Protein 3M21 (pdb70)

Radius of gyration: 19.66 Å; Cα contacts (8 Å, |Δi|>4): 848; chains: 6; bounding box: 50×52×54 Å

Nearest PDB structures (foldseek):
  3m21-assembly1_F  TM=1.005E+00  e=2.463E-12  Helicobacter pylori 26695
  3m21-assembly1_C  TM=1.011E+00  e=1.388E-11  Helicobacter pylori 26695
  8t9o-assembly1_A  TM=9.344E-01  e=1.020E-06  Herbaspirillum
  8t9o-assembly2_J  TM=9.464E-01  e=5.752E-06  Herbaspirillum
  3ry0-assembly1_A  TM=9.318E-01  e=1.072E-05  Streptomyces achromogenes

Organism: Helicobacter pylori (strain ATCC 700392 / 26695) (NCBI:txid85962)

CATH classification: 3.30.429.10

Structure (mmCIF, N/CA/C/O backbone):
data_3M21
#
_entry.id   3M21
#
_cell.length_a   53.040
_cell.length_b   53.040
_cell.length_c   130.877
_cell.angle_alpha   90.000
_cell.angle_beta   90.000
_cell.angle_gamma   90.000
#
_symmetry.space_group_name_H-M   'P 41'
#
loop_
_entity.id
_entity.type
_entity.pdbx_description
1 polymer 'Probable tautomerase HP_0924'
2 water water
#
loop_
_atom_site.group_PDB
_atom_site.id
_atom_site.type_symbol
_atom_site.label_atom_id
_atom_site.label_alt_id
_atom_site.label_comp_id
_atom_site.label_asym_id
_atom_site.label_entity_id
_atom_site.label_seq_id
_atom_site.pdbx_PDB_ins_code
_atom_site.Cartn_x
_atom_site.Cartn_y
_atom_site.Cartn_z
_atom_site.occupancy
_atom_site.B_iso_or_equiv
_atom_site.auth_seq_id
_atom_site.auth_comp_id
_atom_site.auth_asym_id
_atom_site.auth_atom_id
_atom_site.pdbx_PDB_model_num
ATOM 1 N N . PRO A 1 1 ? 35.776 28.099 5.369 1.00 26.26 1 PRO A N 1
ATOM 2 C CA . PRO A 1 1 ? 36.815 28.243 4.317 1.00 26.56 1 PRO A CA 1
ATOM 3 C C . PRO A 1 1 ? 38.037 29.040 4.789 1.00 25.62 1 PRO A C 1
ATOM 4 O O . PRO A 1 1 ? 38.048 29.580 5.895 1.00 26.94 1 PRO A O 1
ATOM 8 N N . PHE A 1 2 ? 39.056 29.104 3.933 1.00 24.50 2 PHE A N 1
ATOM 9 C CA . PHE A 1 2 ? 40.304 29.811 4.227 1.00 23.26 2 PHE A CA 1
ATOM 10 C C . PHE A 1 2 ? 40.581 30.825 3.130 1.00 21.36 2 PHE A C 1
ATOM 11 O O . PHE A 1 2 ? 40.444 30.523 1.939 1.00 19.32 2 PHE A O 1
ATOM 19 N N . ILE A 1 3 ? 40.957 32.033 3.530 1.00 19.34 3 ILE A N 1
ATOM 20 C CA . ILE A 1 3 ? 41.246 33.083 2.567 1.00 20.16 3 ILE A CA 1
ATOM 21 C C . ILE A 1 3 ? 42.566 33.721 2.961 1.00 20.59 3 ILE A C 1
ATOM 22 O O . ILE A 1 3 ? 42.746 34.109 4.113 1.00 21.03 3 ILE A O 1
ATOM 27 N N . ASN A 1 4 ? 43.491 33.789 2.002 1.00 20.18 4 ASN A N 1
ATOM 28 C CA . ASN A 1 4 ? 44.817 34.365 2.227 1.00 18.87 4 ASN A CA 1
ATOM 29 C C . ASN A 1 4 ? 44.920 35.564 1.287 1.00 18.47 4 ASN A C 1
ATOM 30 O O . ASN A 1 4 ? 44.723 35.443 0.084 1.00 19.16 4 ASN A O 1
ATOM 35 N N . ILE A 1 5 ? 45.162 36.735 1.863 1.00 16.33 5 ILE A N 1
ATOM 36 C CA . ILE A 1 5 ? 45.299 37.962 1.094 1.00 17.43 5 ILE A CA 1
ATOM 37 C C . ILE A 1 5 ? 46.746 38.408 1.268 1.00 17.79 5 ILE A C 1
ATOM 38 O O . ILE A 1 5 ? 47.241 38.515 2.394 1.00 17.33 5 ILE A O 1
ATOM 43 N N . LYS A 1 6 ? 47.435 38.629 0.154 1.00 17.06 6 LYS A N 1
ATOM 44 C CA . LYS A 1 6 ? 48.827 39.081 0.205 1.00 19.52 6 LYS A CA 1
ATOM 45 C C . LYS A 1 6 ? 48.856 40.434 -0.490 1.00 18.55 6 LYS A C 1
ATOM 46 O O . LYS A 1 6 ? 48.369 40.559 -1.604 1.00 17.51 6 LYS A O 1
ATOM 52 N N . LEU A 1 7 ? 49.414 41.443 0.168 1.00 19.52 7 LEU A N 1
ATOM 53 C CA . LEU A 1 7 ? 49.461 42.774 -0.418 1.00 20.47 7 LEU A CA 1
ATOM 54 C C . LEU A 1 7 ? 50.703 43.544 0.026 1.00 22.18 7 LEU A C 1
ATOM 55 O O . LEU A 1 7 ? 51.361 43.173 1.004 1.00 21.51 7 LEU A O 1
ATOM 60 N N . VAL A 1 8 ? 51.023 44.605 -0.712 1.00 20.54 8 VAL A N 1
ATOM 61 C CA . VAL A 1 8 ? 52.185 45.444 -0.418 1.00 22.29 8 VAL A CA 1
ATOM 62 C C . VAL A 1 8 ? 51.736 46.709 0.309 1.00 22.37 8 VAL A C 1
ATOM 63 O O . VAL A 1 8 ? 50.918 47.468 -0.210 1.00 20.08 8 VAL A O 1
ATOM 67 N N . PRO A 1 9 ? 52.266 46.949 1.520 1.00 22.36 9 PRO A N 1
ATOM 68 C CA . PRO A 1 9 ? 51.889 48.143 2.289 1.00 26.10 9 PRO A CA 1
ATOM 69 C C . PRO A 1 9 ? 52.185 49.403 1.482 1.00 26.23 9 PRO A C 1
ATOM 70 O O . PRO A 1 9 ? 53.008 49.383 0.567 1.00 25.37 9 PRO A O 1
ATOM 74 N N . GLU A 1 10 ? 51.505 50.491 1.823 1.00 31.34 10 GLU A N 1
ATOM 75 C CA . GLU A 1 10 ? 51.721 51.760 1.150 1.00 34.48 10 GLU A CA 1
ATOM 76 C C . GLU A 1 10 ? 50.919 52.865 1.830 1.00 34.76 10 GLU A C 1
ATOM 77 O O . GLU A 1 10 ? 49.790 52.651 2.284 1.00 32.74 10 GLU A O 1
ATOM 83 N N . ASN A 1 11 ? 51.526 54.045 1.904 1.00 35.57 11 ASN A N 1
ATOM 84 C CA . ASN A 1 11 ? 50.895 55.204 2.517 1.00 35.97 11 ASN A CA 1
ATOM 85 C C . ASN A 1 11 ? 50.519 54.936 3.973 1.00 36.15 11 ASN A C 1
ATOM 86 O O . ASN A 1 11 ? 49.411 55.250 4.416 1.00 36.97 11 ASN A O 1
ATOM 91 N N . GLY A 1 12 ? 51.455 54.346 4.712 1.00 36.65 12 GLY A N 1
ATOM 92 C CA . GLY A 1 12 ? 51.222 54.044 6.112 1.00 36.70 12 GLY A CA 1
ATOM 93 C C . GLY A 1 12 ? 50.181 52.960 6.343 1.00 36.97 12 GLY A C 1
ATOM 94 O O . GLY A 1 12 ? 49.960 52.560 7.484 1.00 38.27 12 GLY A O 1
ATOM 95 N N . GLY A 1 13 ? 49.550 52.479 5.274 1.00 35.19 13 GLY A N 1
ATOM 96 C CA . GLY A 1 13 ? 48.533 51.448 5.416 1.00 33.69 13 GLY A CA 1
ATOM 97 C C . GLY A 1 13 ? 48.937 50.075 4.899 1.00 32.74 13 GLY A C 1
ATOM 98 O O . GLY A 1 13 ? 50.061 49.897 4.429 1.00 31.56 13 GLY A O 1
ATOM 99 N N . PRO A 1 14 ? 48.043 49.073 4.978 1.00 32.33 14 PRO A N 1
ATOM 100 C CA . PRO A 1 14 ? 46.683 49.150 5.525 1.00 31.70 14 PRO A CA 1
ATOM 101 C C . PRO A 1 14 ? 46.680 49.257 7.047 1.00 29.90 14 PRO A C 1
ATOM 102 O O . PRO A 1 14 ? 47.438 48.572 7.729 1.00 27.25 14 PRO A O 1
ATOM 106 N N . THR A 1 15 ? 45.824 50.127 7.568 1.00 31.15 15 THR A N 1
ATOM 107 C CA . THR A 1 15 ? 45.701 50.322 9.007 1.00 29.47 15 THR A CA 1
ATOM 108 C C . THR A 1 15 ? 44.989 49.114 9.579 1.00 30.11 15 THR A C 1
ATOM 109 O O . THR A 1 15 ? 44.441 48.302 8.833 1.00 30.82 15 THR A O 1
ATOM 113 N N . ASN A 1 16 ? 44.987 49.003 10.903 1.00 30.60 16 ASN A N 1
ATOM 114 C CA . ASN A 1 16 ? 44.311 47.888 11.555 1.00 29.89 16 ASN A CA 1
ATOM 115 C C . ASN A 1 16 ? 42.818 47.930 11.271 1.00 31.47 16 ASN A C 1
ATOM 116 O O . ASN A 1 16 ? 42.153 46.891 11.256 1.00 28.70 16 ASN A O 1
ATOM 121 N N . GLU A 1 17 ? 42.286 49.130 11.044 1.00 29.44 17 GLU A N 1
ATOM 122 C CA . GLU A 1 17 ? 40.870 49.250 10.758 1.00 28.60 17 GLU A CA 1
ATOM 123 C C . GLU A 1 17 ? 40.577 48.725 9.359 1.00 28.22 17 GLU A C 1
ATOM 124 O O . GLU A 1 17 ? 39.585 48.025 9.147 1.00 27.98 17 GLU A O 1
ATOM 130 N N . GLN A 1 18 ? 41.440 49.064 8.408 1.00 28.19 18 GLN A N 1
ATOM 131 C CA . GLN A 1 18 ? 41.265 48.607 7.033 1.00 30.29 18 GLN A CA 1
ATOM 132 C C . GLN A 1 18 ? 41.400 47.084 7.009 1.00 30.14 18 GLN A C 1
ATOM 133 O O . GLN A 1 18 ? 40.692 46.403 6.270 1.00 30.00 18 GLN A O 1
ATOM 139 N N . LYS A 1 19 ? 42.312 46.555 7.821 1.00 29.80 19 LYS A N 1
ATOM 140 C CA . LYS A 1 19 ? 42.499 45.115 7.886 1.00 30.33 19 LYS A CA 1
ATOM 141 C C . LYS A 1 19 ? 41.212 44.477 8.405 1.00 30.96 19 LYS A C 1
ATOM 142 O O . LYS A 1 19 ? 40.786 43.430 7.914 1.00 29.80 19 LYS A O 1
ATOM 148 N N . GLN A 1 20 ? 40.588 45.110 9.395 1.00 32.79 20 GLN A N 1
ATOM 149 C CA . GLN A 1 20 ? 39.338 44.586 9.956 1.00 33.55 20 GLN A CA 1
ATOM 150 C C . GLN A 1 20 ? 38.257 44.573 8.880 1.00 32.12 20 GLN A C 1
ATOM 151 O O . GLN A 1 20 ? 37.469 43.626 8.777 1.00 33.49 20 GLN A O 1
ATOM 157 N N . GLN A 1 21 ? 38.227 45.629 8.075 1.00 30.77 21 GLN A N 1
ATOM 158 C CA . GLN A 1 21 ? 37.243 45.735 6.999 1.00 31.25 21 GLN A CA 1
ATOM 159 C C . GLN A 1 21 ? 37.468 44.641 5.948 1.00 30.23 21 GLN A C 1
ATOM 160 O O . GLN A 1 21 ? 36.512 44.130 5.361 1.00 26.62 21 GLN A O 1
ATOM 166 N N . LEU A 1 22 ? 38.726 44.277 5.715 1.00 28.07 22 LEU A N 1
ATOM 167 C CA . LEU A 1 22 ? 39.010 43.222 4.749 1.00 28.08 22 LEU A CA 1
ATOM 168 C C . LEU A 1 22 ? 38.525 41.872 5.266 1.00 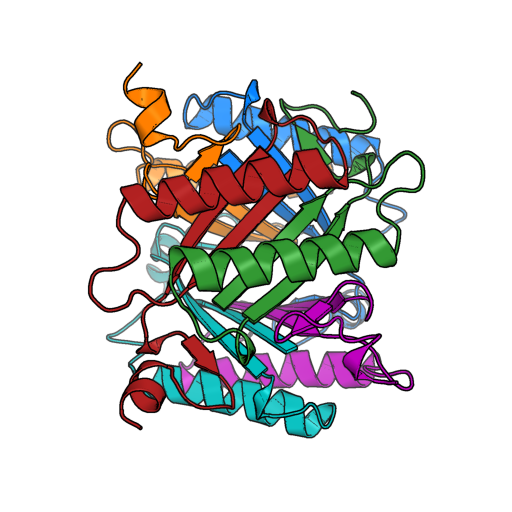26.16 22 LEU A C 1
ATOM 169 O O . LEU A 1 22 ? 37.879 41.117 4.531 1.00 26.74 22 LEU A O 1
ATOM 174 N N . ILE A 1 23 ? 38.830 41.566 6.527 1.00 27.55 23 ILE A N 1
ATOM 175 C CA . ILE A 1 23 ? 38.409 40.301 7.130 1.00 29.61 23 ILE A CA 1
ATOM 176 C C . ILE A 1 23 ? 36.885 40.186 7.106 1.00 30.17 23 ILE A C 1
ATOM 177 O O . ILE A 1 23 ? 36.337 39.146 6.733 1.00 29.16 23 ILE A O 1
ATOM 182 N N . GLU A 1 24 ? 36.207 41.264 7.495 1.00 31.48 24 GLU A N 1
ATOM 183 C CA . GLU A 1 24 ? 34.745 41.297 7.515 1.00 33.36 24 GLU A CA 1
ATOM 184 C C . GLU A 1 24 ? 34.166 41.168 6.115 1.00 32.24 24 GLU A C 1
ATOM 185 O O . GLU A 1 24 ? 33.239 40.392 5.885 1.00 33.41 24 GLU A O 1
ATOM 191 N N . GLY A 1 25 ? 34.715 41.954 5.193 1.00 31.11 25 GLY A N 1
ATOM 192 C CA . GLY A 1 25 ? 34.252 41.942 3.818 1.00 31.05 25 GLY A CA 1
ATOM 193 C C . GLY A 1 25 ? 34.382 40.598 3.123 1.00 31.00 25 GLY A C 1
ATOM 194 O O . GLY A 1 25 ? 33.468 40.176 2.414 1.00 32.32 25 GLY A O 1
ATOM 195 N N . VAL A 1 26 ? 35.517 39.931 3.306 1.00 31.26 26 VAL A N 1
ATOM 196 C CA . VAL A 1 26 ? 35.738 38.624 2.693 1.00 30.18 26 VAL A CA 1
ATOM 197 C C . VAL A 1 26 ? 34.836 37.581 3.339 1.00 31.28 26 VAL A C 1
ATOM 198 O O . VAL A 1 26 ? 34.281 36.721 2.660 1.00 30.57 26 VAL A O 1
ATOM 202 N N . SER A 1 27 ? 34.693 37.668 4.657 1.00 32.00 27 SER A N 1
ATOM 203 C CA . SER A 1 27 ? 33.865 36.720 5.382 1.00 34.76 27 SER A CA 1
ATOM 204 C C . SER A 1 27 ? 32.400 36.881 5.000 1.00 36.68 27 SER A C 1
ATOM 205 O O . SER A 1 27 ? 31.696 35.893 4.776 1.00 36.29 27 SER A O 1
ATOM 208 N N . ASP A 1 28 ? 31.933 38.121 4.916 1.00 38.33 28 ASP A N 1
ATOM 209 C CA . ASP A 1 28 ? 30.542 38.343 4.541 1.00 40.68 28 ASP A CA 1
ATOM 210 C C . ASP A 1 28 ? 30.329 37.904 3.096 1.00 40.03 28 ASP A C 1
ATOM 211 O O . ASP A 1 28 ? 29.287 37.342 2.756 1.00 39.71 28 ASP A O 1
ATOM 216 N N . LEU A 1 29 ? 31.322 38.153 2.249 1.00 38.97 29 LEU A N 1
ATOM 217 C CA . LEU A 1 29 ? 31.228 37.766 0.848 1.00 38.94 29 LEU A CA 1
ATOM 218 C C . LEU A 1 29 ? 31.017 36.257 0.718 1.00 38.49 29 LEU A C 1
ATOM 219 O O . LEU A 1 29 ? 30.189 35.808 -0.074 1.00 39.49 29 LEU A O 1
ATOM 224 N N . MET A 1 30 ? 31.767 35.479 1.495 1.00 37.57 30 MET A N 1
ATOM 225 C CA . MET A 1 30 ? 31.644 34.026 1.460 1.00 37.81 30 MET A CA 1
ATOM 226 C C . MET A 1 30 ? 30.249 33.599 1.918 1.00 39.51 30 MET A C 1
ATOM 227 O O . MET A 1 30 ? 29.622 32.738 1.300 1.00 38.76 30 MET A O 1
ATOM 232 N N . VAL A 1 31 ? 29.774 34.202 3.005 1.00 40.42 31 VAL A N 1
ATOM 233 C CA . VAL A 1 31 ? 28.456 33.893 3.551 1.00 42.62 31 VAL A CA 1
ATOM 234 C C . VAL A 1 31 ? 27.346 34.266 2.570 1.00 42.08 31 VAL A C 1
ATOM 235 O O . VAL A 1 31 ? 26.341 33.569 2.464 1.00 41.94 31 VAL A O 1
ATOM 239 N N . LYS A 1 32 ? 27.550 35.363 1.849 1.00 43.88 32 LYS A N 1
ATOM 240 C CA . LYS A 1 32 ? 26.573 35.868 0.890 1.00 45.68 32 LYS A CA 1
ATOM 241 C C . LYS A 1 32 ? 26.540 35.131 -0.438 1.00 46.33 32 LYS A C 1
ATOM 242 O O . LYS A 1 32 ? 25.471 34.907 -1.006 1.00 45.29 32 LYS A O 1
ATOM 248 N N . VAL A 1 33 ? 27.712 34.763 -0.940 1.00 46.37 33 VAL A N 1
ATOM 249 C CA . VAL A 1 33 ? 27.803 34.078 -2.224 1.00 45.94 33 VAL A CA 1
ATOM 250 C C . VAL A 1 33 ? 27.577 32.570 -2.138 1.00 46.47 33 VAL A C 1
ATOM 251 O O . VAL A 1 33 ? 26.930 31.986 -3.008 1.00 46.07 33 VAL A O 1
ATOM 255 N N . LEU A 1 34 ? 28.093 31.941 -1.088 1.00 47.33 34 LEU A N 1
ATOM 256 C CA . LEU A 1 34 ? 27.951 30.498 -0.941 1.00 48.79 34 LEU A CA 1
ATOM 257 C C . LEU A 1 34 ? 27.291 30.049 0.360 1.00 49.61 34 LEU A C 1
ATOM 258 O O . LEU A 1 34 ? 27.332 28.867 0.701 1.00 49.64 34 LEU A O 1
ATOM 263 N N . ASN A 1 35 ? 26.682 30.985 1.081 1.00 50.96 35 ASN A N 1
ATOM 264 C CA . ASN A 1 35 ? 26.025 30.672 2.346 1.00 52.15 35 ASN A CA 1
ATOM 265 C C . ASN A 1 35 ? 26.965 29.954 3.305 1.00 52.61 35 ASN A C 1
ATOM 266 O O . ASN A 1 35 ? 26.540 29.106 4.090 1.00 52.31 35 ASN A O 1
ATOM 271 N N . LYS A 1 36 ? 28.246 30.303 3.239 1.00 54.36 36 LYS A N 1
ATOM 272 C CA . LYS A 1 36 ? 29.259 29.698 4.099 1.00 54.87 36 LYS A CA 1
ATOM 273 C C . LYS A 1 36 ? 28.960 30.016 5.561 1.00 55.11 36 LYS A C 1
ATOM 274 O O . LYS A 1 36 ? 28.152 30.894 5.862 1.00 55.13 36 LYS A O 1
ATOM 280 N N . ASN A 1 37 ? 29.617 29.297 6.465 1.00 55.74 37 ASN A N 1
ATOM 281 C CA . ASN A 1 37 ? 29.443 29.519 7.896 1.00 55.80 37 ASN A CA 1
ATOM 282 C C . ASN A 1 37 ? 30.541 30.466 8.377 1.00 55.19 37 ASN A C 1
ATOM 283 O O . ASN A 1 37 ? 31.650 30.032 8.690 1.00 55.00 37 ASN A O 1
ATOM 285 N N . LYS A 1 38 ? 30.226 31.756 8.432 1.00 54.55 38 LYS A N 1
ATOM 286 C CA . LYS A 1 38 ? 31.179 32.778 8.859 1.00 53.40 38 LYS A CA 1
ATOM 287 C C . LYS A 1 38 ? 32.030 32.355 10.053 1.00 52.28 38 LYS A C 1
ATOM 288 O O . LYS A 1 38 ? 33.211 32.690 10.130 1.00 52.24 38 LYS A O 1
ATOM 290 N N . ALA A 1 39 ? 31.423 31.620 10.977 1.00 50.57 39 ALA A N 1
ATOM 291 C CA . ALA A 1 39 ? 32.108 31.157 12.177 1.00 48.31 39 ALA A CA 1
ATOM 292 C C . ALA A 1 39 ? 33.382 30.377 11.871 1.00 47.31 39 ALA A C 1
ATOM 293 O O . ALA A 1 39 ? 34.343 30.411 12.645 1.00 45.37 39 ALA A O 1
ATOM 295 N N . SER A 1 40 ? 33.386 29.676 10.741 1.00 44.79 40 SER A N 1
ATOM 296 C CA . SER A 1 40 ? 34.533 28.867 10.340 1.00 43.14 40 SER A CA 1
ATOM 297 C C . SER A 1 40 ? 35.468 29.546 9.341 1.00 41.18 40 SER A C 1
ATOM 298 O O . SER A 1 40 ? 36.533 29.021 9.030 1.00 40.60 40 SER A O 1
ATOM 301 N N . ILE A 1 41 ? 35.072 30.710 8.842 1.00 39.47 41 ILE A N 1
ATOM 302 C CA . ILE A 1 41 ? 35.889 31.431 7.876 1.00 38.45 41 ILE A CA 1
ATOM 303 C C . ILE A 1 41 ? 37.163 32.001 8.505 1.00 36.27 41 ILE A C 1
ATOM 304 O O . ILE A 1 41 ? 37.099 32.820 9.422 1.00 35.64 41 ILE A O 1
ATOM 309 N N . VAL A 1 42 ? 38.316 31.554 8.011 1.00 32.18 42 VAL A N 1
ATOM 310 C CA . VAL A 1 42 ? 39.607 32.031 8.505 1.00 26.74 42 VAL A CA 1
ATOM 311 C C . VAL A 1 42 ? 40.251 32.900 7.439 1.00 24.98 42 VAL A C 1
ATOM 312 O O . VAL A 1 42 ? 40.269 32.545 6.260 1.00 20.74 42 VAL A O 1
ATOM 316 N N . VAL A 1 43 ? 40.780 34.043 7.857 1.00 22.61 43 VAL A N 1
ATOM 317 C CA . VAL A 1 43 ? 41.411 34.948 6.918 1.00 22.27 43 VAL A CA 1
ATOM 318 C C . VAL A 1 43 ? 42.775 35.341 7.453 1.00 21.88 43 VAL A C 1
ATOM 319 O O . VAL A 1 43 ? 42.946 35.548 8.655 1.00 21.88 43 VAL A O 1
ATOM 323 N N . ILE A 1 44 ? 43.754 35.392 6.557 1.00 20.22 44 ILE A N 1
ATOM 324 C CA . ILE A 1 44 ? 45.104 35.796 6.920 1.00 17.82 44 ILE A CA 1
ATOM 325 C C . ILE A 1 44 ? 45.600 36.781 5.876 1.00 18.68 44 ILE A C 1
ATOM 326 O O . ILE A 1 44 ? 45.546 36.526 4.673 1.00 16.81 44 ILE A O 1
ATOM 331 N N . ILE A 1 45 ? 46.067 37.923 6.353 1.00 17.68 45 ILE A N 1
ATOM 332 C CA . ILE A 1 45 ? 46.569 38.969 5.485 1.00 18.11 45 ILE A CA 1
ATOM 333 C C . ILE A 1 45 ? 48.081 39.024 5.663 1.00 18.82 45 ILE A C 1
ATOM 334 O O . ILE A 1 45 ? 48.577 39.191 6.784 1.00 16.62 45 ILE A O 1
ATOM 339 N N . ASP A 1 46 ? 48.798 38.858 4.559 1.00 16.58 46 ASP A N 1
ATOM 340 C CA . ASP A 1 46 ? 50.243 38.914 4.570 1.00 18.35 46 ASP A CA 1
ATOM 341 C C . ASP A 1 46 ? 50.629 40.218 3.910 1.00 18.20 46 ASP A C 1
ATOM 342 O O . ASP A 1 46 ? 50.046 40.601 2.902 1.00 19.66 46 ASP A O 1
ATOM 347 N N . GLU A 1 47 ? 51.574 40.923 4.510 1.00 19.99 47 GLU A N 1
ATOM 348 C CA . GLU A 1 47 ? 52.048 42.179 3.946 1.00 22.90 47 GLU A CA 1
ATOM 349 C C . GLU A 1 47 ? 53.444 41.895 3.392 1.00 22.23 47 GLU A C 1
ATOM 350 O O . GLU A 1 47 ? 54.329 41.446 4.119 1.00 24.09 47 GLU A O 1
ATOM 356 N N . VAL A 1 48 ? 53.615 42.140 2.098 1.00 21.23 48 VAL A N 1
ATOM 357 C CA . VAL A 1 48 ? 54.865 41.877 1.395 1.00 20.20 48 VAL A CA 1
ATOM 358 C C . VAL A 1 48 ? 55.626 43.156 1.068 1.00 20.72 48 VAL A C 1
ATOM 359 O O . VAL A 1 48 ? 55.031 44.124 0.600 1.00 21.00 48 VAL A O 1
ATOM 363 N N . ASP A 1 49 ? 56.934 43.161 1.310 1.00 21.53 49 ASP A N 1
ATOM 364 C CA . ASP A 1 49 ? 57.746 44.341 1.006 1.00 22.87 49 ASP A CA 1
ATOM 365 C C . ASP A 1 49 ? 57.635 44.648 -0.481 1.00 23.10 49 ASP A C 1
ATOM 366 O O . ASP A 1 49 ? 57.536 43.734 -1.312 1.00 22.46 49 ASP A O 1
ATOM 371 N N . SER A 1 50 ? 57.678 45.932 -0.826 1.00 23.04 50 SER A N 1
ATOM 372 C CA . SER A 1 50 ? 57.573 46.333 -2.229 1.00 21.35 50 SER A CA 1
ATOM 373 C C . SER A 1 50 ? 58.710 45.791 -3.093 1.00 21.35 50 SER A C 1
ATOM 374 O O . SER A 1 50 ? 58.574 45.710 -4.313 1.00 23.08 50 SER A O 1
ATOM 377 N N . ASN A 1 51 ? 59.828 45.428 -2.468 1.00 19.97 51 ASN A N 1
ATOM 378 C CA . ASN A 1 51 ? 60.969 44.873 -3.209 1.00 21.98 51 ASN A CA 1
ATOM 379 C C . ASN A 1 51 ? 60.833 43.352 -3.369 1.00 22.77 51 ASN A C 1
ATOM 380 O O . ASN A 1 51 ? 61.615 42.707 -4.084 1.00 21.44 51 ASN A O 1
ATOM 385 N N . ASN A 1 52 ? 59.848 42.784 -2.679 1.00 21.01 52 ASN A N 1
ATOM 386 C CA . ASN A 1 52 ? 59.613 41.338 -2.706 1.00 20.66 52 ASN A CA 1
ATOM 387 C C . ASN A 1 52 ? 58.407 40.924 -3.541 1.00 21.94 52 ASN A C 1
ATOM 388 O O . ASN A 1 52 ? 58.140 39.730 -3.709 1.00 20.43 52 ASN A O 1
ATOM 393 N N . TYR A 1 53 ? 57.675 41.908 -4.048 1.00 23.21 53 TYR A N 1
ATOM 394 C CA . TYR A 1 53 ? 56.488 41.645 -4.853 1.00 21.07 53 TYR A CA 1
ATOM 395 C C . TYR A 1 53 ? 56.760 42.064 -6.284 1.00 23.24 53 TYR A C 1
ATOM 396 O O . TYR A 1 53 ? 57.150 43.207 -6.549 1.00 20.30 53 TYR A O 1
ATOM 405 N N . GLY A 1 54 ? 56.555 41.134 -7.208 1.00 21.45 54 GLY A N 1
ATOM 406 C CA . GLY A 1 54 ? 56.778 41.436 -8.606 1.00 21.59 54 GLY A CA 1
ATOM 407 C C . GLY A 1 54 ? 55.523 41.260 -9.439 1.00 23.71 54 GLY A C 1
ATOM 408 O O . GLY A 1 54 ? 54.697 40.385 -9.170 1.00 21.62 54 GLY A O 1
ATOM 409 N N . LEU A 1 55 ? 55.378 42.108 -10.450 1.00 23.20 55 LEU A N 1
ATOM 410 C CA . LEU A 1 55 ? 54.249 42.041 -11.356 1.00 24.48 55 LEU A CA 1
ATOM 411 C C . LEU A 1 55 ? 54.789 42.351 -12.738 1.00 26.13 55 LEU A C 1
ATOM 412 O O . LEU A 1 55 ? 55.453 43.368 -12.941 1.00 24.69 55 LEU A O 1
ATOM 417 N N . GLY A 1 56 ? 54.524 41.456 -13.681 1.00 28.37 56 GLY A N 1
ATOM 418 C CA . GLY A 1 56 ? 54.991 41.660 -15.036 1.00 30.93 56 GLY A CA 1
ATOM 419 C C . GLY A 1 56 ? 56.499 41.604 -15.162 1.00 32.59 56 GLY A C 1
ATOM 420 O O . GLY A 1 56 ? 57.043 41.945 -16.206 1.00 36.25 56 GLY A O 1
ATOM 421 N N . GLY A 1 57 ? 57.182 41.183 -14.101 1.00 33.04 57 GLY A N 1
ATOM 422 C CA . GLY A 1 57 ? 58.631 41.098 -14.154 1.00 29.96 57 GLY A CA 1
ATOM 423 C C . GLY A 1 57 ? 59.342 42.203 -13.391 1.00 30.04 57 GLY A C 1
ATOM 424 O O . GLY A 1 57 ? 60.549 42.155 -13.206 1.00 30.33 57 GLY A O 1
ATOM 425 N N . GLU A 1 58 ? 58.603 43.207 -12.939 1.00 29.32 58 GLU A N 1
ATOM 426 C CA . GLU A 1 58 ? 59.218 44.295 -12.196 1.00 30.05 58 GLU A CA 1
ATOM 427 C C . GLU A 1 58 ? 58.723 44.314 -10.755 1.00 28.44 58 GLU A C 1
ATOM 428 O O . GLU A 1 58 ? 57.636 43.818 -10.455 1.00 24.81 58 GLU A O 1
ATOM 434 N N . SER A 1 59 ? 59.520 44.886 -9.860 1.00 26.45 59 SER A N 1
ATOM 435 C CA . SER A 1 59 ? 59.126 44.943 -8.462 1.00 25.73 59 SER A CA 1
ATOM 436 C C . SER A 1 59 ? 58.129 46.074 -8.279 1.00 28.11 59 SER A C 1
ATOM 437 O O . SER A 1 59 ? 58.141 47.066 -9.018 1.00 28.72 59 SER A O 1
ATOM 440 N N . VAL A 1 60 ? 57.253 45.918 -7.297 1.00 26.27 60 VAL A N 1
ATOM 441 C CA . VAL A 1 60 ? 56.256 46.938 -7.021 1.00 26.81 60 VAL A CA 1
ATOM 442 C C . VAL A 1 60 ? 56.974 48.234 -6.640 1.00 28.55 60 VAL A C 1
ATOM 443 O O . VAL A 1 60 ? 56.440 49.332 -6.810 1.00 27.54 60 VAL A O 1
ATOM 447 N N . HIS A 1 61 ? 58.197 48.090 -6.141 1.00 31.09 61 HIS A N 1
ATOM 448 C CA . HIS A 1 61 ? 59.005 49.237 -5.743 1.00 34.82 61 HIS A CA 1
ATOM 449 C C . HIS A 1 61 ? 59.328 50.092 -6.970 1.00 35.44 61 HIS A C 1
ATOM 450 O O . HIS A 1 61 ? 59.123 51.302 -6.963 1.00 36.51 61 HIS A O 1
ATOM 457 N N . HIS A 1 62 ? 59.840 49.453 -8.018 1.00 38.04 62 HIS A N 1
ATOM 458 C CA . HIS A 1 62 ? 60.193 50.158 -9.245 1.00 39.94 62 HIS A CA 1
ATOM 459 C C . HIS A 1 62 ? 58.942 50.641 -9.971 1.00 42.26 62 HIS A C 1
ATOM 460 O O . HIS A 1 62 ? 58.969 51.648 -10.678 1.00 42.27 62 HIS A O 1
ATOM 462 N N . LEU A 1 63 ? 57.843 49.916 -9.795 1.00 42.44 63 LEU A N 1
ATOM 463 C CA . LEU A 1 63 ? 56.586 50.274 -10.440 1.00 43.01 63 LEU A CA 1
ATOM 464 C C . LEU A 1 63 ? 55.959 51.531 -9.843 1.00 44.23 63 LEU A C 1
ATOM 465 O O . LEU A 1 63 ? 55.325 52.312 -10.555 1.00 43.10 63 LEU A O 1
ATOM 470 N N . ARG A 1 64 ? 56.136 51.726 -8.540 1.00 46.17 64 ARG A N 1
ATOM 471 C CA . ARG A 1 64 ? 55.575 52.893 -7.863 1.00 48.89 64 ARG A CA 1
ATOM 472 C C . ARG A 1 64 ? 56.464 54.133 -7.947 1.00 50.39 64 ARG A C 1
ATOM 473 O O . ARG A 1 64 ? 56.051 55.222 -7.547 1.00 49.72 64 ARG A O 1
ATOM 481 N N . GLN A 1 65 ? 57.677 53.971 -8.466 1.00 52.24 65 GLN A N 1
ATOM 482 C CA . GLN A 1 65 ? 58.596 55.095 -8.588 1.00 54.97 65 GLN A CA 1
ATOM 483 C C . GLN A 1 65 ? 59.186 55.171 -9.992 1.00 56.06 65 GLN A C 1
ATOM 484 O O . GLN A 1 65 ? 58.813 54.330 -10.837 1.00 56.86 65 GLN A O 1
ATOM 490 N N . PRO B 1 1 ? 47.783 42.813 -5.840 1.00 20.14 1 PRO B N 1
ATOM 491 C CA . PRO B 1 1 ? 47.531 41.933 -4.671 1.00 22.48 1 PRO B CA 1
ATOM 492 C C . PRO B 1 1 ? 47.184 40.520 -5.132 1.00 20.73 1 PRO B C 1
ATOM 493 O O . PRO B 1 1 ? 46.828 40.303 -6.287 1.00 21.13 1 PRO B O 1
ATOM 497 N N . PHE B 1 2 ? 47.301 39.572 -4.211 1.00 22.91 2 PHE B N 1
ATOM 498 C CA . PHE B 1 2 ? 47.009 38.171 -4.482 1.00 19.95 2 PHE B CA 1
ATOM 499 C C . PHE B 1 2 ? 46.053 37.635 -3.411 1.00 20.39 2 PHE B C 1
ATOM 500 O O . PHE B 1 2 ? 46.301 37.802 -2.221 1.00 19.79 2 PHE B O 1
ATOM 508 N N . ILE B 1 3 ? 44.956 37.011 -3.835 1.00 19.36 3 ILE B N 1
ATOM 509 C CA . ILE B 1 3 ? 43.988 36.450 -2.890 1.00 18.64 3 ILE B CA 1
ATOM 510 C C . ILE B 1 3 ? 43.728 34.978 -3.203 1.00 19.01 3 ILE B C 1
ATOM 511 O O . ILE B 1 3 ? 43.347 34.624 -4.320 1.00 18.94 3 ILE B O 1
ATOM 516 N N . ASN B 1 4 ? 43.931 34.132 -2.200 1.00 17.97 4 ASN B N 1
ATOM 517 C CA . ASN B 1 4 ? 43.748 32.697 -2.343 1.00 20.06 4 ASN B CA 1
ATOM 518 C C . ASN B 1 4 ? 42.536 32.279 -1.513 1.00 20.65 4 ASN B C 1
ATOM 519 O O . ASN B 1 4 ? 42.494 32.530 -0.309 1.00 22.39 4 ASN B O 1
ATOM 524 N N . ILE B 1 5 ? 41.539 31.688 -2.162 1.00 17.39 5 ILE B N 1
ATOM 525 C CA . ILE B 1 5 ? 40.343 31.236 -1.458 1.00 17.97 5 ILE B CA 1
ATOM 526 C C . ILE B 1 5 ? 40.284 29.717 -1.549 1.00 18.43 5 ILE B C 1
ATOM 527 O O . ILE B 1 5 ? 40.235 29.166 -2.642 1.00 17.77 5 ILE B O 1
ATOM 532 N N . LYS B 1 6 ? 40.299 29.048 -0.406 1.00 18.15 6 LYS B N 1
ATOM 533 C CA . LYS B 1 6 ? 40.220 27.598 -0.387 1.00 21.14 6 LYS B CA 1
ATOM 534 C C . LYS B 1 6 ? 38.918 27.212 0.296 1.00 21.99 6 LYS B C 1
ATOM 535 O O . LYS B 1 6 ? 38.660 27.634 1.423 1.00 21.99 6 LYS B O 1
ATOM 541 N N . LEU B 1 7 ? 38.103 26.418 -0.391 1.00 23.99 7 LEU B N 1
ATOM 542 C CA . LEU B 1 7 ? 36.817 25.988 0.152 1.00 25.94 7 LEU B CA 1
ATOM 543 C C . LEU B 1 7 ? 36.484 24.559 -0.259 1.00 28.57 7 LEU B C 1
ATOM 544 O O . LEU B 1 7 ? 37.171 23.966 -1.091 1.00 29.24 7 LEU B O 1
ATOM 549 N N . VAL B 1 8 ? 35.436 24.001 0.341 1.00 29.10 8 VAL B N 1
ATOM 550 C CA . VAL B 1 8 ? 35.010 22.642 0.025 1.00 29.98 8 VAL B CA 1
ATOM 551 C C . VAL B 1 8 ? 33.719 22.670 -0.791 1.00 30.98 8 VAL B C 1
ATOM 552 O O . VAL B 1 8 ? 32.748 23.323 -0.406 1.00 31.73 8 VAL B O 1
ATOM 556 N N . PRO B 1 9 ? 33.698 21.964 -1.934 1.00 32.86 9 PRO B N 1
ATOM 557 C CA . PRO B 1 9 ? 32.514 21.909 -2.802 1.00 36.14 9 PRO B CA 1
ATOM 558 C C . PRO B 1 9 ? 31.288 21.528 -1.976 1.00 38.66 9 PRO B C 1
ATOM 559 O O . PRO B 1 9 ? 31.366 20.650 -1.124 1.00 38.86 9 PRO B O 1
ATOM 563 N N . GLU B 1 10 ? 30.163 22.187 -2.228 1.00 43.14 10 GLU B N 1
ATOM 564 C CA . GLU B 1 10 ? 28.949 21.910 -1.472 1.00 47.08 10 GLU B CA 1
ATOM 565 C C . GLU B 1 10 ? 27.703 22.058 -2.340 1.00 47.92 10 GLU B C 1
ATOM 566 O O . GLU B 1 10 ? 27.487 23.099 -2.967 1.00 48.94 10 GLU B O 1
ATOM 572 N N . ASN B 1 11 ? 26.891 21.006 -2.376 1.00 49.04 11 ASN B N 1
ATOM 573 C CA . ASN B 1 11 ? 25.659 20.997 -3.166 1.00 49.02 11 ASN B CA 1
ATOM 574 C C . ASN B 1 11 ? 25.905 21.443 -4.605 1.00 48.41 11 ASN B C 1
ATOM 575 O O . ASN B 1 11 ? 25.288 22.396 -5.084 1.00 47.83 11 ASN B O 1
ATOM 577 N N . GLY B 1 12 ? 26.810 20.746 -5.287 1.00 48.38 12 GLY B N 1
ATOM 578 C CA . GLY B 1 12 ? 27.118 21.082 -6.666 1.00 46.86 12 GLY B CA 1
ATOM 579 C C . GLY B 1 12 ? 27.707 22.472 -6.824 1.00 46.67 12 GLY B C 1
ATOM 580 O O . GLY B 1 12 ? 27.864 22.964 -7.943 1.00 46.98 12 GLY B O 1
ATOM 581 N N . GLY B 1 13 ? 28.025 23.109 -5.702 1.00 44.47 13 GLY B N 1
ATOM 582 C CA . GLY B 1 13 ? 28.601 24.440 -5.740 1.00 42.04 13 GLY B CA 1
ATOM 583 C C . GLY B 1 13 ? 30.050 24.420 -5.293 1.00 40.49 13 GLY B C 1
ATOM 584 O O . GLY B 1 13 ? 30.486 23.459 -4.652 1.00 39.77 13 GLY B O 1
ATOM 585 N N . PRO B 1 14 ? 30.826 25.472 -5.606 1.00 37.73 14 PRO B N 1
ATOM 586 C CA . PRO B 1 14 ? 30.396 26.660 -6.350 1.00 35.40 14 PRO B CA 1
ATOM 587 C C . PRO B 1 14 ? 30.405 26.447 -7.861 1.00 33.44 14 PRO B C 1
ATOM 588 O O . PRO B 1 14 ? 31.230 25.697 -8.387 1.00 31.70 14 PRO B O 1
ATOM 592 N N . THR B 1 15 ? 29.482 27.104 -8.556 1.00 32.45 15 THR B N 1
ATOM 593 C CA . THR B 1 15 ? 29.409 26.989 -10.004 1.00 31.88 15 THR B CA 1
ATOM 594 C C . THR B 1 15 ? 30.397 27.983 -10.594 1.00 31.88 15 THR B C 1
ATOM 595 O O . THR B 1 15 ? 30.963 28.803 -9.869 1.00 31.82 15 THR B O 1
ATOM 599 N N . ASN B 1 16 ? 30.612 27.914 -11.903 1.00 31.56 16 ASN B N 1
ATOM 600 C CA . ASN B 1 16 ? 31.539 28.839 -12.543 1.00 31.63 16 ASN B CA 1
ATOM 601 C C . ASN B 1 16 ? 31.079 30.275 -12.326 1.00 31.36 16 ASN B C 1
ATOM 602 O O . ASN B 1 16 ? 31.891 31.178 -12.145 1.00 29.04 16 ASN B O 1
ATOM 607 N N . GLU B 1 17 ? 29.766 30.480 -12.327 1.00 31.67 17 GLU B N 1
ATOM 608 C CA . GLU B 1 17 ? 29.218 31.810 -12.125 1.00 31.65 17 GLU B CA 1
ATOM 609 C C . GLU B 1 17 ? 29.520 32.271 -10.701 1.00 30.60 17 GLU B C 1
ATOM 610 O O . GLU B 1 17 ? 29.862 33.431 -10.473 1.00 29.46 17 GLU B O 1
ATOM 616 N N . GLN B 1 18 ? 29.411 31.361 -9.739 1.00 30.49 18 GLN B N 1
ATOM 617 C CA . GLN B 1 18 ? 29.686 31.726 -8.355 1.00 30.86 18 GLN B CA 1
ATOM 618 C C . GLN B 1 18 ? 31.165 32.052 -8.159 1.00 30.26 18 GLN B C 1
ATOM 619 O O . GLN B 1 18 ? 31.507 32.968 -7.411 1.00 31.67 18 GLN B O 1
ATOM 625 N N . LYS B 1 19 ? 32.044 31.306 -8.820 1.00 29.11 19 LYS B N 1
ATOM 626 C CA . LYS B 1 19 ? 33.474 31.571 -8.700 1.00 28.60 19 LYS B CA 1
ATOM 627 C C . LYS B 1 19 ? 33.744 32.978 -9.238 1.00 27.96 19 LYS B C 1
ATOM 628 O O . LYS B 1 19 ? 34.561 33.718 -8.685 1.00 27.04 19 LYS B O 1
ATOM 634 N N . GLN B 1 20 ? 33.040 33.345 -10.309 1.00 27.31 20 GLN B N 1
ATOM 635 C CA . GLN B 1 20 ? 33.182 34.668 -10.920 1.00 27.20 20 GLN B CA 1
ATOM 636 C C . GLN B 1 20 ? 32.712 35.737 -9.939 1.00 27.16 20 GLN B C 1
ATOM 637 O O . GLN B 1 20 ? 33.297 36.816 -9.860 1.00 27.96 20 GLN B O 1
ATOM 643 N N . GLN B 1 21 ? 31.647 35.433 -9.199 1.00 27.07 21 GLN B N 1
ATOM 644 C CA . GLN B 1 21 ? 31.111 36.361 -8.211 1.00 27.24 21 GLN B CA 1
ATOM 645 C C . GLN B 1 21 ? 32.141 36.597 -7.114 1.00 26.39 21 GLN B C 1
ATOM 646 O O . GLN B 1 21 ? 32.247 37.699 -6.571 1.00 26.15 21 GLN B O 1
ATOM 652 N N . LEU B 1 22 ? 32.889 35.547 -6.787 1.00 27.72 22 LEU B N 1
ATOM 653 C CA . LEU B 1 22 ? 33.926 35.621 -5.764 1.00 26.67 22 LEU B CA 1
ATOM 654 C C . LEU B 1 22 ? 35.121 36.401 -6.278 1.00 26.84 22 LEU B C 1
ATOM 655 O O . LEU B 1 22 ? 35.700 37.214 -5.560 1.00 27.17 22 LEU B O 1
ATOM 660 N N . ILE B 1 23 ? 35.495 36.127 -7.524 1.00 26.16 23 ILE B N 1
ATOM 661 C CA . ILE B 1 23 ? 36.618 36.791 -8.158 1.00 27.17 23 ILE B CA 1
ATOM 662 C C . ILE B 1 23 ? 36.353 38.291 -8.241 1.00 27.95 23 ILE B C 1
ATOM 663 O O . ILE B 1 23 ? 37.180 39.094 -7.803 1.00 26.42 23 ILE B O 1
ATOM 668 N N . GLU B 1 24 ? 35.204 38.671 -8.801 1.00 28.29 24 GLU B N 1
ATOM 669 C CA . GLU B 1 24 ? 34.854 40.085 -8.922 1.00 30.48 24 GLU B CA 1
ATOM 670 C C . GLU B 1 24 ? 34.620 40.701 -7.546 1.00 31.13 24 GLU B C 1
ATOM 671 O O . GLU B 1 24 ? 35.048 41.823 -7.276 1.00 32.27 24 GLU B O 1
ATOM 677 N N . GLY B 1 25 ? 33.943 39.955 -6.680 1.00 29.76 25 GLY B N 1
ATOM 678 C CA . GLY B 1 25 ? 33.656 40.443 -5.346 1.00 29.93 25 GLY B CA 1
ATOM 679 C C . GLY B 1 25 ? 34.902 40.754 -4.542 1.00 30.73 25 GLY B C 1
ATOM 680 O O . GLY B 1 25 ? 35.043 41.854 -4.004 1.00 31.07 25 GLY B O 1
ATOM 681 N N . VAL B 1 26 ? 35.813 39.789 -4.453 1.00 29.83 26 VAL B N 1
ATOM 682 C CA . VAL B 1 26 ? 37.048 39.991 -3.697 1.00 29.83 26 VAL B CA 1
ATOM 683 C C . VAL B 1 26 ? 37.866 41.136 -4.272 1.00 29.97 26 VAL B C 1
ATOM 684 O O . VAL B 1 26 ? 38.468 41.925 -3.533 1.00 30.92 26 VAL B O 1
ATOM 688 N N . SER B 1 27 ? 37.886 41.224 -5.596 1.00 28.04 27 SER B N 1
ATOM 689 C CA . SER B 1 27 ? 38.644 42.264 -6.270 1.00 31.49 27 SER B CA 1
ATOM 690 C C . SER B 1 27 ? 38.072 43.647 -5.970 1.00 32.25 27 SER B C 1
ATOM 691 O O . SER B 1 27 ? 38.822 44.601 -5.750 1.00 33.61 27 SER B O 1
ATOM 694 N N . ASP B 1 28 ? 36.747 43.750 -5.945 1.00 35.76 28 ASP B N 1
ATOM 695 C CA . ASP B 1 28 ? 36.101 45.028 -5.654 1.00 37.25 28 ASP B CA 1
ATOM 696 C C . ASP B 1 28 ? 36.328 45.443 -4.201 1.00 37.78 28 ASP B C 1
ATOM 697 O O . ASP B 1 28 ? 36.367 46.636 -3.888 1.00 39.89 28 ASP B O 1
ATOM 702 N N . LEU B 1 29 ? 36.470 44.463 -3.312 1.00 36.75 29 LEU B N 1
ATOM 703 C CA . LEU B 1 29 ? 36.697 44.761 -1.899 1.00 36.28 29 LEU B CA 1
ATOM 704 C C . LEU B 1 29 ? 38.032 45.476 -1.733 1.00 35.94 29 LEU B C 1
ATOM 705 O O . LEU B 1 29 ? 38.123 46.490 -1.034 1.00 35.95 29 LEU B O 1
ATOM 710 N N . MET B 1 30 ? 39.061 44.940 -2.384 1.00 34.34 30 MET B N 1
ATOM 711 C CA . MET B 1 30 ? 40.403 45.511 -2.333 1.00 34.07 30 MET B CA 1
ATOM 712 C C . MET B 1 30 ? 40.387 46.957 -2.818 1.00 35.92 30 MET B C 1
ATOM 713 O O . MET B 1 30 ? 41.044 47.824 -2.239 1.00 37.20 30 MET B O 1
ATOM 718 N N . VAL B 1 31 ? 39.643 47.212 -3.892 1.00 36.73 31 VAL B N 1
ATOM 719 C CA . VAL B 1 31 ? 39.549 48.558 -4.439 1.00 37.29 31 VAL B CA 1
ATOM 720 C C . VAL B 1 31 ? 38.809 49.496 -3.485 1.00 37.99 31 VAL B C 1
ATOM 721 O O . VAL B 1 31 ? 39.224 50.637 -3.282 1.00 39.26 31 VAL B O 1
ATOM 723 N N . LYS B 1 32 ? 37.723 49.011 -2.893 1.00 39.12 32 LYS B N 1
ATOM 724 C CA . LYS B 1 32 ? 36.926 49.819 -1.972 1.00 40.25 32 LYS B CA 1
ATOM 725 C C . LYS B 1 32 ? 37.600 50.105 -0.638 1.00 40.37 32 LYS B C 1
ATOM 726 O O . LYS B 1 32 ? 37.530 51.223 -0.132 1.00 37.36 32 LYS B O 1
ATOM 732 N N . VAL B 1 33 ? 38.249 49.097 -0.068 1.00 39.44 33 VAL B N 1
ATOM 733 C CA . VAL B 1 33 ? 38.899 49.267 1.219 1.00 40.76 33 VAL B CA 1
ATOM 734 C C . VAL B 1 33 ? 40.293 49.879 1.145 1.00 42.00 33 VAL B C 1
ATOM 735 O O . VAL B 1 33 ? 40.647 50.719 1.972 1.00 42.10 33 VAL B O 1
ATOM 739 N N . LEU B 1 34 ? 41.082 49.468 0.157 1.00 42.23 34 LEU B N 1
ATOM 740 C CA . LEU B 1 34 ? 42.445 49.972 0.025 1.00 43.84 34 LEU B CA 1
ATOM 741 C C . LEU B 1 34 ? 42.707 50.764 -1.245 1.00 45.29 34 LEU B C 1
ATOM 742 O O . LEU B 1 34 ? 43.825 51.226 -1.472 1.00 45.00 34 LEU B O 1
ATOM 747 N N . ASN B 1 35 ? 41.683 50.925 -2.074 1.00 47.73 35 ASN B N 1
ATOM 748 C CA . ASN B 1 35 ? 41.840 51.663 -3.320 1.00 49.50 35 ASN B CA 1
ATOM 749 C C . ASN B 1 35 ? 42.959 51.037 -4.151 1.00 50.12 35 ASN B C 1
ATOM 750 O O . ASN B 1 35 ? 43.706 51.736 -4.838 1.00 48.78 35 ASN B O 1
ATOM 755 N N . LYS B 1 36 ? 43.072 49.712 -4.072 1.00 50.90 36 LYS B N 1
ATOM 756 C CA . LYS B 1 36 ? 44.090 48.974 -4.812 1.00 51.96 36 LYS B CA 1
ATOM 757 C C . LYS B 1 36 ? 43.763 49.047 -6.299 1.00 51.86 36 LYS B C 1
ATOM 758 O O . LYS B 1 36 ? 42.692 49.514 -6.689 1.00 51.22 36 LYS B O 1
ATOM 764 N N . ASN B 1 37 ? 44.688 48.578 -7.127 1.00 51.72 37 ASN B N 1
ATOM 765 C CA . ASN B 1 37 ? 44.485 48.581 -8.568 1.00 51.35 37 ASN B CA 1
ATOM 766 C C . ASN B 1 37 ? 43.908 47.236 -9.001 1.00 50.00 37 ASN B C 1
ATOM 767 O O . ASN B 1 37 ? 44.637 46.254 -9.150 1.00 50.77 37 ASN B O 1
ATOM 772 N N . LYS B 1 38 ? 42.593 47.205 -9.194 1.00 48.52 38 LYS B N 1
ATOM 773 C CA . LYS B 1 38 ? 41.890 45.992 -9.597 1.00 47.25 38 LYS B CA 1
ATOM 774 C C . LYS B 1 38 ? 42.540 45.255 -10.759 1.00 44.40 38 LYS B C 1
ATOM 775 O O . LYS B 1 38 ? 42.548 44.023 -10.794 1.00 43.54 38 LYS B O 1
ATOM 781 N N . ALA B 1 39 ? 43.092 46.008 -11.702 1.00 40.84 39 ALA B N 1
ATOM 782 C CA . ALA B 1 39 ? 43.738 45.416 -12.868 1.00 37.86 39 ALA B CA 1
ATOM 783 C C . ALA B 1 39 ? 44.824 44.413 -12.486 1.00 35.45 39 ALA B C 1
ATOM 784 O O . ALA B 1 39 ? 45.032 43.417 -13.180 1.00 32.75 39 ALA B O 1
ATOM 786 N N . SER B 1 40 ? 45.517 44.668 -11.379 1.00 33.98 40 SER B N 1
ATOM 787 C CA . SER B 1 40 ? 46.587 43.766 -10.950 1.00 32.15 40 SER B CA 1
ATOM 788 C C . SER B 1 40 ? 46.169 42.761 -9.880 1.00 29.59 40 SER B C 1
ATOM 789 O O . SER B 1 40 ? 47.013 42.054 -9.337 1.00 28.47 40 SER B O 1
ATOM 792 N N . ILE B 1 41 ? 44.879 42.688 -9.572 1.00 26.10 41 ILE B N 1
ATOM 793 C CA . ILE B 1 41 ? 44.418 41.759 -8.544 1.00 23.76 41 ILE B CA 1
ATOM 794 C C . ILE B 1 41 ? 44.325 40.318 -9.064 1.00 21.80 41 ILE B C 1
ATOM 795 O O . ILE B 1 41 ? 43.607 40.052 -10.021 1.00 22.14 41 ILE B O 1
ATOM 800 N N . VAL B 1 42 ? 45.075 39.399 -8.456 1.00 20.05 42 VAL B N 1
ATOM 801 C CA . VAL B 1 42 ? 45.013 37.989 -8.850 1.00 19.46 42 VAL B CA 1
ATOM 802 C C . VAL B 1 42 ? 44.228 37.214 -7.798 1.00 19.33 42 VAL B C 1
ATOM 803 O O . VAL B 1 42 ? 44.408 37.408 -6.593 1.00 18.27 42 VAL B O 1
ATOM 807 N N . VAL B 1 43 ? 43.352 36.332 -8.263 1.00 19.26 43 VAL B N 1
ATOM 808 C CA . VAL B 1 43 ? 42.551 35.521 -7.362 1.00 17.78 43 VAL B CA 1
ATOM 809 C C . VAL B 1 43 ? 42.616 34.058 -7.787 1.00 18.56 43 VAL B C 1
ATOM 810 O O . VAL B 1 43 ? 42.543 33.743 -8.969 1.00 19.23 43 VAL B O 1
ATOM 814 N N . ILE B 1 44 ? 42.769 33.167 -6.815 1.00 19.18 44 ILE B N 1
ATOM 815 C CA . ILE B 1 44 ? 42.810 31.738 -7.086 1.00 18.26 44 ILE B CA 1
ATOM 816 C C . ILE B 1 44 ? 41.913 31.016 -6.084 1.00 19.23 44 ILE B C 1
ATOM 817 O O . ILE B 1 44 ? 42.095 31.131 -4.868 1.00 16.66 44 ILE B O 1
ATOM 822 N N . ILE B 1 45 ? 40.935 30.288 -6.609 1.00 18.79 45 ILE B N 1
ATOM 823 C CA . ILE B 1 45 ? 40.010 29.540 -5.778 1.00 19.60 45 ILE B CA 1
ATOM 824 C C . ILE B 1 45 ? 40.416 28.069 -5.845 1.00 20.46 45 ILE B C 1
ATOM 825 O O . ILE B 1 45 ? 40.501 27.491 -6.929 1.00 18.99 45 ILE B O 1
ATOM 830 N N . ASP B 1 46 ? 40.733 27.489 -4.695 1.00 20.07 46 ASP B N 1
ATOM 831 C CA . ASP B 1 46 ? 41.100 26.078 -4.643 1.00 21.42 46 ASP B CA 1
ATOM 832 C C . ASP B 1 46 ? 39.925 25.331 -4.043 1.00 22.02 46 ASP B C 1
ATOM 833 O O . ASP B 1 46 ? 39.423 25.707 -2.985 1.00 23.52 46 ASP B O 1
ATOM 838 N N . GLU B 1 47 ? 39.476 24.289 -4.725 1.00 23.97 47 GLU B N 1
ATOM 839 C CA . GLU B 1 47 ? 38.371 23.492 -4.216 1.00 26.03 47 GLU B CA 1
ATOM 840 C C . GLU B 1 47 ? 38.970 22.257 -3.551 1.00 25.75 47 GLU B C 1
ATOM 841 O O . GLU B 1 47 ? 39.612 21.438 -4.200 1.00 25.79 47 GLU B O 1
ATOM 847 N N . VAL B 1 48 ? 38.765 22.145 -2.243 1.00 25.23 48 VAL B N 1
ATOM 848 C CA . VAL B 1 48 ? 39.302 21.037 -1.461 1.00 24.03 48 VAL B CA 1
ATOM 849 C C . VAL B 1 48 ? 38.265 19.941 -1.184 1.00 24.47 48 VAL B C 1
ATOM 850 O O . VAL B 1 48 ? 37.161 20.220 -0.717 1.00 23.98 48 VAL B O 1
ATOM 854 N N . ASP B 1 49 ? 38.637 18.695 -1.447 1.00 25.93 49 ASP B N 1
ATOM 855 C CA . ASP B 1 49 ? 37.730 17.577 -1.204 1.00 27.45 49 ASP B CA 1
ATOM 856 C C . ASP B 1 49 ? 37.363 17.564 0.283 1.00 27.51 49 ASP B C 1
ATOM 857 O O . ASP B 1 49 ? 38.209 17.820 1.138 1.00 26.55 49 ASP B O 1
ATOM 862 N N . SER B 1 50 ? 36.100 17.269 0.589 1.00 28.17 50 SER B N 1
ATOM 863 C CA . SER B 1 50 ? 35.624 17.246 1.971 1.00 26.80 50 SER B CA 1
ATOM 864 C C . SER B 1 50 ? 36.497 16.419 2.910 1.00 26.15 50 SER B C 1
ATOM 865 O O . SER B 1 50 ? 36.471 16.614 4.127 1.00 26.20 50 SER B O 1
ATOM 868 N N . ASN B 1 51 ? 37.267 15.501 2.333 1.00 26.74 51 ASN B N 1
ATOM 869 C CA . ASN B 1 51 ? 38.152 14.608 3.076 1.00 26.24 51 ASN B CA 1
ATOM 870 C C . ASN B 1 51 ? 39.543 15.182 3.287 1.00 27.34 51 ASN B C 1
ATOM 871 O O . ASN B 1 51 ? 40.341 14.610 4.024 1.00 27.50 51 ASN B O 1
ATOM 876 N N . ASN B 1 52 ? 39.826 16.304 2.632 1.00 27.67 52 ASN B N 1
ATOM 877 C CA . ASN B 1 52 ? 41.137 16.942 2.711 1.00 27.01 52 ASN B CA 1
ATOM 878 C C . ASN B 1 52 ? 41.094 18.264 3.459 1.00 26.60 52 ASN B C 1
ATOM 879 O O . ASN B 1 52 ? 42.072 19.013 3.466 1.00 27.05 52 ASN B O 1
ATOM 884 N N . TYR B 1 53 ? 39.961 18.549 4.086 1.00 25.02 53 TYR B N 1
ATOM 885 C CA . TYR B 1 53 ? 39.789 19.791 4.829 1.00 26.20 53 TYR B CA 1
ATOM 886 C C . TYR B 1 53 ? 39.453 19.456 6.285 1.00 28.71 53 TYR B C 1
ATOM 887 O O . TYR B 1 53 ? 38.495 18.727 6.565 1.00 28.67 53 TYR B O 1
ATOM 896 N N . GLY B 1 54 ? 40.251 19.985 7.204 1.00 28.48 54 GLY B N 1
ATOM 897 C CA . GLY B 1 54 ? 40.028 19.723 8.611 1.00 29.21 54 GLY B CA 1
ATOM 898 C C . GLY B 1 54 ? 39.765 20.981 9.410 1.00 30.30 54 GLY B C 1
ATOM 899 O O . GLY B 1 54 ? 40.360 22.030 9.156 1.00 25.35 54 GLY B O 1
ATOM 900 N N . LEU B 1 55 ? 38.847 20.872 10.364 1.00 30.73 55 LEU B N 1
ATOM 901 C CA . LEU B 1 55 ? 38.495 21.978 11.239 1.00 32.44 55 LEU B CA 1
ATOM 902 C C . LEU B 1 55 ? 38.235 21.404 12.623 1.00 35.21 55 LEU B C 1
ATOM 903 O O . LEU B 1 55 ? 37.376 20.534 12.785 1.00 35.19 55 LEU B O 1
ATOM 908 N N . GLY B 1 56 ? 38.987 21.875 13.612 1.00 35.94 56 GLY B N 1
ATOM 909 C CA . GLY B 1 56 ? 38.810 21.384 14.966 1.00 35.80 56 GLY B CA 1
ATOM 910 C C . GLY B 1 56 ? 39.373 19.993 15.185 1.00 35.51 56 GLY B C 1
ATOM 911 O O . GLY B 1 56 ? 39.102 19.370 16.211 1.00 37.41 56 GLY B O 1
ATOM 912 N N . GLY B 1 57 ? 40.151 19.499 14.226 1.00 33.54 57 GLY B N 1
ATOM 913 C CA . GLY B 1 57 ? 40.745 18.180 14.358 1.00 32.01 57 GLY B CA 1
ATOM 914 C C . GLY B 1 57 ? 39.964 17.085 13.657 1.00 33.46 57 GLY B C 1
ATOM 915 O O . GLY B 1 57 ? 40.288 15.906 13.785 1.00 32.93 57 GLY B O 1
ATOM 916 N N . GLU B 1 58 ? 38.935 17.480 12.913 1.00 34.00 58 GLU B N 1
ATOM 917 C CA . GLU B 1 58 ? 38.098 16.539 12.174 1.00 35.62 58 GLU B CA 1
ATOM 918 C C . GLU B 1 58 ? 37.896 17.010 10.732 1.00 35.14 58 GLU B C 1
ATOM 919 O O . GLU B 1 58 ? 37.935 18.204 10.454 1.00 35.31 58 GLU B O 1
ATOM 921 N N . SER B 1 59 ? 37.663 16.066 9.824 1.00 34.84 59 SER B N 1
ATOM 922 C CA . SER B 1 59 ? 37.4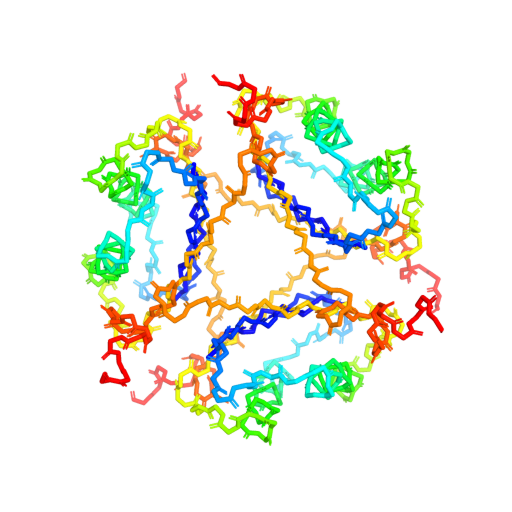49 16.395 8.424 1.00 34.94 59 SER B CA 1
ATOM 923 C C . SER B 1 59 ? 36.057 16.975 8.214 1.00 36.15 59 SER B C 1
ATOM 924 O O . SER B 1 59 ? 35.143 16.749 9.016 1.00 33.99 59 SER B O 1
ATOM 927 N N . VAL B 1 60 ? 35.908 17.731 7.130 1.00 35.55 60 VAL B N 1
ATOM 928 C CA . VAL B 1 60 ? 34.634 18.345 6.780 1.00 35.89 60 VAL B CA 1
ATOM 929 C C . VAL B 1 60 ? 33.644 17.246 6.402 1.00 37.01 60 VAL B C 1
ATOM 930 O O . VAL B 1 60 ? 32.430 17.399 6.565 1.00 36.40 60 VAL B O 1
ATOM 934 N N . HIS B 1 61 ? 34.170 16.140 5.888 1.00 36.70 61 HIS B N 1
ATOM 935 C CA . HIS B 1 61 ? 33.329 15.018 5.502 1.00 39.34 61 HIS B CA 1
ATOM 936 C C . HIS B 1 61 ? 32.741 14.406 6.769 1.00 39.84 61 HIS B C 1
ATOM 937 O O . HIS B 1 61 ? 31.530 14.224 6.880 1.00 37.71 61 HIS B O 1
ATOM 944 N N . HIS B 1 62 ? 33.617 14.101 7.721 1.00 40.64 62 HIS B N 1
ATOM 945 C CA . HIS B 1 62 ? 33.219 13.520 8.994 1.00 43.50 62 HIS B CA 1
ATOM 946 C C . HIS B 1 62 ? 32.260 14.459 9.730 1.00 44.98 62 HIS B C 1
ATOM 947 O O . HIS B 1 62 ? 31.356 14.008 10.428 1.00 45.69 62 HIS B O 1
ATOM 954 N N . LEU B 1 63 ? 32.454 15.765 9.564 1.00 46.18 63 LEU B N 1
ATOM 955 C CA . LEU B 1 63 ? 31.599 16.751 10.217 1.00 48.20 63 LEU B CA 1
ATOM 956 C C . LEU B 1 63 ? 30.217 16.826 9.573 1.00 50.17 63 LEU B C 1
ATOM 957 O O . LEU B 1 63 ? 29.207 16.950 10.269 1.00 50.21 63 LEU B O 1
ATOM 959 N N . ARG B 1 64 ? 30.169 16.758 8.246 1.00 51.65 64 ARG B N 1
ATOM 960 C CA . ARG B 1 64 ? 28.897 16.822 7.532 1.00 53.93 64 ARG B CA 1
ATOM 961 C C . ARG B 1 64 ? 28.051 15.565 7.727 1.00 55.54 64 ARG B C 1
ATOM 962 O O . ARG B 1 64 ? 26.849 15.571 7.456 1.00 55.12 64 ARG B O 1
ATOM 970 N N . GLN B 1 65 ? 28.678 14.490 8.198 1.00 57.74 65 GLN B N 1
ATOM 971 C CA . GLN B 1 65 ? 27.962 13.240 8.435 1.00 60.99 65 GLN B CA 1
ATOM 972 C C . GLN B 1 65 ? 27.011 13.380 9.617 1.00 62.32 65 GLN B C 1
ATOM 973 O O . GLN B 1 65 ? 26.152 12.528 9.842 1.00 62.46 65 GLN B O 1
ATOM 979 N N . LYS B 1 66 ? 27.177 14.463 10.367 1.00 63.92 66 LYS B N 1
ATOM 980 C CA . LYS B 1 66 ? 26.344 14.736 11.530 1.00 65.37 66 LYS B CA 1
ATOM 981 C C . LYS B 1 66 ? 25.067 15.460 11.116 1.00 66.30 66 LYS B C 1
ATOM 982 O O . LYS B 1 66 ? 23.974 14.996 11.504 1.00 66.85 66 LYS B O 1
ATOM 988 N N . PRO C 1 1 ? 57.667 16.049 1.234 1.00 22.75 1 PRO C N 1
ATOM 989 C CA . PRO C 1 1 ? 56.368 16.692 1.531 1.00 21.85 1 PRO C CA 1
ATOM 990 C C . PRO C 1 1 ? 56.618 18.128 2.002 1.00 22.98 1 PRO C C 1
ATOM 991 O O . PRO C 1 1 ? 57.736 18.478 2.384 1.00 22.42 1 PRO C O 1
ATOM 995 N N . PHE C 1 2 ? 55.570 18.945 1.984 1.00 20.92 2 PHE C N 1
ATOM 996 C CA . PHE C 1 2 ? 55.670 20.335 2.418 1.00 21.12 2 PHE C CA 1
ATOM 997 C C . PHE C 1 2 ? 54.562 20.673 3.412 1.00 20.73 2 PHE C C 1
ATOM 998 O O . PHE C 1 2 ? 53.382 20.439 3.139 1.00 19.80 2 PHE C O 1
ATOM 1006 N N . ILE C 1 3 ? 54.940 21.233 4.558 1.00 18.73 3 ILE C N 1
ATOM 1007 C CA . ILE C 1 3 ? 53.965 21.615 5.579 1.00 19.13 3 ILE C CA 1
ATOM 1008 C C . ILE C 1 3 ? 54.107 23.104 5.934 1.00 20.46 3 ILE C C 1
ATOM 1009 O O . ILE C 1 3 ? 55.198 23.560 6.270 1.00 20.48 3 ILE C O 1
ATOM 1014 N N . ASN C 1 4 ? 53.004 23.848 5.847 1.00 20.03 4 ASN C N 1
ATOM 1015 C CA . ASN C 1 4 ? 52.987 25.285 6.151 1.00 19.99 4 ASN C CA 1
ATOM 1016 C C . ASN C 1 4 ? 52.114 25.488 7.393 1.00 20.62 4 ASN C C 1
ATOM 1017 O O . ASN C 1 4 ? 50.950 25.094 7.413 1.00 21.99 4 ASN C O 1
ATOM 1022 N N . ILE C 1 5 ? 52.689 26.074 8.432 1.00 19.16 5 ILE C N 1
ATOM 1023 C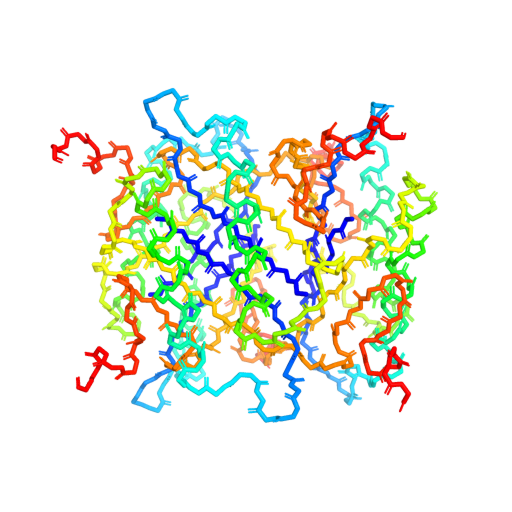 CA . ILE C 1 5 ? 51.944 26.333 9.650 1.00 19.53 5 ILE C CA 1
ATOM 1024 C C . ILE C 1 5 ? 51.879 27.836 9.875 1.00 19.12 5 ILE C C 1
ATOM 1025 O O . ILE C 1 5 ? 52.914 28.499 9.990 1.00 18.91 5 ILE C O 1
ATOM 1030 N N . LYS C 1 6 ? 50.663 28.373 9.900 1.00 19.12 6 LYS C N 1
ATOM 1031 C CA . LYS C 1 6 ? 50.461 29.802 10.137 1.00 19.32 6 LYS C CA 1
ATOM 1032 C C . LYS C 1 6 ? 49.733 29.956 11.473 1.00 20.67 6 LYS C C 1
ATOM 1033 O O . LYS C 1 6 ? 48.696 29.324 11.696 1.00 17.52 6 LYS C O 1
ATOM 1039 N N . LEU C 1 7 ? 50.281 30.793 12.352 1.00 19.94 7 LEU C N 1
ATOM 1040 C CA . LEU C 1 7 ? 49.707 31.022 13.678 1.00 21.93 7 LEU C CA 1
ATOM 1041 C C . LEU C 1 7 ? 49.956 32.452 14.134 1.00 23.08 7 LEU C C 1
ATOM 1042 O O . LEU C 1 7 ? 50.761 33.161 13.538 1.00 21.51 7 LEU C O 1
ATOM 1047 N N . VAL C 1 8 ? 49.226 32.883 15.160 1.00 22.64 8 VAL C N 1
ATOM 1048 C CA . VAL C 1 8 ? 49.396 34.224 15.717 1.00 25.40 8 VAL C CA 1
ATOM 1049 C C . VAL C 1 8 ? 50.160 34.082 17.037 1.00 27.58 8 VAL C C 1
ATOM 1050 O O . VAL C 1 8 ? 49.749 33.317 17.915 1.00 27.62 8 VAL C O 1
ATOM 1054 N N . PRO C 1 9 ? 51.283 34.803 17.191 1.00 29.32 9 PRO C N 1
ATOM 1055 C CA . PRO C 1 9 ? 52.081 34.739 18.423 1.00 32.43 9 PRO C CA 1
ATOM 1056 C C . PRO C 1 9 ? 51.264 35.207 19.622 1.00 33.33 9 PRO C C 1
ATOM 1057 O O . PRO C 1 9 ? 50.321 35.979 19.465 1.00 33.84 9 PRO C O 1
ATOM 1061 N N . GLU C 1 10 ? 51.630 34.740 20.812 1.00 36.67 10 GLU C N 1
ATOM 1062 C CA . GLU C 1 10 ? 50.938 35.129 22.037 1.00 39.70 10 GLU C CA 1
ATOM 1063 C C . GLU C 1 10 ? 51.671 34.629 23.281 1.00 40.59 10 GLU C C 1
ATOM 1064 O O . GLU C 1 10 ? 52.220 33.525 23.291 1.00 38.87 10 GLU C O 1
ATOM 1070 N N . ASN C 1 11 ? 51.671 35.447 24.330 1.00 41.77 11 ASN C N 1
ATOM 1071 C CA . ASN C 1 11 ? 52.331 35.093 25.585 1.00 41.36 11 ASN C CA 1
ATOM 1072 C C . ASN C 1 11 ? 53.807 34.769 25.370 1.00 41.57 11 ASN C C 1
ATOM 1073 O O . ASN C 1 11 ? 54.374 33.925 26.066 1.00 41.95 11 ASN C O 1
ATOM 1075 N N . GLY C 1 12 ? 54.425 35.440 24.406 1.00 39.96 12 GLY C N 1
ATOM 1076 C CA . GLY C 1 12 ? 55.826 35.189 24.128 1.00 38.64 12 GLY C CA 1
ATOM 1077 C C . GLY C 1 12 ? 56.033 33.896 23.361 1.00 37.56 12 GLY C C 1
ATOM 1078 O O . GLY C 1 12 ? 57.165 33.459 23.157 1.00 37.75 12 GLY C O 1
ATOM 1079 N N . GLY C 1 13 ? 54.934 33.282 22.934 1.00 35.18 13 GLY C N 1
ATOM 1080 C CA . GLY C 1 13 ? 55.021 32.042 22.185 1.00 33.98 13 GLY C CA 1
ATOM 1081 C C . GLY C 1 13 ? 54.714 32.247 20.710 1.00 32.84 13 GLY C C 1
ATOM 1082 O O . GLY C 1 13 ? 53.921 33.125 20.361 1.00 33.23 13 GLY C O 1
ATOM 1083 N N . PRO C 1 14 ? 55.307 31.435 19.817 1.00 31.55 14 PRO C N 1
ATOM 1084 C CA . PRO C 1 14 ? 56.228 30.345 20.139 1.00 30.38 14 PRO C CA 1
ATOM 1085 C C . PRO C 1 14 ? 57.692 30.772 20.161 1.00 30.77 14 PRO C C 1
ATOM 1086 O O . PRO C 1 14 ? 58.127 31.572 19.327 1.00 30.01 14 PRO C O 1
ATOM 1090 N N . THR C 1 15 ? 58.450 30.223 21.106 1.00 29.06 15 THR C N 1
ATOM 1091 C CA . THR C 1 15 ? 59.875 30.515 21.197 1.00 28.33 15 THR C CA 1
ATOM 1092 C C . THR C 1 15 ? 60.544 29.720 20.087 1.00 27.56 15 THR C C 1
ATOM 1093 O O . THR C 1 15 ? 59.889 28.945 19.392 1.00 26.38 15 THR C O 1
ATOM 1097 N N . ASN C 1 16 ? 61.848 29.907 19.925 1.00 28.88 16 ASN C N 1
ATOM 1098 C CA . ASN C 1 16 ? 62.590 29.181 18.899 1.00 27.86 16 ASN C CA 1
ATOM 1099 C C . ASN C 1 16 ? 62.643 27.687 19.196 1.00 28.96 16 ASN C C 1
ATOM 1100 O O . ASN C 1 16 ? 62.813 26.876 18.286 1.00 29.55 16 ASN C O 1
ATOM 1105 N N . GLU C 1 17 ? 62.502 27.328 20.467 1.00 27.43 17 GLU C N 1
ATOM 1106 C CA . GLU C 1 17 ? 62.522 25.929 20.864 1.00 29.90 17 GLU C CA 1
ATOM 1107 C C . GLU C 1 17 ? 61.186 25.286 20.498 1.00 30.03 17 GLU C C 1
ATOM 1108 O O . GLU C 1 17 ? 61.147 24.137 20.077 1.00 30.57 17 GLU C O 1
ATOM 1110 N N . GLN C 1 18 ? 60.096 26.031 20.666 1.00 29.93 18 GLN C N 1
ATOM 1111 C CA . GLN C 1 18 ? 58.767 25.520 20.350 1.00 29.28 18 GLN C CA 1
ATOM 1112 C C . GLN C 1 18 ? 58.587 25.403 18.838 1.00 28.61 18 GLN C C 1
ATOM 1113 O O . GLN C 1 18 ? 57.871 24.523 18.361 1.00 28.37 18 GLN C O 1
ATOM 1119 N N . LYS C 1 19 ? 59.235 26.289 18.087 1.00 28.33 19 LYS C N 1
ATOM 1120 C CA . LYS C 1 19 ? 59.155 26.229 16.631 1.00 28.20 19 LYS C CA 1
ATOM 1121 C C . LYS C 1 19 ? 59.836 24.931 16.218 1.00 29.01 19 LYS C C 1
ATOM 1122 O O . LYS C 1 19 ? 59.379 24.230 15.312 1.00 28.42 19 LYS C O 1
ATOM 1128 N N . GLN C 1 20 ? 60.932 24.603 16.893 1.00 30.09 20 GLN C N 1
ATOM 1129 C CA . GLN C 1 20 ? 61.646 23.374 16.582 1.00 32.08 20 GLN C CA 1
ATOM 1130 C C . GLN C 1 20 ? 60.753 22.178 16.923 1.00 31.52 20 GLN C C 1
ATOM 1131 O O . GLN C 1 20 ? 60.739 21.182 16.201 1.00 30.31 20 GLN C O 1
ATOM 1137 N N . GLN C 1 21 ? 60.005 22.281 18.018 1.00 32.05 21 GLN C N 1
ATOM 1138 C CA . GLN C 1 21 ? 59.106 21.196 18.419 1.00 34.26 21 GLN C CA 1
ATOM 1139 C C . GLN C 1 21 ? 58.061 20.943 17.337 1.00 34.64 21 GLN C C 1
ATOM 1140 O O . GLN C 1 21 ? 57.725 19.795 17.042 1.00 34.03 21 GLN C O 1
ATOM 1146 N N . LEU C 1 22 ? 57.541 22.024 16.758 1.00 32.19 22 LEU C N 1
ATOM 1147 C CA . LEU C 1 22 ? 56.545 21.908 15.705 1.00 32.78 22 LEU C CA 1
ATOM 1148 C C . LEU C 1 22 ? 57.159 21.227 14.485 1.00 31.40 22 LEU C C 1
ATOM 1149 O O . LEU C 1 22 ? 56.557 20.329 13.893 1.00 33.79 22 LEU C O 1
ATOM 1154 N N . ILE C 1 23 ? 58.369 21.646 14.131 1.00 30.07 23 ILE C N 1
ATOM 1155 C CA . ILE C 1 23 ? 59.080 21.087 12.991 1.00 30.61 23 ILE C CA 1
ATOM 1156 C C . ILE C 1 23 ? 59.309 19.584 13.180 1.00 33.37 23 ILE C C 1
ATOM 1157 O O . ILE C 1 23 ? 59.132 18.795 12.246 1.00 32.54 23 ILE C O 1
ATOM 1162 N N . GLU C 1 24 ? 59.683 19.194 14.396 1.00 33.95 24 GLU C N 1
ATOM 1163 C CA . GLU C 1 24 ? 59.915 17.788 14.711 1.00 37.56 24 GLU C CA 1
ATOM 1164 C C . GLU C 1 24 ? 58.586 17.043 14.805 1.00 37.96 24 GLU C C 1
ATOM 1165 O O . GLU C 1 24 ? 58.452 15.929 14.300 1.00 39.01 24 GLU C O 1
ATOM 1171 N N . GLY C 1 25 ? 57.604 17.669 15.446 1.00 37.52 25 GLY C N 1
ATOM 1172 C CA . GLY C 1 25 ? 56.303 17.044 15.598 1.00 37.87 25 GLY C CA 1
ATOM 1173 C C . GLY C 1 25 ? 55.643 16.728 14.270 1.00 38.59 25 GLY C C 1
ATOM 1174 O O . GLY C 1 25 ? 55.163 15.614 14.052 1.00 36.95 25 GLY C O 1
ATOM 1175 N N . VAL C 1 26 ? 55.622 17.713 13.379 1.00 37.74 26 VAL C N 1
ATOM 1176 C CA . VAL C 1 26 ? 55.013 17.543 12.066 1.00 38.90 26 VAL C CA 1
ATOM 1177 C C . VAL C 1 26 ? 55.801 16.550 11.213 1.00 38.73 26 VAL C C 1
ATOM 1178 O O . VAL C 1 26 ? 55.220 15.680 10.566 1.00 37.07 26 VAL C O 1
ATOM 1182 N N . SER C 1 27 ? 57.124 16.683 11.233 1.00 39.52 27 SER C N 1
ATOM 1183 C CA . SER C 1 27 ? 58.000 15.812 10.466 1.00 41.55 27 SER C CA 1
ATOM 1184 C C . SER C 1 27 ? 57.867 14.353 10.897 1.00 43.46 27 SER C C 1
ATOM 1185 O O . SER C 1 27 ? 57.887 13.453 10.061 1.00 42.26 27 SER C O 1
ATOM 1188 N N . ASP C 1 28 ? 57.731 14.120 12.200 1.00 44.73 28 ASP C N 1
ATOM 1189 C CA . ASP C 1 28 ? 57.586 12.760 12.705 1.00 46.00 28 ASP C CA 1
ATOM 1190 C C . ASP C 1 28 ? 56.186 12.221 12.439 1.00 46.00 28 ASP C C 1
ATOM 1191 O O . ASP C 1 28 ? 55.968 11.008 12.432 1.00 46.47 28 ASP C O 1
ATOM 1196 N N . LEU C 1 29 ? 55.235 13.123 12.223 1.00 44.97 29 LEU C N 1
ATOM 1197 C CA . LEU C 1 29 ? 53.860 12.720 11.952 1.00 43.95 29 LEU C CA 1
ATOM 1198 C C . LEU C 1 29 ? 53.746 12.140 10.546 1.00 43.34 29 LEU C C 1
ATOM 1199 O O . LEU C 1 29 ? 53.079 11.126 10.336 1.00 43.83 29 LEU C O 1
ATOM 1204 N N . MET C 1 30 ? 54.402 12.787 9.589 1.00 43.44 30 MET C N 1
ATOM 1205 C CA . MET C 1 30 ? 54.369 12.334 8.201 1.00 43.78 30 MET C CA 1
ATOM 1206 C C . MET C 1 30 ? 55.035 10.967 8.059 1.00 45.34 30 MET C C 1
ATOM 1207 O O . MET C 1 30 ? 54.551 10.103 7.330 1.00 44.12 30 MET C O 1
ATOM 1212 N N . VAL C 1 31 ? 56.147 10.777 8.757 1.00 46.40 31 VAL C N 1
ATOM 1213 C CA . VAL C 1 31 ? 56.873 9.517 8.695 1.00 49.05 31 VAL C CA 1
ATOM 1214 C C . VAL C 1 31 ? 56.114 8.386 9.389 1.00 49.35 31 VAL C C 1
ATOM 1215 O O . VAL C 1 31 ? 56.297 7.214 9.060 1.00 49.15 31 VAL C O 1
ATOM 1219 N N . LYS C 1 32 ? 55.257 8.748 10.339 1.00 50.57 32 LYS C N 1
ATOM 1220 C CA . LYS C 1 32 ? 54.482 7.775 11.098 1.00 51.42 32 LYS C CA 1
ATOM 1221 C C . LYS C 1 32 ? 53.139 7.438 10.463 1.00 52.97 32 LYS C C 1
ATOM 1222 O O . LYS C 1 32 ? 52.618 6.334 10.642 1.00 54.10 32 LYS C O 1
ATOM 1228 N N . VAL C 1 33 ? 52.573 8.384 9.725 1.00 52.67 33 VAL C N 1
ATOM 1229 C CA . VAL C 1 33 ? 51.285 8.157 9.089 1.00 52.87 33 VAL C CA 1
ATOM 1230 C C . VAL C 1 33 ? 51.417 7.786 7.614 1.00 52.92 33 VAL C C 1
ATOM 1231 O O . VAL C 1 33 ? 50.550 7.106 7.066 1.00 53.06 33 VAL C O 1
ATOM 1235 N N . LEU C 1 34 ? 52.503 8.222 6.981 1.00 53.34 34 LEU C N 1
ATOM 1236 C CA . LEU C 1 34 ? 52.719 7.941 5.565 1.00 54.43 34 LEU C CA 1
ATOM 1237 C C . LEU C 1 34 ? 54.096 7.365 5.252 1.00 55.52 34 LEU C C 1
ATOM 1238 O O . LEU C 1 34 ? 54.375 7.000 4.109 1.00 56.30 34 LEU C O 1
ATOM 1240 N N . ASN C 1 35 ? 54.956 7.282 6.262 1.00 56.23 35 ASN C N 1
ATOM 1241 C CA . ASN C 1 35 ? 56.302 6.752 6.071 1.00 56.59 35 ASN C CA 1
ATOM 1242 C C . ASN C 1 35 ? 57.047 7.491 4.967 1.00 57.15 35 ASN C C 1
ATOM 1243 O O . ASN C 1 35 ? 57.866 6.905 4.258 1.00 56.93 35 ASN C O 1
ATOM 1248 N N . LYS C 1 36 ? 56.760 8.781 4.827 1.00 57.34 36 LYS C N 1
ATOM 1249 C CA . LYS C 1 36 ? 57.408 9.600 3.812 1.00 57.69 36 LYS C CA 1
ATOM 1250 C C . LYS C 1 36 ? 58.881 9.789 4.163 1.00 57.72 36 LYS C C 1
ATOM 1251 O O . LYS C 1 36 ? 59.296 9.529 5.293 1.00 57.72 36 LYS C O 1
ATOM 1253 N N . ASN C 1 37 ? 59.668 10.236 3.190 1.00 58.18 37 ASN C N 1
ATOM 1254 C CA . ASN C 1 37 ? 61.092 10.460 3.407 1.00 58.58 37 ASN C CA 1
ATOM 1255 C C . ASN C 1 37 ? 61.293 11.637 4.358 1.00 57.68 37 ASN C C 1
ATOM 1256 O O . ASN C 1 37 ? 61.089 12.796 3.987 1.00 57.86 37 ASN C O 1
ATOM 1261 N N . LYS C 1 38 ? 61.691 11.324 5.588 1.00 55.48 38 LYS C N 1
ATOM 1262 C CA . LYS C 1 38 ? 61.918 12.330 6.619 1.00 53.20 38 LYS C CA 1
ATOM 1263 C C . LYS C 1 38 ? 62.836 13.450 6.145 1.00 51.22 38 LYS C C 1
ATOM 1264 O O . LYS C 1 38 ? 62.610 14.622 6.449 1.00 51.50 38 LYS C O 1
ATOM 1266 N N . ALA C 1 39 ? 63.868 13.085 5.394 1.00 48.16 39 ALA C N 1
ATOM 1267 C CA . ALA C 1 39 ? 64.834 14.052 4.891 1.00 45.81 39 ALA C CA 1
ATOM 1268 C C . ALA C 1 39 ? 64.280 14.992 3.817 1.00 44.34 39 ALA C C 1
ATOM 1269 O O . ALA C 1 39 ? 64.898 16.011 3.508 1.00 43.53 39 ALA C O 1
ATOM 1271 N N . SER C 1 40 ? 63.125 14.660 3.250 1.00 41.14 40 SER C N 1
ATOM 1272 C CA . SER C 1 40 ? 62.539 15.495 2.203 1.00 38.83 40 SER C CA 1
ATOM 1273 C C . SER C 1 40 ? 61.394 16.352 2.719 1.00 36.50 40 SER C C 1
ATOM 1274 O O . SER C 1 40 ? 60.715 17.033 1.945 1.00 36.96 40 SER C O 1
ATOM 1277 N N . ILE C 1 41 ? 61.180 16.318 4.027 1.00 34.00 41 ILE C N 1
ATOM 1278 C CA . ILE C 1 41 ? 60.107 17.089 4.635 1.00 32.38 41 ILE C CA 1
ATOM 1279 C C . ILE C 1 41 ? 60.521 18.538 4.841 1.00 30.62 41 ILE C C 1
ATOM 1280 O O . ILE C 1 41 ? 61.533 18.822 5.475 1.00 30.31 41 ILE C O 1
ATOM 1285 N N . VAL C 1 42 ? 59.739 19.449 4.276 1.00 27.71 42 VAL C N 1
ATOM 1286 C CA . VAL C 1 42 ? 59.994 20.875 4.419 1.00 24.28 42 VAL C CA 1
ATOM 1287 C C . VAL C 1 42 ? 58.842 21.452 5.240 1.00 22.85 42 VAL C C 1
ATOM 1288 O O . VAL C 1 42 ? 57.671 21.176 4.969 1.00 19.94 42 VAL C O 1
ATOM 1292 N N . VAL C 1 43 ? 59.186 22.227 6.262 1.00 20.16 43 VAL C N 1
ATOM 1293 C CA . VAL C 1 43 ? 58.193 22.844 7.135 1.00 19.66 43 VAL C CA 1
ATOM 1294 C C . VAL C 1 43 ? 58.484 24.339 7.212 1.00 20.47 43 VAL C C 1
ATOM 1295 O O . VAL C 1 43 ? 59.633 24.747 7.382 1.00 18.39 43 VAL C O 1
ATOM 1299 N N . ILE C 1 44 ? 57.444 25.150 7.080 1.00 20.14 44 ILE C N 1
ATOM 1300 C CA . ILE C 1 44 ? 57.606 26.600 7.176 1.00 20.36 44 ILE C CA 1
ATOM 1301 C C . ILE C 1 44 ? 56.551 27.135 8.136 1.00 18.30 44 ILE C C 1
ATOM 1302 O O . ILE C 1 44 ? 55.357 26.928 7.937 1.00 15.62 44 ILE C O 1
ATOM 1307 N N . ILE C 1 45 ? 57.003 27.811 9.186 1.00 20.00 45 ILE C N 1
ATOM 1308 C CA . ILE C 1 45 ? 56.094 28.372 10.181 1.00 21.13 45 ILE C CA 1
ATOM 1309 C C . ILE C 1 45 ? 56.003 29.872 9.972 1.00 20.60 45 ILE C C 1
ATOM 1310 O O . ILE C 1 45 ? 57.027 30.556 9.930 1.00 20.17 45 ILE C O 1
ATOM 1315 N N . ASP C 1 46 ? 54.785 30.382 9.827 1.00 20.65 46 ASP C N 1
ATOM 1316 C CA . ASP C 1 46 ? 54.591 31.814 9.640 1.00 20.56 46 ASP C CA 1
ATOM 1317 C C . ASP C 1 46 ? 53.878 32.402 10.854 1.00 20.51 46 ASP C C 1
ATOM 1318 O O . ASP C 1 46 ? 52.865 31.880 11.302 1.00 21.57 46 ASP C O 1
ATOM 1323 N N . GLU C 1 47 ? 54.417 33.487 11.383 1.00 20.74 47 GLU C N 1
ATOM 1324 C CA . GLU C 1 47 ? 53.805 34.137 12.529 1.00 22.49 47 GLU C CA 1
ATOM 1325 C C . GLU C 1 47 ? 53.026 35.337 12.003 1.00 21.54 47 GLU C C 1
ATOM 1326 O O . GLU C 1 47 ? 53.589 36.230 11.361 1.00 22.20 47 GLU C O 1
ATOM 1332 N N . VAL C 1 48 ? 51.724 35.329 12.262 1.00 18.58 48 VAL C N 1
ATOM 1333 C CA . VAL C 1 48 ? 50.815 36.372 11.802 1.00 20.65 48 VAL C CA 1
ATOM 1334 C C . VAL C 1 48 ? 50.436 37.343 12.913 1.00 22.02 48 VAL C C 1
ATOM 1335 O O . VAL C 1 48 ? 50.091 36.928 14.022 1.00 23.30 48 VAL C O 1
ATOM 1339 N N . ASP C 1 49 ? 50.492 38.634 12.606 1.00 24.47 49 ASP C N 1
ATOM 1340 C CA . ASP C 1 49 ? 50.135 39.665 13.574 1.00 25.00 49 ASP C CA 1
ATOM 1341 C C . ASP C 1 49 ? 48.660 39.481 13.940 1.00 24.07 49 ASP C C 1
ATOM 1342 O O . ASP C 1 49 ? 47.837 39.147 13.086 1.00 22.73 49 ASP C O 1
ATOM 1347 N N . SER C 1 50 ? 48.332 39.700 15.210 1.00 25.45 50 SER C N 1
ATOM 1348 C CA . SER C 1 50 ? 46.964 39.536 15.691 1.00 23.93 50 SER C CA 1
ATOM 1349 C C . SER C 1 50 ? 45.944 40.341 14.887 1.00 24.25 50 SER C C 1
ATOM 1350 O O . SER C 1 50 ? 44.783 39.945 14.773 1.00 23.85 50 SER C O 1
ATOM 1353 N N . ASN C 1 51 ? 46.376 41.462 14.318 1.00 24.11 51 ASN C N 1
ATOM 1354 C CA . ASN C 1 51 ? 45.475 42.312 13.537 1.00 24.75 51 ASN C CA 1
ATOM 1355 C C . ASN C 1 51 ? 45.298 41.829 12.104 1.00 24.21 51 ASN C C 1
ATOM 1356 O O . ASN C 1 51 ? 44.422 42.304 11.380 1.00 24.58 51 ASN C O 1
ATOM 1361 N N . ASN C 1 52 ? 46.126 40.867 11.716 1.00 23.52 52 ASN C N 1
ATOM 1362 C CA . ASN C 1 52 ? 46.127 40.329 10.363 1.00 23.19 52 ASN C CA 1
ATOM 1363 C C . ASN C 1 52 ? 45.494 38.952 10.225 1.00 22.70 52 ASN C C 1
ATOM 1364 O O . ASN C 1 52 ? 45.400 38.413 9.124 1.00 20.83 52 ASN C O 1
ATOM 1369 N N . TYR C 1 53 ? 45.063 38.390 11.345 1.00 22.38 53 TYR C N 1
ATOM 1370 C CA . TYR C 1 53 ? 44.446 37.069 11.357 1.00 22.51 53 TYR C CA 1
ATOM 1371 C C . TYR C 1 53 ? 42.976 37.225 11.725 1.00 24.68 53 TYR C C 1
ATOM 1372 O O . TYR C 1 53 ? 42.648 37.868 12.722 1.00 26.61 53 TYR C O 1
ATOM 1381 N N . GLY C 1 54 ? 42.094 36.646 10.921 1.00 24.62 54 GLY C N 1
ATOM 1382 C CA . GLY C 1 54 ? 40.678 36.754 11.204 1.00 26.11 54 GLY C CA 1
ATOM 1383 C C . GLY C 1 54 ? 40.016 35.407 11.398 1.00 28.56 54 GLY C C 1
ATOM 1384 O O . GLY C 1 54 ? 40.411 34.404 10.795 1.00 25.53 54 GLY C O 1
ATOM 1385 N N . LEU C 1 55 ? 39.004 35.386 12.255 1.00 28.75 55 LEU C N 1
ATOM 1386 C CA . LEU C 1 55 ? 38.256 34.168 12.537 1.00 33.40 55 LEU C CA 1
ATOM 1387 C C . LEU C 1 55 ? 36.823 34.581 12.849 1.00 34.75 55 LEU C C 1
ATOM 1388 O O . LEU C 1 55 ? 36.584 35.357 13.770 1.00 36.58 55 LEU C O 1
ATOM 1393 N N . GLY C 1 56 ? 35.876 34.080 12.064 1.00 37.08 56 GLY C N 1
ATOM 1394 C CA . GLY C 1 56 ? 34.483 34.421 12.285 1.00 37.66 56 GLY C CA 1
ATOM 1395 C C . GLY C 1 56 ? 34.157 35.857 11.914 1.00 38.95 56 GLY C C 1
ATOM 1396 O O . GLY C 1 56 ? 33.143 36.398 12.354 1.00 39.21 56 GLY C O 1
ATOM 1397 N N . GLY C 1 57 ? 35.018 36.480 11.113 1.00 38.01 57 GLY C N 1
ATOM 1398 C CA . GLY C 1 57 ? 34.785 37.851 10.694 1.00 37.34 57 GLY C CA 1
ATOM 1399 C C . GLY C 1 57 ? 35.452 38.891 11.574 1.00 36.27 57 GLY C C 1
ATOM 1400 O O . GLY C 1 57 ? 35.361 40.093 11.310 1.00 36.08 57 GLY C O 1
ATOM 1401 N N . GLU C 1 58 ? 36.132 38.433 12.619 1.00 35.44 58 GLU C N 1
ATOM 1402 C CA . GLU C 1 58 ? 36.818 39.333 13.547 1.00 34.61 58 GLU C CA 1
ATOM 1403 C C . GLU C 1 58 ? 38.314 39.014 13.641 1.00 33.80 58 GLU C C 1
ATOM 1404 O O . GLU C 1 58 ? 38.716 37.859 13.531 1.00 31.20 58 GLU C O 1
ATOM 1406 N N . SER C 1 59 ? 39.134 40.038 13.856 1.00 33.83 59 SER C N 1
ATOM 1407 C CA . SER C 1 59 ? 40.572 39.836 13.964 1.00 35.39 59 SER C CA 1
ATOM 1408 C C . SER C 1 59 ? 40.902 39.203 15.308 1.00 36.01 59 SER C C 1
ATOM 1409 O O . SER C 1 59 ? 40.178 39.385 16.289 1.00 38.30 59 SER C O 1
ATOM 1412 N N . VAL C 1 60 ? 41.990 38.446 15.351 1.00 35.87 60 VAL C N 1
ATOM 1413 C CA . VAL C 1 60 ? 42.394 37.800 16.586 1.00 35.93 60 VAL C CA 1
ATOM 1414 C C . VAL C 1 60 ? 42.641 38.863 17.651 1.00 37.31 60 VAL C C 1
ATOM 1415 O O . VAL C 1 60 ? 42.429 38.623 18.840 1.00 36.11 60 VAL C O 1
ATOM 1419 N N . HIS C 1 61 ? 43.088 40.039 17.216 1.00 38.13 61 HIS C N 1
ATOM 1420 C CA . HIS C 1 61 ? 43.349 41.140 18.132 1.00 40.39 61 HIS C CA 1
ATOM 1421 C C . HIS C 1 61 ? 42.053 41.510 18.846 1.00 41.85 61 HIS C C 1
ATOM 1422 O O . HIS C 1 61 ? 42.036 41.703 20.063 1.00 41.18 61 HIS C O 1
ATOM 1429 N N . HIS C 1 62 ? 40.969 41.605 18.081 1.00 41.51 62 HIS C N 1
ATOM 1430 C CA . HIS C 1 62 ? 39.669 41.941 18.645 1.00 44.05 62 HIS C CA 1
ATOM 1431 C C . HIS C 1 62 ? 39.225 40.865 19.630 1.00 44.69 62 HIS C C 1
ATOM 1432 O O . HIS C 1 62 ? 38.784 41.171 20.737 1.00 45.42 62 HIS C O 1
ATOM 1434 N N . LEU C 1 63 ? 39.353 39.604 19.225 1.00 44.96 63 LEU C N 1
ATOM 1435 C CA . LEU C 1 63 ? 38.959 38.477 20.066 1.00 44.95 63 LEU C CA 1
ATOM 1436 C C . LEU C 1 63 ? 39.760 38.402 21.366 1.00 45.48 63 LEU C C 1
ATOM 1437 O O . LEU C 1 63 ? 39.183 37.950 22.382 1.00 44.89 63 LEU C O 1
ATOM 1442 N N . PRO D 1 1 ? 44.865 28.779 14.115 1.00 25.01 1 PRO D N 1
ATOM 1443 C CA . PRO D 1 1 ? 46.025 28.303 13.330 1.00 24.63 1 PRO D CA 1
ATOM 1444 C C . PRO D 1 1 ? 45.569 27.653 12.025 1.00 23.92 1 PRO D C 1
ATOM 1445 O O . PRO D 1 1 ? 44.459 27.121 11.938 1.00 23.00 1 PRO D O 1
ATOM 1449 N N . PHE D 1 2 ? 46.435 27.706 11.018 1.00 22.40 2 PHE D N 1
ATOM 1450 C CA . PHE D 1 2 ? 46.167 27.118 9.711 1.00 20.50 2 PHE D CA 1
ATOM 1451 C C . PHE D 1 2 ? 47.362 26.245 9.329 1.00 21.39 2 PHE D C 1
ATOM 1452 O O . PHE D 1 2 ? 48.508 26.666 9.469 1.00 21.76 2 PHE D O 1
ATOM 1460 N N . ILE D 1 3 ? 47.095 25.028 8.869 1.00 19.91 3 ILE D N 1
ATOM 1461 C CA . ILE D 1 3 ? 48.162 24.128 8.448 1.00 20.31 3 ILE D CA 1
ATOM 1462 C C . ILE D 1 3 ? 47.813 23.570 7.073 1.00 21.09 3 ILE D C 1
ATOM 1463 O O . ILE D 1 3 ? 46.718 23.035 6.865 1.00 19.06 3 ILE D O 1
ATOM 1468 N N . ASN D 1 4 ? 48.748 23.725 6.139 1.00 19.30 4 ASN D N 1
ATOM 1469 C CA . ASN D 1 4 ? 48.586 23.255 4.761 1.00 19.45 4 ASN D CA 1
ATOM 1470 C C . ASN D 1 4 ? 49.608 22.139 4.584 1.00 17.83 4 ASN D C 1
ATOM 1471 O O . ASN D 1 4 ? 50.782 22.318 4.892 1.00 18.47 4 ASN D O 1
ATOM 1476 N N . ILE D 1 5 ? 49.167 20.973 4.130 1.00 18.94 5 ILE D N 1
ATOM 1477 C CA . ILE D 1 5 ? 50.101 19.868 3.916 1.00 16.27 5 ILE D CA 1
ATOM 1478 C C . ILE D 1 5 ? 50.043 19.459 2.455 1.00 17.77 5 ILE D C 1
ATOM 1479 O O . ILE D 1 5 ? 48.981 19.109 1.950 1.00 20.30 5 ILE D O 1
ATOM 1484 N N . LYS D 1 6 ? 51.184 19.506 1.779 1.00 19.16 6 LYS D N 1
ATOM 1485 C CA . LYS D 1 6 ? 51.244 19.132 0.375 1.00 20.40 6 LYS D CA 1
ATOM 1486 C C . LYS D 1 6 ? 52.147 17.920 0.222 1.00 22.72 6 LYS D C 1
ATOM 1487 O O . LYS D 1 6 ? 53.317 17.951 0.617 1.00 21.99 6 LYS D O 1
ATOM 1493 N N . LEU D 1 7 ? 51.594 16.855 -0.358 1.00 22.89 7 LEU D N 1
ATOM 1494 C CA . LEU D 1 7 ? 52.323 15.599 -0.546 1.00 22.33 7 LEU D CA 1
ATOM 1495 C C . LEU D 1 7 ? 52.000 14.964 -1.896 1.00 24.21 7 LEU D C 1
ATOM 1496 O O . LEU D 1 7 ? 51.086 15.397 -2.598 1.00 23.79 7 LEU D O 1
ATOM 1501 N N . VAL D 1 8 ? 52.772 13.946 -2.256 1.00 22.76 8 VAL D N 1
ATOM 1502 C CA . VAL D 1 8 ? 52.569 13.230 -3.512 1.00 24.10 8 VAL D CA 1
ATOM 1503 C C . VAL D 1 8 ? 51.971 11.867 -3.167 1.00 24.85 8 VAL D C 1
ATOM 1504 O O . VAL D 1 8 ? 52.580 11.096 -2.432 1.00 24.46 8 VAL D O 1
ATOM 1508 N N . PRO D 1 9 ? 50.765 11.564 -3.676 1.00 27.71 9 PRO D N 1
ATOM 1509 C CA . PRO D 1 9 ? 50.136 10.269 -3.381 1.00 29.38 9 PRO D CA 1
ATOM 1510 C C . PRO D 1 9 ? 51.092 9.120 -3.671 1.00 31.33 9 PRO D C 1
ATOM 1511 O O . PRO D 1 9 ? 51.930 9.219 -4.562 1.00 28.37 9 PRO D O 1
ATOM 1515 N N . GLU D 1 10 ? 50.967 8.030 -2.919 1.00 34.49 10 GLU D N 1
ATOM 1516 C CA . GLU D 1 10 ? 51.840 6.881 -3.127 1.00 37.08 10 GLU D CA 1
ATOM 1517 C C . GLU D 1 10 ? 51.248 5.586 -2.582 1.00 38.69 10 GLU D C 1
ATOM 1518 O O . GLU D 1 10 ? 50.707 5.549 -1.474 1.00 36.87 10 GLU D O 1
ATOM 1520 N N . ASN D 1 11 ? 51.359 4.525 -3.376 1.00 41.68 11 ASN D N 1
ATOM 1521 C CA . ASN D 1 11 ? 50.861 3.203 -2.999 1.00 44.30 11 ASN D CA 1
ATOM 1522 C C . ASN D 1 11 ? 49.435 3.227 -2.455 1.00 44.11 11 ASN D C 1
ATOM 1523 O O . ASN D 1 11 ? 49.109 2.515 -1.503 1.00 44.98 11 ASN D O 1
ATOM 1528 N N . GLY D 1 12 ? 48.590 4.046 -3.072 1.00 43.11 12 GLY D N 1
ATOM 1529 C CA . GLY D 1 12 ? 47.207 4.145 -2.648 1.00 42.51 12 GLY D CA 1
ATOM 1530 C C . GLY D 1 12 ? 46.988 5.065 -1.462 1.00 40.99 12 GLY D C 1
ATOM 1531 O O . GLY D 1 12 ? 45.856 5.249 -1.015 1.00 41.82 12 GLY D O 1
ATOM 1532 N N . GLY D 1 13 ? 48.066 5.651 -0.953 1.00 40.66 13 GLY D N 1
ATOM 1533 C CA . GLY D 1 13 ? 47.951 6.544 0.190 1.00 39.78 13 GLY D CA 1
ATOM 1534 C C . GLY D 1 13 ? 48.195 7.998 -0.174 1.00 38.32 13 GLY D C 1
ATOM 1535 O O . GLY D 1 13 ? 48.842 8.282 -1.184 1.00 37.20 13 GLY D O 1
ATOM 1536 N N . PRO D 1 14 ? 47.700 8.947 0.635 1.00 37.08 14 PRO D N 1
ATOM 1537 C CA . PRO D 1 14 ? 46.938 8.718 1.866 1.00 36.17 14 PRO D CA 1
ATOM 1538 C C . PRO D 1 14 ? 45.463 8.402 1.634 1.00 35.48 14 PRO D C 1
ATOM 1539 O O . PRO D 1 14 ? 44.827 8.976 0.751 1.00 34.04 14 PRO D O 1
ATOM 1543 N N . THR D 1 15 ? 44.922 7.489 2.436 1.00 35.33 15 THR D N 1
ATOM 1544 C CA . THR D 1 15 ? 43.514 7.116 2.330 1.00 35.89 15 THR D CA 1
ATOM 1545 C C . THR D 1 15 ? 42.720 8.117 3.150 1.00 36.61 15 THR D C 1
ATOM 1546 O O . THR D 1 15 ? 43.294 8.858 3.939 1.00 35.86 15 THR D O 1
ATOM 1550 N N . ASN D 1 16 ? 41.404 8.140 2.973 1.00 36.77 16 ASN D N 1
ATOM 1551 C CA . ASN D 1 16 ? 40.589 9.068 3.737 1.00 38.24 16 ASN D CA 1
ATOM 1552 C C . ASN D 1 16 ? 40.825 8.904 5.235 1.00 39.38 16 ASN D C 1
ATOM 1553 O O . ASN D 1 16 ? 40.683 9.860 5.998 1.00 38.94 16 ASN D O 1
ATOM 1558 N N . GLU D 1 17 ? 41.209 7.700 5.653 1.00 38.63 17 GLU D N 1
ATOM 1559 C CA . GLU D 1 17 ? 41.477 7.428 7.065 1.00 38.07 17 GLU D CA 1
ATOM 1560 C C . GLU D 1 17 ? 42.809 8.041 7.492 1.00 37.18 17 GLU D C 1
ATOM 1561 O O . GLU D 1 17 ? 42.934 8.585 8.592 1.00 35.52 17 GLU D O 1
ATOM 1563 N N . GLN D 1 18 ? 43.807 7.940 6.619 1.00 35.46 18 GLN D N 1
ATOM 1564 C CA . GLN D 1 18 ? 45.125 8.490 6.909 1.00 34.79 18 GLN D CA 1
ATOM 1565 C C . GLN D 1 18 ? 45.071 10.015 6.914 1.00 34.26 18 GLN D C 1
ATOM 1566 O O . GLN D 1 18 ? 45.816 10.666 7.645 1.00 32.52 18 GLN D O 1
ATOM 1572 N N . LYS D 1 19 ? 44.190 10.580 6.091 1.00 33.37 19 LYS D N 1
ATOM 1573 C CA . LYS D 1 19 ? 44.041 12.028 6.034 1.00 34.47 19 LYS D CA 1
ATOM 1574 C C . LYS D 1 19 ? 43.470 12.489 7.373 1.00 35.48 19 LYS D C 1
ATOM 1575 O O . LYS D 1 19 ? 43.835 13.550 7.881 1.00 33.97 19 LYS D O 1
ATOM 1581 N N . GLN D 1 20 ? 42.571 11.686 7.937 1.00 33.39 20 GLN D N 1
ATOM 1582 C CA . GLN D 1 20 ? 41.965 12.017 9.221 1.00 35.36 20 GLN D CA 1
ATOM 1583 C C . GLN D 1 20 ? 43.023 11.978 10.313 1.00 34.21 20 GLN D C 1
ATOM 1584 O O . GLN D 1 20 ? 42.994 12.782 11.246 1.00 33.22 20 GLN D O 1
ATOM 1590 N N . GLN D 1 21 ? 43.963 11.047 10.186 1.00 33.52 21 GLN D N 1
ATOM 1591 C CA . GLN D 1 21 ? 45.043 10.918 11.154 1.00 34.41 21 GLN D CA 1
ATOM 1592 C C . GLN D 1 21 ? 45.980 12.117 11.060 1.00 33.97 21 GLN D C 1
ATOM 1593 O O . GLN D 1 21 ? 46.595 12.512 12.050 1.00 32.60 21 GLN D O 1
ATOM 1599 N N . LEU D 1 22 ? 46.105 12.680 9.862 1.00 33.30 22 LEU D N 1
ATOM 1600 C CA . LEU D 1 22 ? 46.967 13.840 9.681 1.00 33.02 22 LEU D CA 1
ATOM 1601 C C . LEU D 1 22 ? 46.279 15.045 10.297 1.00 32.01 22 LEU D C 1
ATOM 1602 O O . LEU D 1 22 ? 46.900 15.827 11.014 1.00 33.53 22 LEU D O 1
ATOM 1607 N N . ILE D 1 23 ? 44.988 15.182 10.019 1.00 31.16 23 ILE D N 1
ATOM 1608 C CA . ILE D 1 23 ? 44.204 16.283 10.554 1.00 31.78 23 ILE D CA 1
ATOM 1609 C C . ILE D 1 23 ? 44.141 16.202 12.079 1.00 33.07 23 ILE D C 1
ATOM 1610 O O . ILE D 1 23 ? 44.201 17.222 12.768 1.00 34.45 23 ILE D O 1
ATOM 1615 N N . GLU D 1 24 ? 44.021 14.988 12.605 1.00 33.48 24 GLU D N 1
ATOM 1616 C CA . GLU D 1 24 ? 43.963 14.802 14.051 1.00 33.05 24 GLU D CA 1
ATOM 1617 C C . GLU D 1 24 ? 45.333 15.074 14.663 1.00 33.10 24 GLU D C 1
ATOM 1618 O O . GLU D 1 24 ? 45.455 15.832 15.625 1.00 33.48 24 GLU D O 1
ATOM 1620 N N . GLY D 1 25 ? 46.361 14.455 14.093 1.00 32.24 25 GLY D N 1
ATOM 1621 C CA . GLY D 1 25 ? 47.709 14.629 14.598 1.00 33.55 25 GLY D CA 1
ATOM 1622 C C . GLY D 1 25 ? 48.166 16.074 14.576 1.00 34.47 25 GLY D C 1
ATOM 1623 O O . GLY D 1 25 ? 48.735 16.565 15.549 1.00 32.79 25 GLY D O 1
ATOM 1624 N N . VAL D 1 26 ? 47.924 16.753 13.460 1.00 34.30 26 VAL D N 1
ATOM 1625 C CA . VAL D 1 26 ? 48.308 18.150 13.317 1.00 35.03 26 VAL D CA 1
ATOM 1626 C C . VAL D 1 26 ? 47.628 19.003 14.374 1.00 33.62 26 VAL D C 1
ATOM 1627 O O . VAL D 1 26 ? 48.274 19.794 15.057 1.00 35.39 26 VAL D O 1
ATOM 1631 N N . SER D 1 27 ? 46.319 18.834 14.505 1.00 35.77 27 SER D N 1
ATOM 1632 C CA . SER D 1 27 ? 45.539 19.591 15.474 1.00 36.22 27 SER D CA 1
ATOM 1633 C C . SER D 1 27 ? 45.965 19.304 16.914 1.00 36.94 27 SER D C 1
ATOM 1634 O O . SER D 1 27 ? 45.927 20.199 17.758 1.00 38.34 27 SER D O 1
ATOM 1637 N N . ASP D 1 28 ? 46.367 18.068 17.199 1.00 36.47 28 ASP D N 1
ATOM 1638 C CA . ASP D 1 28 ? 46.803 17.722 18.548 1.00 36.39 28 ASP D CA 1
ATOM 1639 C C . ASP D 1 28 ? 48.176 18.314 18.850 1.00 36.40 28 ASP D C 1
ATOM 1640 O O . ASP D 1 28 ? 48.482 18.636 19.998 1.00 33.89 28 ASP D O 1
ATOM 1645 N N . LEU D 1 29 ? 49.006 18.452 17.821 1.00 35.45 29 LEU D N 1
ATOM 1646 C CA . LEU D 1 29 ? 50.341 19.012 18.000 1.00 36.64 29 LEU D CA 1
ATOM 1647 C C . LEU D 1 29 ? 50.261 20.496 18.362 1.00 36.12 29 LEU D C 1
ATOM 1648 O O . LEU D 1 29 ? 51.009 20.973 19.215 1.00 36.20 29 LEU D O 1
ATOM 1653 N N . MET D 1 30 ? 49.347 21.217 17.715 1.00 35.71 30 MET D N 1
ATOM 1654 C CA . MET D 1 30 ? 49.168 22.643 17.984 1.00 37.28 30 MET D CA 1
ATOM 1655 C C . MET D 1 30 ? 48.689 22.887 19.417 1.00 37.91 30 MET D C 1
ATOM 1656 O O . MET D 1 30 ? 49.037 23.895 20.032 1.00 37.58 30 MET D O 1
ATOM 1661 N N . VAL D 1 31 ? 47.879 21.971 19.940 1.00 37.91 31 VAL D N 1
ATOM 1662 C CA . VAL D 1 31 ? 47.363 22.099 21.298 1.00 38.80 31 VAL D CA 1
ATOM 1663 C C . VAL D 1 31 ? 48.432 21.721 22.324 1.00 38.02 31 VAL D C 1
ATOM 1664 O O . VAL D 1 31 ? 48.551 22.356 23.369 1.00 38.24 31 VAL D O 1
ATOM 1668 N N . LYS D 1 32 ? 49.217 20.697 22.009 1.00 37.61 32 LYS D N 1
ATOM 1669 C CA . LYS D 1 32 ? 50.265 20.219 22.902 1.00 39.43 32 LYS D CA 1
ATOM 1670 C C . LYS D 1 32 ? 51.478 21.141 22.995 1.00 39.98 32 LYS D C 1
ATOM 1671 O O . LYS D 1 32 ? 52.191 21.133 23.998 1.00 39.46 32 LYS D O 1
ATOM 1677 N N . VAL D 1 33 ? 51.713 21.936 21.957 1.00 39.11 33 VAL D N 1
ATOM 1678 C CA . VAL D 1 33 ? 52.860 22.837 21.951 1.00 39.38 33 VAL D CA 1
ATOM 1679 C C . VAL D 1 33 ? 52.537 24.257 22.396 1.00 39.28 33 VAL D C 1
ATOM 1680 O O . VAL D 1 33 ? 53.269 24.843 23.195 1.00 39.99 33 VAL D O 1
ATOM 1682 N N . LEU D 1 34 ? 51.436 24.802 21.894 1.00 39.88 34 LEU D N 1
ATOM 1683 C CA . LEU D 1 34 ? 51.056 26.172 22.216 1.00 41.78 34 LEU D CA 1
ATOM 1684 C C . LEU D 1 34 ? 49.665 26.339 22.821 1.00 42.66 34 LEU D C 1
ATOM 1685 O O . LEU D 1 34 ? 49.224 27.466 23.052 1.00 42.86 34 LEU D O 1
ATOM 1687 N N . ASN D 1 35 ? 48.983 25.229 23.084 1.00 44.86 35 ASN D N 1
ATOM 1688 C CA . ASN D 1 35 ? 47.631 25.266 23.636 1.00 46.60 35 ASN D CA 1
ATOM 1689 C C . ASN D 1 35 ? 46.731 26.228 22.867 1.00 47.92 35 ASN D C 1
ATOM 1690 O O . ASN D 1 35 ? 46.084 27.094 23.457 1.00 46.79 35 ASN D O 1
ATOM 1695 N N . LYS D 1 36 ? 46.699 26.074 21.545 1.00 48.73 36 LYS D N 1
ATOM 1696 C CA . LYS D 1 36 ? 45.867 26.924 20.697 1.00 50.40 36 LYS D CA 1
ATOM 1697 C C . LYS D 1 36 ? 44.432 26.403 20.750 1.00 50.48 36 LYS D C 1
ATOM 1698 O O . LYS D 1 36 ? 44.194 25.278 21.189 1.00 50.51 36 LYS D O 1
ATOM 1704 N N . ASN D 1 37 ? 43.478 27.225 20.319 1.00 51.35 37 ASN D N 1
ATOM 1705 C CA . ASN D 1 37 ? 42.075 26.818 20.309 1.00 51.79 37 ASN D CA 1
ATOM 1706 C C . ASN D 1 37 ? 41.928 25.720 19.257 1.00 51.14 37 ASN D C 1
ATOM 1707 O O . ASN D 1 37 ? 41.977 25.988 18.057 1.00 50.93 37 ASN D O 1
ATOM 1712 N N . LYS D 1 38 ? 41.758 24.484 19.718 1.00 50.97 38 LYS D N 1
ATOM 1713 C CA . LYS D 1 38 ? 41.629 23.331 18.832 1.00 50.21 38 LYS D CA 1
ATOM 1714 C C . LYS D 1 38 ? 40.500 23.475 17.816 1.00 48.45 38 LYS D C 1
ATOM 1715 O O . LYS D 1 38 ? 40.640 23.071 16.663 1.00 49.03 38 LYS D O 1
ATOM 1721 N N . ALA D 1 39 ? 39.385 24.054 18.245 1.00 46.08 39 ALA D N 1
ATOM 1722 C CA . ALA D 1 39 ? 38.234 24.231 17.369 1.00 43.94 39 ALA D CA 1
ATOM 1723 C C . ALA D 1 39 ? 38.500 25.187 16.207 1.00 41.74 39 ALA D C 1
ATOM 1724 O O . ALA D 1 39 ? 37.836 25.114 15.175 1.00 43.14 39 ALA D O 1
ATOM 1726 N N . SER D 1 40 ? 39.467 26.083 16.376 1.00 40.14 40 SER D N 1
ATOM 1727 C CA . SER D 1 40 ? 39.796 27.050 15.333 1.00 37.53 40 SER D CA 1
ATOM 1728 C C . SER D 1 40 ? 40.880 26.544 14.386 1.00 36.38 40 SER D C 1
ATOM 1729 O O . SER D 1 40 ? 41.309 27.268 13.488 1.00 36.94 40 SER D O 1
ATOM 1732 N N . ILE D 1 41 ? 41.320 25.308 14.579 1.00 33.44 41 ILE D N 1
ATOM 1733 C CA . ILE D 1 41 ? 42.376 24.759 13.743 1.00 31.35 41 ILE D CA 1
ATOM 1734 C C . ILE D 1 41 ? 41.900 24.329 12.364 1.00 30.31 41 ILE D C 1
ATOM 1735 O O . ILE D 1 41 ? 41.027 23.470 12.236 1.00 27.12 41 ILE D O 1
ATOM 1740 N N . VAL D 1 42 ? 42.464 24.947 11.331 1.00 27.30 42 VAL D N 1
ATOM 1741 C CA . VAL D 1 42 ? 42.106 24.602 9.960 1.00 25.71 42 VAL D CA 1
ATOM 1742 C C . VAL D 1 42 ? 43.259 23.838 9.328 1.00 26.17 42 VAL D C 1
ATOM 1743 O O . VAL D 1 42 ? 44.417 24.249 9.423 1.00 22.81 42 VAL D O 1
ATOM 1747 N N . VAL D 1 43 ? 42.935 22.719 8.688 1.00 23.57 43 VAL D N 1
ATOM 1748 C CA . VAL D 1 43 ? 43.943 21.896 8.041 1.00 24.54 43 VAL D CA 1
ATOM 1749 C C . VAL D 1 43 ? 43.520 21.562 6.612 1.00 24.95 43 VAL D C 1
ATOM 1750 O O . VAL D 1 43 ? 42.389 21.141 6.373 1.00 25.69 43 VAL D O 1
ATOM 1754 N N . ILE D 1 44 ? 44.430 21.759 5.666 1.00 23.51 44 ILE D N 1
ATOM 1755 C CA . ILE D 1 44 ? 44.142 21.452 4.276 1.00 21.75 44 ILE D CA 1
ATOM 1756 C C . ILE D 1 44 ? 45.235 20.565 3.703 1.00 22.41 44 ILE D C 1
ATOM 1757 O O . ILE D 1 44 ? 46.415 20.885 3.793 1.00 20.38 44 ILE D O 1
ATOM 1762 N N . ILE D 1 45 ? 44.831 19.434 3.130 1.00 19.98 45 ILE D N 1
ATOM 1763 C CA . ILE D 1 45 ? 45.779 18.493 2.548 1.00 21.38 45 ILE D CA 1
ATOM 1764 C C . ILE D 1 45 ? 45.682 18.529 1.029 1.00 22.25 45 ILE D C 1
ATOM 1765 O O . ILE D 1 45 ? 44.624 18.229 0.456 1.00 21.75 45 ILE D O 1
ATOM 1770 N N . ASP D 1 46 ? 46.785 18.892 0.379 1.00 21.93 46 ASP D N 1
ATOM 1771 C CA . ASP D 1 46 ? 46.821 18.953 -1.081 1.00 22.27 46 ASP D CA 1
ATOM 1772 C C . ASP D 1 46 ? 47.656 17.814 -1.636 1.00 24.06 46 ASP D C 1
ATOM 1773 O O . ASP D 1 46 ? 48.802 17.637 -1.242 1.00 23.75 46 ASP D O 1
ATOM 1778 N N . GLU D 1 47 ? 47.083 17.052 -2.560 1.00 23.89 47 GLU D N 1
ATOM 1779 C CA . GLU D 1 47 ? 47.797 15.937 -3.175 1.00 24.71 47 GLU D CA 1
ATOM 1780 C C . GLU D 1 47 ? 48.315 16.438 -4.515 1.00 24.65 47 GLU D C 1
ATOM 1781 O O . GLU D 1 47 ? 47.545 16.904 -5.365 1.00 26.73 47 GLU D O 1
ATOM 1787 N N . VAL D 1 48 ? 49.628 16.361 -4.679 1.00 23.64 48 VAL D N 1
ATOM 1788 C CA . VAL D 1 48 ? 50.300 16.827 -5.882 1.00 23.54 48 VAL D CA 1
ATOM 1789 C C . VAL D 1 48 ? 50.731 15.663 -6.767 1.00 23.79 48 VAL D C 1
ATOM 1790 O O . VAL D 1 48 ? 51.287 14.683 -6.278 1.00 24.21 48 VAL D O 1
ATOM 1794 N N . ASP D 1 49 ? 50.454 15.777 -8.065 1.00 24.71 49 ASP D N 1
ATOM 1795 C CA . ASP D 1 49 ? 50.826 14.755 -9.037 1.00 23.20 49 ASP D CA 1
ATOM 1796 C C . ASP D 1 49 ? 52.350 14.600 -8.961 1.00 23.57 49 ASP D C 1
ATOM 1797 O O . ASP D 1 49 ? 53.067 15.582 -8.765 1.00 24.03 49 ASP D O 1
ATOM 1802 N N . SER D 1 50 ? 52.847 13.374 -9.097 1.00 23.42 50 SER D N 1
ATOM 1803 C CA . SER D 1 50 ? 54.285 13.140 -9.020 1.00 20.70 50 SER D CA 1
ATOM 1804 C C . SER D 1 50 ? 55.044 13.887 -10.111 1.00 18.36 50 SER D C 1
ATOM 1805 O O . SER D 1 50 ? 56.242 14.123 -9.979 1.00 22.68 50 SER D O 1
ATOM 1808 N N . ASN D 1 51 ? 54.363 14.251 -11.199 1.00 22.04 51 ASN D N 1
ATOM 1809 C CA . ASN D 1 51 ? 55.016 14.998 -12.287 1.00 23.40 51 ASN D CA 1
ATOM 1810 C C . ASN D 1 51 ? 55.002 16.511 -12.021 1.00 24.86 51 ASN D C 1
ATOM 1811 O O . ASN D 1 51 ? 55.592 17.287 -12.780 1.00 24.66 51 ASN D O 1
ATOM 1816 N N . ASN D 1 52 ? 54.316 16.925 -10.958 1.00 23.71 52 ASN D N 1
ATOM 1817 C CA . ASN D 1 52 ? 54.190 18.351 -10.608 1.00 21.62 52 ASN D CA 1
ATOM 1818 C C . ASN D 1 52 ? 54.967 18.764 -9.360 1.00 23.26 52 ASN D C 1
ATOM 1819 O O . ASN D 1 52 ? 54.877 19.913 -8.922 1.00 23.51 52 ASN D O 1
ATOM 1824 N N . TYR D 1 53 ? 55.739 17.840 -8.804 1.00 21.90 53 TYR D N 1
ATOM 1825 C CA . TYR D 1 53 ? 56.498 18.100 -7.590 1.00 20.26 53 TYR D CA 1
ATOM 1826 C C . TYR D 1 53 ? 57.972 17.833 -7.864 1.00 20.73 53 TYR D C 1
ATOM 1827 O O . TYR D 1 53 ? 58.342 16.750 -8.322 1.00 20.31 53 TYR D O 1
ATOM 1836 N N . GLY D 1 54 ? 58.807 18.835 -7.617 1.00 18.10 54 GLY D N 1
ATOM 1837 C CA . GLY D 1 54 ? 60.227 18.675 -7.842 1.00 22.50 54 GLY D CA 1
ATOM 1838 C C . GLY D 1 54 ? 61.027 18.730 -6.559 1.00 23.53 54 GLY D C 1
ATOM 1839 O O . GLY D 1 54 ? 60.634 19.381 -5.590 1.00 25.21 54 GLY D O 1
ATOM 1840 N N . LEU D 1 55 ? 62.152 18.032 -6.555 1.00 25.81 55 LEU D N 1
ATOM 1841 C CA . LEU D 1 55 ? 63.050 18.005 -5.408 1.00 26.93 55 LEU D CA 1
ATOM 1842 C C . LEU D 1 55 ? 64.458 17.787 -5.946 1.00 29.88 55 LEU D C 1
ATOM 1843 O O . LEU D 1 55 ? 64.741 16.763 -6.568 1.00 29.53 55 LEU D O 1
ATOM 1848 N N . GLY D 1 56 ? 65.333 18.755 -5.710 1.00 29.77 56 GLY D N 1
ATOM 1849 C CA . GLY D 1 56 ? 66.692 18.637 -6.191 1.00 30.55 56 GLY D CA 1
ATOM 1850 C C . GLY D 1 56 ? 66.791 18.871 -7.687 1.00 31.54 56 GLY D C 1
ATOM 1851 O O . GLY D 1 56 ? 67.801 18.533 -8.302 1.00 31.88 56 GLY D O 1
ATOM 1852 N N . GLY D 1 57 ? 65.744 19.446 -8.273 1.00 31.07 57 GLY D N 1
ATOM 1853 C CA . GLY D 1 57 ? 65.748 19.720 -9.700 1.00 30.52 57 GLY D CA 1
ATOM 1854 C C . GLY D 1 57 ? 65.128 18.625 -10.547 1.00 30.76 57 GLY D C 1
ATOM 1855 O O . GLY D 1 57 ? 65.059 18.750 -11.765 1.00 31.36 57 GLY D O 1
ATOM 1856 N N . GLU D 1 58 ? 64.678 17.553 -9.908 1.00 30.86 58 GLU D N 1
ATOM 1857 C CA . GLU D 1 58 ? 64.063 16.440 -10.621 1.00 31.23 58 GLU D CA 1
ATOM 1858 C C . GLU D 1 58 ? 62.651 16.197 -10.087 1.00 29.40 58 GLU D C 1
ATOM 1859 O O . GLU D 1 58 ? 62.364 16.483 -8.919 1.00 29.96 58 GLU D O 1
ATOM 1861 N N . SER D 1 59 ? 61.772 15.669 -10.934 1.00 27.82 59 SER D N 1
ATOM 1862 C CA . SER D 1 59 ? 60.401 15.395 -10.509 1.00 27.14 59 SER D CA 1
ATOM 1863 C C . SER D 1 59 ? 60.351 14.155 -9.634 1.00 28.74 59 SER D C 1
ATOM 1864 O O . SER D 1 59 ? 61.236 13.294 -9.695 1.00 29.79 59 SER D O 1
ATOM 1867 N N . VAL D 1 60 ? 59.315 14.069 -8.810 1.00 26.92 60 VAL D N 1
ATOM 1868 C CA . VAL D 1 60 ? 59.154 12.927 -7.923 1.00 28.04 60 VAL D CA 1
ATOM 1869 C C . VAL D 1 60 ? 58.847 11.664 -8.729 1.00 29.17 60 VAL D C 1
ATOM 1870 O O . VAL D 1 60 ? 59.199 10.555 -8.320 1.00 29.10 60 VAL D O 1
ATOM 1874 N N . HIS D 1 61 ? 58.202 11.838 -9.878 1.00 29.56 61 HIS D N 1
ATOM 1875 C CA . HIS D 1 61 ? 57.860 10.701 -10.729 1.00 32.23 61 HIS D CA 1
ATOM 1876 C C . HIS D 1 61 ? 59.111 9.940 -11.154 1.00 33.81 61 HIS D C 1
ATOM 1877 O O . HIS D 1 61 ? 59.075 8.721 -11.329 1.00 34.42 61 HIS D O 1
ATOM 1884 N N . HIS D 1 62 ? 60.213 10.667 -11.313 1.00 34.86 62 HIS D N 1
ATOM 1885 C CA . HIS D 1 62 ? 61.476 10.070 -11.710 1.00 36.77 62 HIS D CA 1
ATOM 1886 C C . HIS D 1 62 ? 62.251 9.507 -10.529 1.00 37.77 62 HIS D C 1
ATOM 1887 O O . HIS D 1 62 ? 62.741 8.372 -10.575 1.00 37.18 62 HIS D O 1
ATOM 1894 N N . LEU D 1 63 ? 62.356 10.304 -9.471 1.00 37.33 63 LEU D N 1
ATOM 1895 C CA . LEU D 1 63 ? 63.079 9.900 -8.276 1.00 39.36 63 LEU D CA 1
ATOM 1896 C C . LEU D 1 63 ? 62.586 8.569 -7.719 1.00 41.53 63 LEU D C 1
ATOM 1897 O O . LEU D 1 63 ? 63.366 7.795 -7.161 1.00 42.37 63 LEU D O 1
ATOM 1902 N N . ARG D 1 64 ? 61.292 8.305 -7.869 1.00 44.08 64 ARG D N 1
AT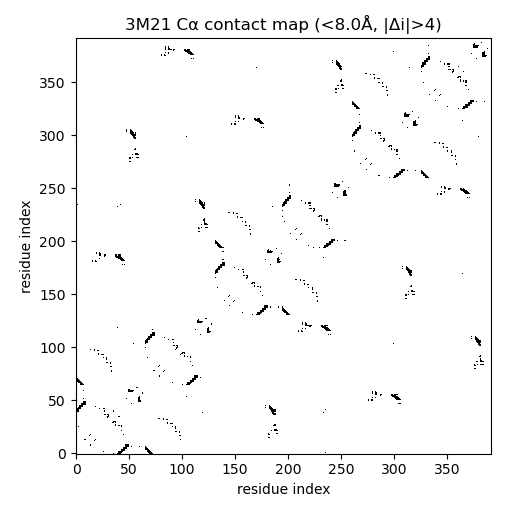OM 1903 C CA . ARG D 1 64 ? 60.710 7.063 -7.371 1.00 47.82 64 ARG D CA 1
ATOM 1904 C C . ARG D 1 64 ? 61.137 5.855 -8.200 1.00 50.76 64 ARG D C 1
ATOM 1905 O O . ARG D 1 64 ? 60.869 4.709 -7.831 1.00 50.82 64 ARG D O 1
ATOM 1913 N N . GLN D 1 65 ? 61.807 6.116 -9.317 1.00 53.72 65 GLN D N 1
ATOM 1914 C CA . GLN D 1 65 ? 62.274 5.046 -10.186 1.00 56.68 65 GLN D CA 1
ATOM 1915 C C . GLN D 1 65 ? 63.664 4.578 -9.765 1.00 58.82 65 GLN D C 1
ATOM 1916 O O . GLN D 1 65 ? 64.110 3.494 -10.152 1.00 59.95 65 GLN D O 1
ATOM 1922 N N . LYS D 1 66 ? 64.345 5.395 -8.966 1.00 60.87 66 LYS D N 1
ATOM 1923 C CA . LYS D 1 66 ? 65.689 5.064 -8.495 1.00 61.81 66 LYS D CA 1
ATOM 1924 C C . LYS D 1 66 ? 65.649 4.067 -7.342 1.00 62.60 66 LYS D C 1
ATOM 1925 O O . LYS D 1 66 ? 64.536 3.653 -6.960 1.00 63.08 66 LYS D O 1
ATOM 1927 N N . PRO E 1 1 ? 49.940 33.876 -14.357 1.00 19.24 1 PRO E N 1
ATOM 1928 C CA . PRO E 1 1 ? 50.527 32.879 -13.438 1.00 19.64 1 PRO E CA 1
ATOM 1929 C C . PRO E 1 1 ? 50.999 33.532 -12.130 1.00 19.46 1 PRO E C 1
ATOM 1930 O O . PRO E 1 1 ? 51.244 34.749 -12.078 1.00 18.60 1 PRO E O 1
ATOM 1934 N N . PHE E 1 2 ? 51.127 32.721 -11.083 1.00 17.87 2 PHE E N 1
ATOM 1935 C CA . PHE E 1 2 ? 51.567 33.197 -9.769 1.00 17.04 2 PHE E CA 1
ATOM 1936 C C . PHE E 1 2 ? 52.716 32.332 -9.289 1.00 18.30 2 PHE E C 1
ATOM 1937 O O . PHE E 1 2 ? 52.610 31.106 -9.298 1.00 19.96 2 PHE E O 1
ATOM 1945 N N . ILE E 1 3 ? 53.813 32.959 -8.876 1.00 15.62 3 ILE E N 1
ATOM 1946 C CA . ILE E 1 3 ? 54.955 32.208 -8.373 1.00 18.15 3 ILE E CA 1
ATOM 1947 C C . ILE E 1 3 ? 55.319 32.722 -6.991 1.00 16.34 3 ILE E C 1
ATOM 1948 O O . ILE E 1 3 ? 55.498 33.924 -6.804 1.00 18.04 3 ILE E O 1
ATOM 1953 N N . ASN E 1 4 ? 55.410 31.802 -6.033 1.00 17.87 4 ASN E N 1
ATOM 1954 C CA . ASN E 1 4 ? 55.737 32.124 -4.642 1.00 15.73 4 ASN E CA 1
ATOM 1955 C C . ASN E 1 4 ? 57.075 31.484 -4.324 1.00 16.33 4 ASN E C 1
ATOM 1956 O O . ASN E 1 4 ? 57.238 30.281 -4.496 1.00 16.60 4 ASN E O 1
ATOM 1961 N N . ILE E 1 5 ? 58.038 32.292 -3.897 1.00 15.93 5 ILE E N 1
ATOM 1962 C CA . ILE E 1 5 ? 59.352 31.777 -3.550 1.00 16.63 5 ILE E CA 1
ATOM 1963 C C . ILE E 1 5 ? 59.578 32.000 -2.067 1.00 16.51 5 ILE E C 1
ATOM 1964 O O . ILE E 1 5 ? 59.527 33.135 -1.588 1.00 18.04 5 ILE E O 1
ATOM 1969 N N . LYS E 1 6 ? 59.817 30.918 -1.334 1.00 15.77 6 LYS E N 1
ATOM 1970 C CA . LYS E 1 6 ? 60.058 31.038 0.102 1.00 17.64 6 LYS E CA 1
ATOM 1971 C C . LYS E 1 6 ? 61.486 30.592 0.369 1.00 19.81 6 LYS E C 1
ATOM 1972 O O . LYS E 1 6 ? 61.876 29.493 -0.012 1.00 20.68 6 LYS E O 1
ATOM 1978 N N . LEU E 1 7 ? 62.269 31.458 1.003 1.00 20.99 7 LEU E N 1
ATOM 1979 C CA . LEU E 1 7 ? 63.657 31.137 1.301 1.00 23.46 7 LEU E CA 1
ATOM 1980 C C . LEU E 1 7 ? 64.094 31.726 2.632 1.00 24.12 7 LEU E C 1
ATOM 1981 O O . LEU E 1 7 ? 63.363 32.500 3.246 1.00 22.86 7 LEU E O 1
ATOM 1986 N N . VAL E 1 8 ? 65.281 31.327 3.078 1.00 22.43 8 VAL E N 1
ATOM 1987 C CA . VAL E 1 8 ? 65.847 31.808 4.330 1.00 23.19 8 VAL E CA 1
ATOM 1988 C C . VAL E 1 8 ? 66.998 32.770 4.027 1.00 23.95 8 VAL E C 1
ATOM 1989 O O . VAL E 1 8 ? 67.932 32.424 3.308 1.00 23.12 8 VAL E O 1
ATOM 1993 N N . PRO E 1 9 ? 66.939 33.993 4.567 1.00 25.44 9 PRO E N 1
ATOM 1994 C CA . PRO E 1 9 ? 68.009 34.968 4.326 1.00 26.74 9 PRO E CA 1
ATOM 1995 C C . PRO E 1 9 ? 69.333 34.448 4.874 1.00 26.45 9 PRO E C 1
ATOM 1996 O O . PRO E 1 9 ? 69.351 33.615 5.782 1.00 25.07 9 PRO E O 1
ATOM 2000 N N . GLU E 1 10 ? 70.437 34.934 4.312 1.00 29.07 10 GLU E N 1
ATOM 2001 C CA . GLU E 1 10 ? 71.761 34.548 4.788 1.00 31.59 10 GLU E CA 1
ATOM 2002 C C . GLU E 1 10 ? 72.872 35.414 4.209 1.00 29.40 10 GLU E C 1
ATOM 2003 O O . GLU E 1 10 ? 72.904 35.685 3.013 1.00 29.42 10 GLU E O 1
ATOM 2009 N N . ASN E 1 11 ? 73.771 35.852 5.084 1.00 30.16 11 ASN E N 1
ATOM 2010 C CA . ASN E 1 11 ? 74.895 36.695 4.701 1.00 31.81 11 ASN E CA 1
ATOM 2011 C C . ASN E 1 11 ? 74.423 37.984 4.031 1.00 32.52 11 ASN E C 1
ATOM 2012 O O . ASN E 1 11 ? 75.096 38.518 3.153 1.00 31.86 11 ASN E O 1
ATOM 2017 N N . GLY E 1 12 ? 73.263 38.483 4.456 1.00 33.07 12 GLY E N 1
ATOM 2018 C CA . GLY E 1 12 ? 72.730 39.712 3.890 1.00 34.57 12 GLY E CA 1
ATOM 2019 C C . GLY E 1 12 ? 71.938 39.530 2.608 1.00 34.88 12 GLY E C 1
ATOM 2020 O O . GLY E 1 12 ? 71.409 40.498 2.054 1.00 38.38 12 GLY E O 1
ATOM 2021 N N . GLY E 1 13 ? 71.856 38.294 2.126 1.00 34.45 13 GLY E N 1
ATOM 2022 C CA . GLY E 1 13 ? 71.111 38.030 0.905 1.00 32.95 13 GLY E CA 1
ATOM 2023 C C . GLY E 1 13 ? 69.767 37.373 1.181 1.00 31.57 13 GLY E C 1
ATOM 2024 O O . GLY E 1 13 ? 69.605 36.722 2.210 1.00 31.56 13 GLY E O 1
ATOM 2025 N N . PRO E 1 14 ? 68.789 37.510 0.268 1.00 32.50 14 PRO E N 1
ATOM 2026 C CA . PRO E 1 14 ? 68.918 38.243 -0.997 1.00 30.17 14 PRO E CA 1
ATOM 2027 C C . PRO E 1 14 ? 68.747 39.753 -0.877 1.00 31.50 14 PRO E C 1
ATOM 2028 O O . PRO E 1 14 ? 67.944 40.242 -0.082 1.00 31.32 14 PRO E O 1
ATOM 2032 N N . THR E 1 15 ? 69.503 40.488 -1.686 1.00 30.95 15 THR E N 1
ATOM 2033 C CA . THR E 1 15 ? 69.437 41.943 -1.696 1.00 30.92 15 THR E CA 1
ATOM 2034 C C . THR E 1 15 ? 68.280 42.339 -2.595 1.00 31.32 15 THR E C 1
ATOM 2035 O O . THR E 1 15 ? 67.749 41.502 -3.327 1.00 32.55 15 THR E O 1
ATOM 2039 N N . ASN E 1 16 ? 67.895 43.608 -2.552 1.00 29.11 16 ASN E N 1
ATOM 2040 C CA . ASN E 1 16 ? 66.808 44.072 -3.399 1.00 31.12 16 ASN E CA 1
ATOM 2041 C C . ASN E 1 16 ? 67.129 43.779 -4.859 1.00 31.85 16 ASN E C 1
ATOM 2042 O O . ASN E 1 16 ? 66.228 43.508 -5.661 1.00 31.21 16 ASN E O 1
ATOM 2047 N N . GLU E 1 17 ? 68.415 43.816 -5.205 1.00 31.56 17 GLU E N 1
ATOM 2048 C CA . GLU E 1 17 ? 68.816 43.549 -6.583 1.00 31.09 17 GLU E CA 1
ATOM 2049 C C . GLU E 1 17 ? 68.681 42.063 -6.912 1.00 31.22 17 GLU E C 1
ATOM 2050 O O . GLU E 1 17 ? 68.319 41.697 -8.034 1.00 30.60 17 GLU E O 1
ATOM 2052 N N . GLN E 1 18 ? 68.976 41.212 -5.936 1.00 29.76 18 GLN E N 1
ATOM 2053 C CA . GLN E 1 18 ? 68.869 39.770 -6.132 1.00 31.79 18 GLN E CA 1
ATOM 2054 C C . GLN E 1 18 ? 67.403 39.347 -6.172 1.00 30.46 18 GLN E C 1
ATOM 2055 O O . GLN E 1 18 ? 67.047 38.340 -6.792 1.00 30.93 18 GLN E O 1
ATOM 2061 N N . LYS E 1 19 ? 66.559 40.118 -5.498 1.00 30.97 19 LYS E N 1
ATOM 2062 C CA . LYS E 1 19 ? 65.134 39.842 -5.485 1.00 29.60 19 LYS E CA 1
ATOM 2063 C C . LYS E 1 19 ? 64.630 40.159 -6.889 1.00 31.36 19 LYS E C 1
ATOM 2064 O O . LYS E 1 19 ? 63.847 39.403 -7.468 1.00 27.72 19 LYS E O 1
ATOM 2070 N N . GLN E 1 20 ? 65.096 41.279 -7.433 1.00 29.68 20 GLN E N 1
ATOM 2071 C CA . GLN E 1 20 ? 64.721 41.697 -8.783 1.00 34.10 20 GLN E CA 1
ATOM 2072 C C . GLN E 1 20 ? 65.120 40.606 -9.774 1.00 32.69 20 GLN E C 1
ATOM 2073 O O . GLN E 1 20 ? 64.376 40.281 -10.703 1.00 33.97 20 GLN E O 1
ATOM 2079 N N . GLN E 1 21 ? 66.306 40.045 -9.566 1.00 32.90 21 GLN E N 1
ATOM 2080 C CA . GLN E 1 21 ? 66.815 38.988 -10.434 1.00 31.88 21 GLN E CA 1
ATOM 2081 C C . GLN E 1 21 ? 65.912 37.760 -10.386 1.00 31.11 21 GLN E C 1
ATOM 2082 O O . GLN E 1 21 ? 65.694 37.093 -11.403 1.00 28.45 21 GLN E O 1
ATOM 2088 N N . LEU E 1 22 ? 65.395 37.448 -9.200 1.00 28.96 22 LEU E N 1
ATOM 2089 C CA . LEU E 1 22 ? 64.504 36.301 -9.071 1.00 27.25 22 LEU E CA 1
ATOM 2090 C C . LEU E 1 22 ? 63.196 36.607 -9.796 1.00 25.16 22 LEU E C 1
ATOM 2091 O O . LEU E 1 22 ? 62.666 35.764 -10.521 1.00 27.88 22 LEU E O 1
ATOM 2096 N N . ILE E 1 23 ? 62.690 37.822 -9.622 1.00 23.10 23 ILE E N 1
ATOM 2097 C CA . ILE E 1 23 ? 61.443 38.214 -10.275 1.00 24.72 23 ILE E CA 1
ATOM 2098 C C . ILE E 1 23 ? 61.571 38.126 -11.796 1.00 25.76 23 ILE E C 1
ATOM 2099 O O . ILE E 1 23 ? 60.724 37.530 -12.456 1.00 24.88 23 ILE E O 1
ATOM 2104 N N . GLU E 1 24 ? 62.634 38.707 -12.352 1.00 26.12 24 GLU E N 1
ATOM 2105 C CA . GLU E 1 24 ? 62.834 38.664 -13.798 1.00 25.29 24 GLU E CA 1
ATOM 2106 C C . GLU E 1 24 ? 63.139 37.241 -14.256 1.00 26.91 24 GLU E C 1
ATOM 2107 O O . GLU E 1 24 ? 62.693 36.813 -15.324 1.00 28.80 24 GLU E O 1
ATOM 2109 N N . GLY E 1 25 ? 63.906 36.515 -13.451 1.00 24.14 25 GLY E N 1
ATOM 2110 C CA . GLY E 1 25 ? 64.259 35.149 -13.795 1.00 27.20 25 GLY E CA 1
ATOM 2111 C C . GLY E 1 25 ? 63.040 34.254 -13.928 1.00 29.56 25 GLY E C 1
ATOM 2112 O O . GLY E 1 25 ? 62.806 33.644 -14.972 1.00 27.67 25 GLY E O 1
ATOM 2113 N N . VAL E 1 26 ? 62.252 34.173 -12.861 1.00 29.49 26 VAL E N 1
ATOM 2114 C CA . VAL E 1 26 ? 61.054 33.353 -12.872 1.00 30.05 26 VAL E CA 1
ATOM 2115 C C . VAL E 1 26 ? 60.086 33.807 -13.956 1.00 29.28 26 VAL E C 1
ATOM 2116 O O . VAL E 1 26 ? 59.484 32.985 -14.647 1.00 29.23 26 VAL E O 1
ATOM 2120 N N . SER E 1 27 ? 59.933 35.117 -14.099 1.00 29.71 27 SER E N 1
ATOM 2121 C CA . SER E 1 27 ? 59.024 35.651 -15.100 1.00 31.96 27 SER E CA 1
ATOM 2122 C C . SER E 1 27 ? 59.456 35.251 -16.516 1.00 33.07 27 SER E C 1
ATOM 2123 O O . SER E 1 27 ? 58.637 34.767 -17.298 1.00 32.28 27 SER E O 1
ATOM 2126 N N . ASP E 1 28 ? 60.735 35.440 -16.844 1.00 33.27 28 ASP E N 1
ATOM 2127 C CA . ASP E 1 28 ? 61.236 35.062 -18.169 1.00 32.22 28 ASP E CA 1
ATOM 2128 C C . ASP E 1 28 ? 61.079 33.556 -18.397 1.00 31.53 28 ASP E C 1
ATOM 2129 O O . ASP E 1 28 ? 60.776 33.115 -19.513 1.00 29.17 28 ASP E O 1
ATOM 2134 N N . LEU E 1 29 ? 61.280 32.769 -17.342 1.00 30.01 29 LEU E N 1
ATOM 2135 C CA . LEU E 1 29 ? 61.151 31.314 -17.447 1.00 30.14 29 LEU E CA 1
ATOM 2136 C C . LEU E 1 29 ? 59.750 30.923 -17.927 1.00 29.68 29 LEU E C 1
ATOM 2137 O O . LEU E 1 29 ? 59.600 30.033 -18.770 1.00 29.69 29 LEU E O 1
ATOM 2142 N N . MET E 1 30 ? 58.729 31.588 -17.389 1.00 28.87 30 MET E N 1
ATOM 2143 C CA . MET E 1 30 ? 57.346 31.305 -17.772 1.00 28.39 30 MET E CA 1
ATOM 2144 C C . MET E 1 30 ? 57.097 31.614 -19.248 1.00 29.44 30 MET E C 1
ATOM 2145 O O . MET E 1 30 ? 56.379 30.881 -19.935 1.00 28.35 30 MET E O 1
ATOM 2150 N N . VAL E 1 31 ? 57.673 32.712 -19.724 1.00 29.39 31 VAL E N 1
ATOM 2151 C CA . VAL E 1 31 ? 57.510 33.121 -21.115 1.00 32.47 31 VAL E CA 1
ATOM 2152 C C . VAL E 1 31 ? 58.194 32.135 -22.050 1.00 34.01 31 VAL E C 1
ATOM 2153 O O . VAL E 1 31 ? 57.635 31.743 -23.076 1.00 34.70 31 VAL E O 1
ATOM 2157 N N . LYS E 1 32 ? 59.405 31.726 -21.688 1.00 35.03 32 LYS E N 1
ATOM 2158 C CA . LYS E 1 32 ? 60.166 30.800 -22.516 1.00 37.78 32 LYS E CA 1
ATOM 2159 C C . LYS E 1 32 ? 59.578 29.396 -22.587 1.00 37.79 32 LYS E C 1
ATOM 2160 O O . LYS E 1 32 ? 59.601 28.762 -23.639 1.00 37.11 32 LYS E O 1
ATOM 2166 N N . VAL E 1 33 ? 59.051 28.908 -21.470 1.00 36.73 33 VAL E N 1
ATOM 2167 C CA . VAL E 1 33 ? 58.494 27.562 -21.440 1.00 37.77 33 VAL E CA 1
ATOM 2168 C C . VAL E 1 33 ? 57.060 27.439 -21.955 1.00 38.70 33 VAL E C 1
ATOM 2169 O O . VAL E 1 33 ? 56.773 26.586 -22.792 1.00 40.39 33 VAL E O 1
ATOM 2173 N N . LEU E 1 34 ? 56.162 28.286 -21.469 1.00 39.99 34 LEU E N 1
ATOM 2174 C CA . LEU E 1 34 ? 54.767 28.204 -21.888 1.00 41.11 34 LEU E CA 1
ATOM 2175 C C . LEU E 1 34 ? 54.272 29.433 -22.641 1.00 41.76 34 LEU E C 1
ATOM 2176 O O . LEU E 1 34 ? 53.073 29.577 -22.877 1.00 39.96 34 LEU E O 1
ATOM 2181 N N . ASN E 1 35 ? 55.194 30.314 -23.017 1.00 43.64 35 ASN E N 1
ATOM 2182 C CA . ASN E 1 35 ? 54.847 31.537 -23.739 1.00 46.08 35 ASN E CA 1
ATOM 2183 C C . ASN E 1 35 ? 53.721 32.294 -23.027 1.00 46.40 35 ASN E C 1
ATOM 2184 O O . ASN E 1 35 ? 52.855 32.886 -23.671 1.00 44.85 35 ASN E O 1
ATOM 2189 N N . LYS E 1 36 ? 53.739 32.266 -21.697 1.00 47.22 36 LYS E N 1
ATOM 2190 C CA . LYS E 1 36 ? 52.724 32.949 -20.900 1.00 48.72 36 LYS E CA 1
ATOM 2191 C C . LYS E 1 36 ? 52.862 34.464 -21.031 1.00 50.80 36 LYS E C 1
ATOM 2192 O O . LYS E 1 36 ? 53.908 34.968 -21.444 1.00 51.41 36 LYS E O 1
ATOM 2194 N N . ASN E 1 37 ? 51.804 35.189 -20.681 1.00 51.27 37 ASN E N 1
ATOM 2195 C CA . ASN E 1 37 ? 51.827 36.646 -20.764 1.00 51.96 37 ASN E CA 1
ATOM 2196 C C . ASN E 1 37 ? 52.612 37.227 -19.585 1.00 50.78 37 ASN E C 1
ATOM 2197 O O . ASN E 1 37 ? 52.224 37.069 -18.430 1.00 50.49 37 ASN E O 1
ATOM 2202 N N . LYS E 1 38 ? 53.715 37.903 -19.893 1.00 49.18 38 LYS E N 1
ATOM 2203 C CA . LYS E 1 38 ? 54.583 38.504 -18.884 1.00 46.47 38 LYS E CA 1
ATOM 2204 C C . LYS E 1 38 ? 53.841 39.424 -17.925 1.00 44.05 38 LYS E C 1
ATOM 2205 O O . LYS E 1 38 ? 53.953 39.298 -16.705 1.00 44.17 38 LYS E O 1
ATOM 2207 N N . ALA E 1 39 ? 53.089 40.357 -18.492 1.00 40.03 39 ALA E N 1
ATOM 2208 C CA . ALA E 1 39 ? 52.334 41.327 -17.711 1.00 37.00 39 ALA E CA 1
ATOM 2209 C C . ALA E 1 39 ? 51.443 40.714 -16.633 1.00 34.78 39 ALA E C 1
ATOM 2210 O O . ALA E 1 39 ? 51.146 41.363 -15.631 1.00 30.83 39 ALA E O 1
ATOM 2212 N N . SER E 1 40 ? 51.014 39.470 -16.829 1.00 32.26 40 SER E N 1
ATOM 2213 C CA . SER E 1 40 ? 50.148 38.833 -15.842 1.00 32.49 40 SER E CA 1
ATOM 2214 C C . SER E 1 40 ? 50.915 38.013 -14.812 1.00 30.30 40 SER E C 1
ATOM 2215 O O . SER E 1 40 ? 50.314 37.420 -13.918 1.00 29.70 40 SER E O 1
ATOM 2218 N N . ILE E 1 41 ? 52.238 37.976 -14.928 1.00 27.23 41 ILE E N 1
ATOM 2219 C CA . ILE E 1 41 ? 53.028 37.197 -13.982 1.00 25.19 41 ILE E CA 1
ATOM 2220 C C . ILE E 1 41 ? 53.235 37.901 -12.641 1.00 24.94 41 ILE E C 1
ATOM 2221 O O . ILE E 1 41 ? 53.800 38.992 -12.573 1.00 24.79 41 ILE E O 1
ATOM 2226 N N . VAL E 1 42 ? 52.757 37.269 -11.573 1.00 23.55 42 VAL E N 1
ATOM 2227 C CA . VAL E 1 42 ? 52.902 37.809 -10.226 1.00 22.48 42 VAL E CA 1
ATOM 2228 C C . VAL E 1 42 ? 53.928 36.963 -9.486 1.00 21.57 42 VAL E C 1
ATOM 2229 O O . VAL E 1 42 ? 53.885 35.733 -9.541 1.00 20.19 42 VAL E O 1
ATOM 2233 N N . VAL E 1 43 ? 54.867 37.621 -8.813 1.00 19.88 43 VAL E N 1
ATOM 2234 C CA . VAL E 1 43 ? 55.893 36.906 -8.059 1.00 19.03 43 VAL E CA 1
ATOM 2235 C C . VAL E 1 43 ? 55.983 37.442 -6.634 1.00 18.45 43 VAL E C 1
ATOM 2236 O O . VAL E 1 43 ? 56.074 38.652 -6.416 1.00 20.81 43 VAL E O 1
ATOM 2240 N N . ILE E 1 44 ? 55.937 36.544 -5.658 1.00 18.38 44 ILE E N 1
ATOM 2241 C CA . ILE E 1 44 ? 56.064 36.961 -4.266 1.00 17.17 44 ILE E CA 1
ATOM 2242 C C . ILE E 1 44 ? 57.189 36.194 -3.599 1.00 18.26 44 ILE E C 1
ATOM 2243 O O . ILE E 1 44 ? 57.227 34.959 -3.615 1.00 16.46 44 ILE E O 1
ATOM 2248 N N . ILE E 1 45 ? 58.121 36.943 -3.025 1.00 14.85 45 ILE E N 1
ATOM 2249 C CA . ILE E 1 45 ? 59.246 36.349 -2.340 1.00 17.13 45 ILE E CA 1
ATOM 2250 C C . ILE E 1 45 ? 59.056 36.483 -0.835 1.00 15.72 45 ILE E C 1
ATOM 2251 O O . ILE E 1 45 ? 58.952 37.596 -0.317 1.00 17.58 45 ILE E O 1
ATOM 2256 N N . ASP E 1 46 ? 58.977 35.355 -0.143 1.00 15.42 46 ASP E N 1
ATOM 2257 C CA . ASP E 1 46 ? 58.849 35.370 1.307 1.00 16.86 46 ASP E CA 1
ATOM 2258 C C . ASP E 1 46 ? 60.194 35.037 1.911 1.00 21.06 46 ASP E C 1
ATOM 2259 O O . ASP E 1 46 ? 60.864 34.101 1.468 1.00 22.36 46 ASP E O 1
ATOM 2264 N N . GLU E 1 47 ? 60.594 35.813 2.909 1.00 21.86 47 GLU E N 1
ATOM 2265 C CA . GLU E 1 47 ? 61.854 35.581 3.592 1.00 23.37 47 GLU E CA 1
ATOM 2266 C C . GLU E 1 47 ? 61.509 34.973 4.940 1.00 23.66 47 GLU E C 1
ATOM 2267 O O . GLU E 1 47 ? 60.926 35.628 5.802 1.00 25.18 47 GLU E O 1
ATOM 2273 N N . VAL E 1 48 ? 61.863 33.703 5.095 1.00 21.52 48 VAL E N 1
ATOM 2274 C CA . VAL E 1 48 ? 61.576 32.940 6.298 1.00 21.86 48 VAL E CA 1
ATOM 2275 C C . VAL E 1 48 ? 62.725 32.864 7.290 1.00 20.77 48 VAL E C 1
ATOM 2276 O O . VAL E 1 48 ? 63.838 32.488 6.925 1.00 22.48 48 VAL E O 1
ATOM 2280 N N . ASP E 1 49 ? 62.449 33.204 8.547 1.00 21.57 49 ASP E N 1
ATOM 2281 C CA . ASP E 1 49 ? 63.478 33.146 9.584 1.00 20.40 49 ASP E CA 1
ATOM 2282 C C . ASP E 1 49 ? 64.047 31.729 9.678 1.00 20.18 49 ASP E C 1
ATOM 2283 O O . ASP E 1 49 ? 63.313 30.743 9.596 1.00 18.57 49 ASP E O 1
ATOM 2288 N N . SER E 1 50 ? 65.364 31.635 9.845 1.00 22.74 50 SER E N 1
ATOM 2289 C CA . SER E 1 50 ? 66.040 30.336 9.934 1.00 22.45 50 SER E CA 1
ATOM 2290 C C . SER E 1 50 ? 65.485 29.424 11.036 1.00 23.36 50 SER E C 1
ATOM 2291 O O . SER E 1 50 ? 65.639 28.202 10.967 1.00 25.54 50 SER E O 1
ATOM 2294 N N . ASN E 1 51 ? 64.850 30.015 12.049 1.00 23.41 51 ASN E N 1
ATOM 2295 C CA . ASN E 1 51 ? 64.248 29.259 13.152 1.00 22.46 51 ASN E CA 1
ATOM 2296 C C . ASN E 1 51 ? 62.839 28.818 12.776 1.00 21.88 51 ASN E C 1
ATOM 2297 O O . ASN E 1 51 ? 62.202 28.041 13.494 1.00 22.46 51 ASN E O 1
ATOM 2302 N N . ASN E 1 52 ? 62.356 29.338 11.653 1.00 20.60 52 ASN E N 1
ATOM 2303 C CA . ASN E 1 52 ? 61.003 29.042 11.190 1.00 19.52 52 ASN E CA 1
ATOM 2304 C C . ASN E 1 52 ? 60.942 28.130 9.972 1.00 20.45 52 ASN E C 1
ATOM 2305 O O . ASN E 1 52 ? 59.848 27.772 9.511 1.00 18.68 52 ASN E O 1
ATOM 2310 N N . TYR E 1 53 ? 62.108 27.736 9.473 1.00 17.02 53 TYR E N 1
ATOM 2311 C CA . TYR E 1 53 ? 62.185 26.880 8.296 1.00 19.23 53 TYR E CA 1
ATOM 2312 C C . TYR E 1 53 ? 62.799 25.544 8.719 1.00 21.62 53 TYR E C 1
ATOM 2313 O O . TYR E 1 53 ? 63.823 25.510 9.406 1.00 22.07 53 TYR E O 1
ATOM 2322 N N . GLY E 1 54 ? 62.149 24.451 8.334 1.00 20.93 54 GLY E N 1
ATOM 2323 C CA . GLY E 1 54 ? 62.638 23.134 8.693 1.00 22.39 54 GLY E CA 1
ATOM 2324 C C . GLY E 1 54 ? 62.821 22.212 7.507 1.00 26.58 54 GLY E C 1
ATOM 2325 O O . GLY E 1 54 ? 62.011 22.210 6.578 1.00 24.49 54 GLY E O 1
ATOM 2326 N N . LEU E 1 55 ? 63.910 21.447 7.525 1.00 26.52 55 LEU E N 1
ATOM 2327 C CA . LEU E 1 55 ? 64.197 20.487 6.464 1.00 28.74 55 LEU E CA 1
ATOM 2328 C C . LEU E 1 55 ? 64.707 19.205 7.119 1.00 30.29 55 LEU E C 1
ATOM 2329 O O . LEU E 1 55 ? 65.677 19.231 7.876 1.00 28.79 55 LEU E O 1
ATOM 2334 N N . GLY E 1 56 ? 64.036 18.094 6.839 1.00 31.34 56 GLY E N 1
ATOM 2335 C CA . GLY E 1 56 ? 64.433 16.826 7.419 1.00 31.72 56 GLY E CA 1
ATOM 2336 C C . GLY E 1 56 ? 64.193 16.768 8.917 1.00 31.81 56 GLY E C 1
ATOM 2337 O O . GLY E 1 56 ? 64.773 15.931 9.611 1.00 31.61 56 GLY E O 1
ATOM 2338 N N . GLY E 1 57 ? 63.340 17.657 9.420 1.00 31.21 57 GLY E N 1
ATOM 2339 C CA . GLY E 1 57 ? 63.044 17.675 10.843 1.00 30.19 57 GLY E CA 1
ATOM 2340 C C . GLY E 1 57 ? 64.008 18.507 11.668 1.00 31.75 57 GLY E C 1
ATOM 2341 O O . GLY E 1 57 ? 63.987 18.455 12.898 1.00 31.97 57 GLY E O 1
ATOM 2342 N N . GLU E 1 58 ? 64.855 19.277 10.994 1.00 30.75 58 GLU E N 1
ATOM 2343 C CA . GLU E 1 58 ? 65.829 20.131 11.664 1.00 31.19 58 GLU E CA 1
ATOM 2344 C C . GLU E 1 58 ? 65.672 21.569 11.168 1.00 30.41 58 GLU E C 1
ATOM 2345 O O . GLU E 1 58 ? 65.579 21.805 9.963 1.00 30.03 58 GLU E O 1
ATOM 2347 N N . SER E 1 59 ? 65.638 22.527 12.092 1.00 30.47 59 SER E N 1
ATOM 2348 C CA . SER E 1 59 ? 65.497 23.932 11.711 1.00 31.54 59 SER E CA 1
ATOM 2349 C C . SER E 1 59 ? 66.731 24.373 10.929 1.00 32.89 59 SER E C 1
ATOM 2350 O O . SER E 1 59 ? 67.834 23.873 11.157 1.00 35.33 59 SER E O 1
ATOM 2353 N N . VAL E 1 60 ? 66.550 25.305 10.002 1.00 33.57 60 VAL E N 1
ATOM 2354 C CA . VAL E 1 60 ? 67.665 25.786 9.202 1.00 34.47 60 VAL E CA 1
ATOM 2355 C C . VAL E 1 60 ? 68.727 26.421 10.104 1.00 37.59 60 VAL E C 1
ATOM 2356 O O . VAL E 1 60 ? 69.919 26.378 9.794 1.00 35.74 60 VAL E O 1
ATOM 2360 N N . HIS E 1 61 ? 68.290 26.996 11.223 1.00 40.41 61 HIS E N 1
ATOM 2361 C CA . HIS E 1 61 ? 69.208 27.626 12.171 1.00 44.27 61 HIS E CA 1
ATOM 2362 C C . HIS E 1 61 ? 70.110 26.596 12.848 1.00 47.12 61 HIS E C 1
ATOM 2363 O O . HIS E 1 61 ? 71.289 26.862 13.093 1.00 47.42 61 HIS E O 1
ATOM 2370 N N . HIS E 1 62 ? 69.557 25.427 13.155 1.00 49.77 62 HIS E N 1
ATOM 2371 C CA . HIS E 1 62 ? 70.337 24.372 13.791 1.00 54.05 62 HIS E CA 1
ATOM 2372 C C . HIS E 1 62 ? 71.132 23.601 12.746 1.00 56.73 62 HIS E C 1
ATOM 2373 O O . HIS E 1 62 ? 72.193 23.055 13.044 1.00 57.37 62 HIS E O 1
ATOM 2380 N N . LEU E 1 63 ? 70.622 23.566 11.519 1.00 58.60 63 LEU E N 1
ATOM 2381 C CA . LEU E 1 63 ? 71.303 22.859 10.443 1.00 61.11 63 LEU E CA 1
ATOM 2382 C C . LEU E 1 63 ? 72.459 23.689 9.891 1.00 62.97 63 LEU E C 1
ATOM 2383 O O . LEU E 1 63 ? 72.997 23.384 8.829 1.00 63.73 63 LEU E O 1
ATOM 2385 N N . ARG E 1 64 ? 72.843 24.734 10.619 1.00 65.02 64 ARG E N 1
ATOM 2386 C CA . ARG E 1 64 ? 73.937 25.598 10.191 1.00 66.66 64 ARG E CA 1
ATOM 2387 C C . ARG E 1 64 ? 74.871 25.928 11.352 1.00 67.52 64 ARG E C 1
ATOM 2388 O O . ARG E 1 64 ? 75.485 26.993 11.380 1.00 67.65 64 ARG E O 1
ATOM 2390 N N . GLN E 1 65 ? 74.978 25.003 12.301 1.00 69.06 65 GLN E N 1
ATOM 2391 C CA . GLN E 1 65 ? 75.832 25.189 13.468 1.00 70.64 65 GLN E CA 1
ATOM 2392 C C . GLN E 1 65 ? 75.404 26.412 14.269 1.00 71.29 65 GLN E C 1
ATOM 2393 O O . GLN E 1 65 ? 76.169 27.400 14.277 1.00 72.59 65 GLN E O 1
ATOM 2399 N N . PRO F 1 1 ? 65.096 26.020 -0.315 1.00 23.77 1 PRO F N 1
ATOM 2400 C CA . PRO F 1 1 ? 63.910 26.871 -0.565 1.00 22.54 1 PRO F CA 1
ATOM 2401 C C . PRO F 1 1 ? 62.700 26.088 -1.082 1.00 22.82 1 PRO F C 1
ATOM 2402 O O . PRO F 1 1 ? 62.761 24.869 -1.308 1.00 22.60 1 PRO F O 1
ATOM 2406 N N . PHE F 1 2 ? 61.603 26.816 -1.259 1.00 20.10 2 PHE F N 1
ATOM 2407 C CA . PHE F 1 2 ? 60.345 26.261 -1.734 1.00 19.66 2 PHE F CA 1
ATOM 2408 C C . PHE F 1 2 ? 59.754 27.197 -2.779 1.00 20.22 2 PHE F C 1
ATOM 2409 O O . PHE F 1 2 ? 59.647 28.398 -2.544 1.00 21.13 2 PHE F O 1
ATOM 2417 N N . ILE F 1 3 ? 59.386 26.650 -3.932 1.00 18.15 3 ILE F N 1
ATOM 2418 C CA . ILE F 1 3 ? 58.791 27.453 -5.000 1.00 18.96 3 ILE F CA 1
ATOM 2419 C C . ILE F 1 3 ? 57.470 26.838 -5.442 1.00 18.27 3 ILE F C 1
ATOM 2420 O O . ILE F 1 3 ? 57.413 25.686 -5.883 1.00 15.64 3 ILE F O 1
ATOM 2425 N N . ASN F 1 4 ? 56.409 27.620 -5.320 1.00 17.49 4 ASN F N 1
ATOM 2426 C CA . ASN F 1 4 ? 55.079 27.165 -5.691 1.00 19.40 4 ASN F CA 1
ATOM 2427 C C . ASN F 1 4 ? 54.718 27.941 -6.946 1.00 19.01 4 ASN F C 1
ATOM 2428 O O . ASN F 1 4 ? 54.805 29.166 -6.981 1.00 17.62 4 ASN F O 1
ATOM 2433 N N . ILE F 1 5 ? 54.360 27.226 -7.998 1.00 18.46 5 ILE F N 1
ATOM 2434 C CA . ILE F 1 5 ? 53.993 27.882 -9.238 1.00 17.93 5 ILE F CA 1
ATOM 2435 C C . ILE F 1 5 ? 52.549 27.527 -9.528 1.00 17.50 5 ILE F C 1
ATOM 2436 O O . ILE F 1 5 ? 52.205 26.352 -9.597 1.00 18.07 5 ILE F O 1
ATOM 2441 N N . LYS F 1 6 ? 51.709 28.538 -9.696 1.00 15.85 6 LYS F N 1
ATOM 2442 C CA . LYS F 1 6 ? 50.309 28.297 -9.998 1.00 18.91 6 LYS F CA 1
ATOM 2443 C C . LYS F 1 6 ? 50.029 28.853 -11.383 1.00 20.79 6 LYS F C 1
ATOM 2444 O O . LYS F 1 6 ? 50.271 30.035 -11.652 1.00 22.42 6 LYS F O 1
ATOM 2450 N N . LEU F 1 7 ? 49.521 28.000 -12.263 1.00 18.59 7 LEU F N 1
ATOM 2451 C CA . LEU F 1 7 ? 49.230 28.411 -13.628 1.00 20.46 7 LEU F CA 1
ATOM 2452 C C . LEU F 1 7 ? 47.957 27.750 -14.152 1.00 20.69 7 LEU F C 1
ATOM 2453 O O . LEU F 1 7 ? 47.477 26.778 -13.579 1.00 20.39 7 LEU F O 1
ATOM 2458 N N . VAL F 1 8 ? 47.416 28.283 -15.238 1.00 21.48 8 VAL F N 1
ATOM 2459 C CA . VAL F 1 8 ? 46.210 27.720 -15.841 1.00 24.16 8 VAL F CA 1
ATOM 2460 C C . VAL F 1 8 ? 46.577 26.958 -17.114 1.00 24.94 8 VAL F C 1
ATOM 2461 O O . VAL F 1 8 ? 47.231 27.507 -18.009 1.00 24.87 8 VAL F O 1
ATOM 2465 N N . PRO F 1 9 ? 46.183 25.673 -17.203 1.00 24.42 9 PRO F N 1
ATOM 2466 C CA . PRO F 1 9 ? 46.490 24.872 -18.396 1.00 26.41 9 PRO F CA 1
ATOM 2467 C C . PRO F 1 9 ? 45.945 25.525 -19.658 1.00 29.76 9 PRO F C 1
ATOM 2468 O O . PRO F 1 9 ? 44.992 26.300 -19.601 1.00 29.04 9 PRO F O 1
ATOM 2472 N N . GLU F 1 10 ? 46.545 25.202 -20.797 1.00 33.52 10 GLU F N 1
ATOM 2473 C CA . GLU F 1 10 ? 46.101 25.750 -22.070 1.00 38.36 10 GLU F CA 1
ATOM 2474 C C . GLU F 1 10 ? 46.791 25.068 -23.239 1.00 39.54 10 GLU F C 1
ATOM 2475 O O . GLU F 1 10 ? 47.999 24.838 -23.209 1.00 39.54 10 GLU F O 1
ATOM 2481 N N . ASN F 1 11 ? 46.004 24.747 -24.263 1.00 41.18 11 ASN F N 1
ATOM 2482 C CA . ASN F 1 11 ? 46.492 24.095 -25.473 1.00 41.65 11 ASN F CA 1
ATOM 2483 C C . ASN F 1 11 ? 47.349 22.857 -25.223 1.00 42.38 11 ASN F C 1
ATOM 2484 O O . ASN F 1 11 ? 48.535 22.831 -25.564 1.00 42.92 11 ASN F O 1
ATOM 2489 N N . GLY F 1 12 ? 46.743 21.830 -24.633 1.00 41.71 12 GLY F N 1
ATOM 2490 C CA . GLY F 1 12 ? 47.461 20.594 -24.367 1.00 41.56 12 GLY F CA 1
ATOM 2491 C C . GLY F 1 12 ? 48.629 20.710 -23.403 1.00 40.96 12 GLY F C 1
ATOM 2492 O O . GLY F 1 12 ? 49.337 19.732 -23.160 1.00 41.71 12 GLY F O 1
ATOM 2493 N N . GLY F 1 13 ? 48.836 21.900 -22.851 1.00 38.26 13 GLY F N 1
ATOM 2494 C CA . GLY F 1 13 ? 49.930 22.089 -21.920 1.00 35.34 13 GLY F CA 1
ATOM 2495 C C . GLY F 1 13 ? 49.471 22.479 -20.524 1.00 34.08 13 GLY F C 1
ATOM 2496 O O . GLY F 1 13 ? 48.293 22.763 -20.314 1.00 34.50 13 GLY F O 1
ATOM 2497 N N . PRO F 1 14 ? 50.377 22.483 -19.536 1.00 32.26 14 PRO F N 1
ATOM 2498 C CA . PRO F 1 14 ? 51.790 22.128 -19.678 1.00 30.77 14 PRO F CA 1
ATOM 2499 C C . PRO F 1 14 ? 52.003 20.620 -19.615 1.00 30.19 14 PRO F C 1
ATOM 2500 O O . PRO F 1 14 ? 51.367 19.924 -18.818 1.00 28.95 14 PRO F O 1
ATOM 2504 N N . THR F 1 15 ? 52.911 20.121 -20.444 1.00 27.62 15 THR F N 1
ATOM 2505 C CA . THR F 1 15 ? 53.207 18.691 -20.475 1.00 27.93 15 THR F CA 1
ATOM 2506 C C . THR F 1 15 ? 54.129 18.325 -19.324 1.00 26.95 15 THR F C 1
ATOM 2507 O O . THR F 1 15 ? 54.601 19.201 -18.606 1.00 25.36 15 THR F O 1
ATOM 2511 N N . ASN F 1 16 ? 54.386 17.034 -19.142 1.00 27.40 16 ASN F N 1
ATOM 2512 C CA . ASN F 1 16 ? 55.273 16.609 -18.067 1.00 28.89 16 ASN F CA 1
ATOM 2513 C C . ASN F 1 16 ? 56.666 17.135 -18.362 1.00 28.16 16 ASN F C 1
ATOM 2514 O O . ASN F 1 16 ? 57.415 17.484 -17.457 1.00 29.21 16 ASN F O 1
ATOM 2519 N N . GLU F 1 17 ? 56.999 17.189 -19.646 1.00 28.55 17 GLU F N 1
ATOM 2520 C CA . GLU F 1 17 ? 58.294 17.687 -20.077 1.00 28.10 17 GLU F CA 1
ATOM 2521 C C . GLU F 1 17 ? 58.417 19.161 -19.708 1.00 27.79 17 GLU F C 1
ATOM 2522 O O . GLU F 1 17 ? 59.443 19.603 -19.186 1.00 28.05 17 GLU F O 1
ATOM 2528 N N . GLN F 1 18 ? 57.365 19.928 -19.971 1.00 25.84 18 GLN F N 1
ATOM 2529 C CA . GLN F 1 18 ? 57.404 21.346 -19.654 1.00 26.48 18 GLN F CA 1
ATOM 2530 C C . GLN F 1 18 ? 57.393 21.579 -18.152 1.00 23.54 18 GLN F C 1
ATOM 2531 O O . GLN F 1 18 ? 58.003 22.528 -17.675 1.00 23.32 18 GLN F O 1
ATOM 2537 N N . LYS F 1 19 ? 56.691 20.724 -17.414 1.00 22.37 19 LYS F N 1
ATOM 2538 C CA . LYS F 1 19 ? 56.659 20.862 -15.965 1.00 23.53 19 LYS F CA 1
ATOM 2539 C C . LYS F 1 19 ? 58.066 20.582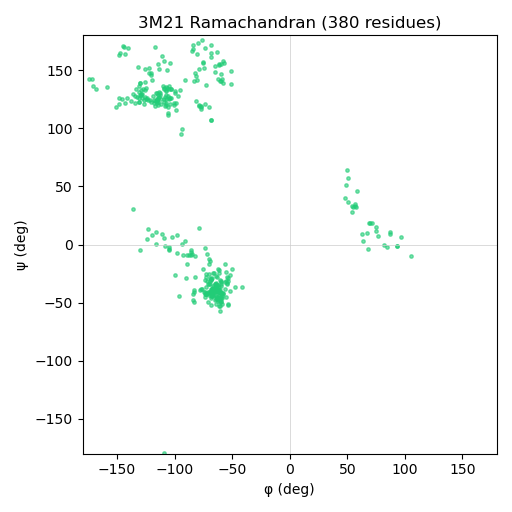 -15.457 1.00 24.66 19 LYS F C 1
ATOM 2540 O O . LYS F 1 19 ? 58.548 21.230 -14.526 1.00 23.40 19 LYS F O 1
ATOM 2546 N N . GLN F 1 20 ? 58.722 19.610 -16.078 1.00 22.86 20 GLN F N 1
ATOM 2547 C CA . GLN F 1 20 ? 60.077 19.254 -15.688 1.00 26.40 20 GLN F CA 1
ATOM 2548 C C . GLN F 1 20 ? 61.003 20.442 -15.988 1.00 26.00 20 GLN F C 1
ATOM 2549 O O . GLN F 1 20 ? 61.902 20.740 -15.208 1.00 27.13 20 GLN F O 1
ATOM 2555 N N . GLN F 1 21 ? 60.765 21.137 -17.101 1.00 26.60 21 GLN F N 1
ATOM 2556 C CA . GLN F 1 21 ? 61.569 22.304 -17.460 1.00 26.38 21 GLN F CA 1
ATOM 2557 C C . GLN F 1 21 ? 61.388 23.425 -16.426 1.00 27.26 21 GLN F C 1
ATOM 2558 O O . GLN F 1 21 ? 62.312 24.192 -16.168 1.00 24.49 21 GLN F O 1
ATOM 2564 N N . LEU F 1 22 ? 60.192 23.527 -15.850 1.00 25.46 22 LEU F N 1
ATOM 2565 C CA . LEU F 1 22 ? 59.921 24.557 -14.848 1.00 26.03 22 LEU F CA 1
ATOM 2566 C C . LEU F 1 22 ? 60.650 24.220 -13.554 1.00 24.98 22 LEU F C 1
ATOM 2567 O O . LEU F 1 22 ? 61.235 25.095 -12.912 1.00 26.38 22 LEU F O 1
ATOM 2572 N N . ILE F 1 23 ? 60.615 22.943 -13.185 1.00 25.09 23 ILE F N 1
ATOM 2573 C CA . ILE F 1 23 ? 61.282 22.471 -11.978 1.00 25.71 23 ILE F CA 1
ATOM 2574 C C . ILE F 1 23 ? 62.784 22.735 -12.078 1.00 26.09 23 ILE F C 1
ATOM 2575 O O . ILE F 1 23 ? 63.389 23.270 -11.150 1.00 23.73 23 ILE F O 1
ATOM 2580 N N . GLU F 1 24 ? 63.380 22.388 -13.216 1.00 27.84 24 GLU F N 1
ATOM 2581 C CA . GLU F 1 24 ? 64.810 22.607 -13.405 1.00 29.06 24 GLU F CA 1
ATOM 2582 C C . GLU F 1 24 ? 65.120 24.097 -13.547 1.00 29.37 24 GLU F C 1
ATOM 2583 O O . GLU F 1 24 ? 66.110 24.586 -13.002 1.00 33.05 24 GLU F O 1
ATOM 2589 N N . GLY F 1 25 ? 64.271 24.812 -14.276 1.00 29.04 25 GLY F N 1
ATOM 2590 C CA . GLY F 1 25 ? 64.481 26.237 -14.470 1.00 30.53 25 GLY F CA 1
ATOM 2591 C C . GLY F 1 25 ? 64.514 27.013 -13.163 1.00 31.63 25 GLY F C 1
ATOM 2592 O O . GLY F 1 25 ? 65.435 27.791 -12.904 1.00 30.78 25 GLY F O 1
ATOM 2593 N N . VAL F 1 26 ? 63.505 26.805 -12.327 1.00 29.87 26 VAL F N 1
ATOM 2594 C CA . VAL F 1 26 ? 63.450 27.498 -11.047 1.00 31.98 26 VAL F CA 1
ATOM 2595 C C . VAL F 1 26 ? 64.605 27.073 -10.148 1.00 31.58 26 VAL F C 1
ATOM 2596 O O . VAL F 1 26 ? 65.204 27.901 -9.470 1.00 31.71 26 VAL F O 1
ATOM 2600 N N . SER F 1 27 ? 64.912 25.780 -10.142 1.00 32.16 27 SER F N 1
ATOM 2601 C CA . SER F 1 27 ? 65.996 25.272 -9.317 1.00 32.36 27 SER F CA 1
ATOM 2602 C C . SER F 1 27 ? 67.324 25.910 -9.726 1.00 33.28 27 SER F C 1
ATOM 2603 O O . SER F 1 27 ? 68.069 26.388 -8.872 1.00 33.01 27 SER F O 1
ATOM 2606 N N . ASP F 1 28 ? 67.622 25.935 -11.024 1.00 33.04 28 ASP F N 1
ATOM 2607 C CA . ASP F 1 28 ? 68.872 26.545 -11.471 1.00 32.09 28 ASP F CA 1
ATOM 2608 C C . ASP F 1 28 ? 68.910 28.018 -11.073 1.00 32.01 28 ASP F C 1
ATOM 2609 O O . ASP F 1 28 ? 69.948 28.520 -10.641 1.00 31.65 28 ASP F O 1
ATOM 2614 N N . LEU F 1 29 ? 67.778 28.705 -11.218 1.00 28.98 29 LEU F N 1
ATOM 2615 C CA . LEU F 1 29 ? 67.693 30.120 -10.866 1.00 29.76 29 LEU F CA 1
ATOM 2616 C C . LEU F 1 29 ? 68.120 30.354 -9.415 1.00 29.69 29 LEU F C 1
ATOM 2617 O O . LEU F 1 29 ? 68.869 31.284 -9.124 1.00 30.05 29 LEU F O 1
ATOM 2622 N N . MET F 1 30 ? 67.639 29.509 -8.507 1.00 30.54 30 MET F N 1
ATOM 2623 C CA . MET F 1 30 ? 67.985 29.644 -7.094 1.00 31.78 30 MET F CA 1
ATOM 2624 C C . MET F 1 30 ? 69.472 29.379 -6.848 1.00 34.29 30 MET F C 1
ATOM 2625 O O . MET F 1 30 ? 70.103 30.049 -6.024 1.00 31.31 30 MET F O 1
ATOM 2630 N N . VAL F 1 31 ? 70.024 28.393 -7.549 1.00 34.96 31 VAL F N 1
ATOM 2631 C CA . VAL F 1 31 ? 71.436 28.058 -7.399 1.00 38.30 31 VAL F CA 1
ATOM 2632 C C . VAL F 1 31 ? 72.308 29.181 -7.957 1.00 38.79 31 VAL F C 1
ATOM 2633 O O . VAL F 1 31 ? 73.322 29.544 -7.370 1.00 40.16 31 VAL F O 1
ATOM 2637 N N . LYS F 1 32 ? 71.890 29.736 -9.087 1.00 40.71 32 LYS F N 1
ATOM 2638 C CA . LYS F 1 32 ? 72.624 30.807 -9.742 1.00 41.64 32 LYS F CA 1
ATOM 2639 C C . LYS F 1 32 ? 72.636 32.120 -8.972 1.00 42.26 32 LYS F C 1
ATOM 2640 O O . LYS F 1 32 ? 73.662 32.787 -8.892 1.00 42.00 32 LYS F O 1
ATOM 2646 N N . VAL F 1 33 ? 71.498 32.495 -8.405 1.00 42.23 33 VAL F N 1
ATOM 2647 C CA . VAL F 1 33 ? 71.412 33.760 -7.686 1.00 43.78 33 VAL F CA 1
ATOM 2648 C C . VAL F 1 33 ? 71.871 33.740 -6.232 1.00 44.18 33 VAL F C 1
ATOM 2649 O O . VAL F 1 33 ? 72.558 34.658 -5.788 1.00 45.00 33 VAL F O 1
ATOM 2653 N N . LEU F 1 34 ? 71.506 32.703 -5.490 1.00 44.47 34 LEU F N 1
ATOM 2654 C CA . LEU F 1 34 ? 71.874 32.636 -4.081 1.00 45.85 34 LEU F CA 1
ATOM 2655 C C . LEU F 1 34 ? 72.740 31.434 -3.705 1.00 46.30 34 LEU F C 1
ATOM 2656 O O . LEU F 1 34 ? 72.984 31.192 -2.523 1.00 47.02 34 LEU F O 1
ATOM 2661 N N . ASN F 1 35 ? 73.201 30.684 -4.701 1.00 47.99 35 ASN F N 1
ATOM 2662 C CA . ASN F 1 35 ? 74.029 29.506 -4.452 1.00 49.37 35 ASN F CA 1
ATOM 2663 C C . ASN F 1 35 ? 73.325 28.555 -3.484 1.00 49.66 35 ASN F C 1
ATOM 2664 O O . ASN F 1 35 ? 73.973 27.820 -2.742 1.00 48.92 35 ASN F O 1
ATOM 2669 N N . LYS F 1 36 ? 71.995 28.584 -3.488 1.00 50.78 36 LYS F N 1
ATOM 2670 C CA . LYS F 1 36 ? 71.207 27.717 -2.617 1.00 51.32 36 LYS F CA 1
ATOM 2671 C C . LYS F 1 36 ? 71.531 26.258 -2.944 1.00 51.38 36 LYS F C 1
ATOM 2672 O O . LYS F 1 36 ? 71.962 25.944 -4.055 1.00 49.86 36 LYS F O 1
ATOM 2678 N N . ASN F 1 37 ? 71.328 25.370 -1.976 1.00 51.51 37 ASN F N 1
ATOM 2679 C CA . ASN F 1 37 ? 71.598 23.952 -2.185 1.00 51.78 37 ASN F CA 1
ATOM 2680 C C . ASN F 1 37 ? 70.516 23.333 -3.069 1.00 50.58 37 ASN F C 1
ATOM 2681 O O . ASN F 1 37 ? 69.336 23.358 -2.726 1.00 50.45 37 ASN F O 1
ATOM 2686 N N . LYS F 1 38 ? 70.929 22.781 -4.208 1.00 49.30 38 LYS F N 1
ATOM 2687 C CA . LYS F 1 38 ? 70.003 22.159 -5.150 1.00 46.87 38 LYS F CA 1
ATOM 2688 C C . LYS F 1 38 ? 69.120 21.108 -4.493 1.00 44.44 38 LYS F C 1
ATOM 2689 O O . LYS F 1 38 ? 67.898 21.137 -4.634 1.00 43.08 38 LYS F O 1
ATOM 2695 N N . ALA F 1 39 ? 69.751 20.188 -3.772 1.00 40.51 39 ALA F N 1
ATOM 2696 C CA . ALA F 1 39 ? 69.045 19.098 -3.111 1.00 39.68 39 ALA F CA 1
ATOM 2697 C C . ALA F 1 39 ? 67.901 19.538 -2.202 1.00 37.78 39 ALA F C 1
ATOM 2698 O O . ALA F 1 39 ? 66.916 18.816 -2.058 1.00 36.90 39 ALA F O 1
ATOM 2700 N N . SER F 1 40 ? 68.024 20.718 -1.600 1.00 35.86 40 SER F N 1
ATOM 2701 C CA . SER F 1 40 ? 66.991 21.216 -0.689 1.00 33.89 40 SER F CA 1
ATOM 2702 C C . SER F 1 40 ? 65.857 21.962 -1.389 1.00 31.94 40 SER F C 1
ATOM 2703 O O . SER F 1 40 ? 64.870 22.339 -0.753 1.00 32.35 40 SER F O 1
ATOM 2706 N N . ILE F 1 41 ? 65.980 22.164 -2.695 1.00 29.04 41 ILE F N 1
ATOM 2707 C CA . ILE F 1 41 ? 64.955 22.897 -3.429 1.00 26.48 41 ILE F CA 1
ATOM 2708 C C . ILE F 1 41 ? 63.696 22.106 -3.739 1.00 25.00 41 ILE F C 1
ATOM 2709 O O . ILE F 1 41 ? 63.738 21.104 -4.453 1.00 21.64 41 ILE F O 1
ATOM 2714 N N . VAL F 1 42 ? 62.571 22.578 -3.208 1.00 22.44 42 VAL F N 1
ATOM 2715 C CA . VAL F 1 42 ? 61.284 21.935 -3.438 1.00 20.00 42 VAL F CA 1
ATOM 2716 C C . VAL F 1 42 ? 60.465 22.841 -4.333 1.00 21.64 42 VAL F C 1
ATOM 2717 O O . VAL F 1 42 ? 60.404 24.054 -4.117 1.00 17.87 42 VAL F O 1
ATOM 2721 N N . VAL F 1 43 ? 59.847 22.245 -5.344 1.00 20.58 43 VAL F N 1
ATOM 2722 C CA . VAL F 1 43 ? 59.024 22.983 -6.282 1.00 19.53 43 VAL F CA 1
ATOM 2723 C C . VAL F 1 43 ? 57.719 22.224 -6.465 1.00 19.96 43 VAL F C 1
ATOM 2724 O O . VAL F 1 43 ? 57.705 20.995 -6.618 1.00 17.99 43 VAL F O 1
ATOM 2728 N N . ILE F 1 44 ? 56.619 22.965 -6.411 1.00 17.42 44 ILE F N 1
ATOM 2729 C CA . ILE F 1 44 ? 55.298 22.389 -6.579 1.00 15.84 44 ILE F CA 1
ATOM 2730 C C . ILE F 1 44 ? 54.555 23.236 -7.591 1.00 16.77 44 ILE F C 1
ATOM 2731 O O . ILE F 1 44 ? 54.407 24.451 -7.423 1.00 15.89 44 ILE F O 1
ATOM 2736 N N . ILE F 1 45 ? 54.109 22.586 -8.657 1.00 16.56 45 ILE F N 1
ATOM 2737 C CA . ILE F 1 45 ? 53.368 23.259 -9.706 1.00 17.47 45 ILE F CA 1
ATOM 2738 C C . ILE F 1 45 ? 51.900 22.899 -9.531 1.00 20.09 45 ILE F C 1
ATOM 2739 O O . ILE F 1 45 ? 51.535 21.719 -9.460 1.00 20.40 45 ILE F O 1
ATOM 2744 N N . ASP F 1 46 ? 51.052 23.914 -9.446 1.00 19.40 46 ASP F N 1
ATOM 2745 C CA . ASP F 1 46 ? 49.621 23.676 -9.302 1.00 19.64 46 ASP F CA 1
ATOM 2746 C C . ASP F 1 46 ? 48.957 24.099 -10.595 1.00 21.47 46 ASP F C 1
ATOM 2747 O O . ASP F 1 46 ? 49.278 25.150 -11.146 1.00 19.73 46 ASP F O 1
ATOM 2752 N N . GLU F 1 47 ? 48.032 23.277 -11.074 1.00 20.80 47 GLU F N 1
ATOM 2753 C CA . GLU F 1 47 ? 47.314 23.572 -12.296 1.00 22.40 47 GLU F CA 1
ATOM 2754 C C . GLU F 1 47 ? 45.905 23.990 -11.910 1.00 24.48 47 GLU F C 1
ATOM 2755 O O . GL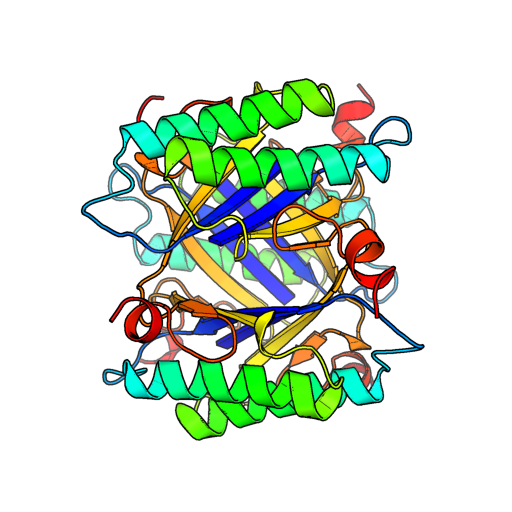U F 1 47 ? 45.123 23.192 -11.385 1.00 25.64 47 GLU F O 1
ATOM 2761 N N . VAL F 1 48 ? 45.603 25.261 -12.161 1.00 22.82 48 VAL F N 1
ATOM 2762 C CA . VAL F 1 48 ? 44.314 25.854 -11.818 1.00 22.57 48 VAL F CA 1
ATOM 2763 C C . VAL F 1 48 ? 43.357 25.936 -12.995 1.00 22.29 48 VAL F C 1
ATOM 2764 O O . VAL F 1 48 ? 43.731 26.388 -14.080 1.00 23.21 48 VAL F O 1
ATOM 2768 N N . ASP F 1 49 ? 42.120 25.505 -12.773 1.00 23.51 49 ASP F N 1
ATOM 2769 C CA . ASP F 1 49 ? 41.100 25.553 -13.816 1.00 26.05 49 ASP F CA 1
ATOM 2770 C C . ASP F 1 49 ? 40.896 27.007 -14.219 1.00 24.08 49 ASP F C 1
ATOM 2771 O O . ASP F 1 49 ? 40.904 27.900 -13.371 1.00 24.79 49 ASP F O 1
ATOM 2776 N N . SER F 1 50 ? 40.714 27.239 -15.516 1.00 24.84 50 SER F N 1
ATOM 2777 C CA . SER F 1 50 ? 40.525 28.591 -16.032 1.00 24.99 50 SER F CA 1
ATOM 2778 C C . SER F 1 50 ? 39.356 29.342 -15.398 1.00 24.64 50 SER F C 1
ATOM 2779 O O . SER F 1 50 ? 39.278 30.566 -15.503 1.00 26.10 50 SER F O 1
ATOM 2782 N N . ASN F 1 51 ? 38.456 28.614 -14.738 1.00 24.33 51 ASN F N 1
ATOM 2783 C CA . ASN F 1 51 ? 37.293 29.212 -14.066 1.00 24.30 51 ASN F CA 1
ATOM 2784 C C . ASN F 1 51 ? 37.575 29.521 -12.591 1.00 23.38 51 ASN F C 1
ATOM 2785 O O . ASN F 1 51 ? 36.772 30.165 -11.915 1.00 25.31 51 ASN F O 1
ATOM 2790 N N . ASN F 1 52 ? 38.715 29.047 -12.103 1.00 22.68 52 ASN F N 1
ATOM 2791 C CA . ASN F 1 52 ? 39.111 29.216 -10.710 1.00 21.28 52 ASN F CA 1
ATOM 2792 C C . ASN F 1 52 ? 40.196 30.269 -10.509 1.00 20.08 52 ASN F C 1
ATOM 2793 O O . ASN F 1 52 ? 40.593 30.568 -9.378 1.00 19.17 52 ASN F O 1
ATOM 2798 N N . TYR F 1 53 ? 40.677 30.818 -11.613 1.00 18.77 53 TYR F N 1
ATOM 2799 C CA . TYR F 1 53 ? 41.744 31.812 -11.577 1.00 18.58 53 TYR F CA 1
ATOM 2800 C C . TYR F 1 53 ? 41.209 33.135 -12.106 1.00 21.94 53 TYR F C 1
ATOM 2801 O O . TYR F 1 53 ? 40.581 33.182 -13.165 1.00 21.60 53 TYR F O 1
ATOM 2810 N N . GLY F 1 54 ? 41.447 34.207 -11.359 1.00 21.41 54 GLY F N 1
ATOM 2811 C CA . GLY F 1 54 ? 40.986 35.511 -11.798 1.00 21.25 54 GLY F CA 1
ATOM 2812 C C . GLY F 1 54 ? 42.115 36.527 -11.833 1.00 22.91 54 GLY F C 1
ATOM 2813 O O . GLY F 1 54 ? 43.083 36.406 -11.081 1.00 19.78 54 GLY F O 1
ATOM 2814 N N . LEU F 1 55 ? 41.989 37.509 -12.724 1.00 22.10 55 LEU F N 1
ATOM 2815 C CA . LEU F 1 55 ? 42.955 38.588 -12.873 1.00 21.64 55 LEU F CA 1
ATOM 2816 C C . LEU F 1 55 ? 42.147 39.802 -13.316 1.00 22.07 55 LEU F C 1
ATOM 2817 O O . LEU F 1 55 ? 41.407 39.725 -14.292 1.00 22.47 55 LEU F O 1
ATOM 2822 N N . GLY F 1 56 ? 42.270 40.910 -12.588 1.00 22.97 56 GLY F N 1
ATOM 2823 C CA . GLY F 1 56 ? 41.532 42.109 -12.954 1.00 22.91 56 GLY F CA 1
ATOM 2824 C C .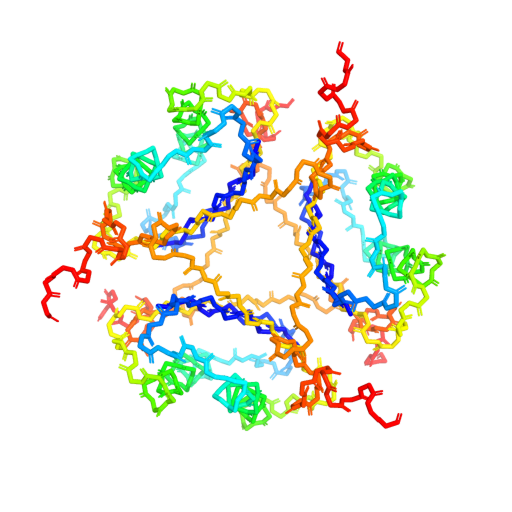 GLY F 1 56 ? 40.038 41.988 -12.723 1.00 24.91 56 GLY F C 1
ATOM 2825 O O . GLY F 1 56 ? 39.261 42.764 -13.273 1.00 27.43 56 GLY F O 1
ATOM 2826 N N . GLY F 1 57 ? 39.633 41.019 -11.905 1.00 22.56 57 GLY F N 1
ATOM 2827 C CA . GLY F 1 57 ? 38.223 40.833 -11.616 1.00 23.09 57 GLY F CA 1
ATOM 2828 C C . GLY F 1 57 ? 37.468 39.942 -12.594 1.00 22.59 57 GLY F C 1
ATOM 2829 O O . GLY F 1 57 ? 36.246 39.857 -12.534 1.00 22.30 57 GLY F O 1
ATOM 2830 N N . GLU F 1 58 ? 38.188 39.279 -13.490 1.00 20.76 58 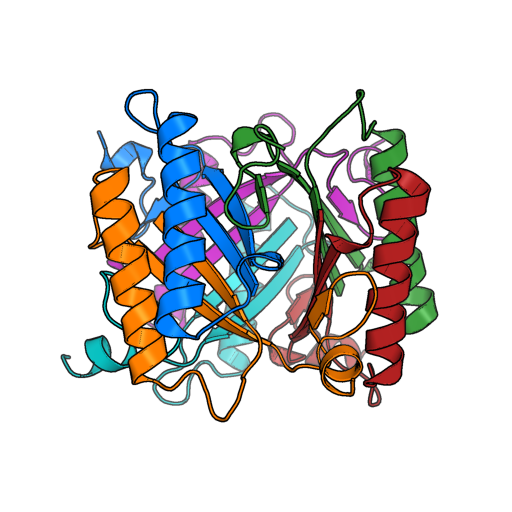GLU F N 1
ATOM 2831 C CA . GLU F 1 58 ? 37.561 38.397 -14.473 1.00 23.23 58 GLU F CA 1
ATOM 2832 C C . GLU F 1 58 ? 38.249 37.042 -14.480 1.00 23.50 58 GLU F C 1
ATOM 2833 O O . GLU F 1 58 ? 39.480 36.977 -14.414 1.00 22.85 58 GLU F O 1
ATOM 2839 N N . SER F 1 59 ? 37.473 35.960 -14.574 1.00 22.31 59 SER F N 1
ATOM 2840 C CA . SER F 1 59 ? 38.080 34.624 -14.598 1.00 22.89 59 SER F CA 1
ATOM 2841 C C . SER F 1 59 ? 38.910 34.484 -15.877 1.00 21.79 59 SER F C 1
ATOM 2842 O O . SER F 1 59 ? 38.641 35.151 -16.871 1.00 22.21 59 SER F O 1
ATOM 2845 N N . VAL F 1 60 ? 39.934 33.634 -15.846 1.00 21.50 60 VAL F N 1
ATOM 2846 C CA . VAL F 1 60 ? 40.779 33.431 -17.021 1.00 21.91 60 VAL F CA 1
ATOM 2847 C C . VAL F 1 60 ? 39.986 32.820 -18.176 1.00 23.02 60 VAL F C 1
ATOM 2848 O O . VAL F 1 60 ? 40.315 33.032 -19.346 1.00 21.38 60 VAL F O 1
ATOM 2852 N N . HIS F 1 61 ? 38.929 32.077 -17.852 1.00 23.83 61 HIS F N 1
ATOM 2853 C CA . HIS F 1 61 ? 38.101 31.467 -18.895 1.00 26.12 61 HIS F CA 1
ATOM 2854 C C . HIS F 1 61 ? 37.510 32.600 -19.736 1.00 24.30 61 HIS F C 1
ATOM 2855 O O . HIS F 1 61 ? 37.492 32.545 -20.971 1.00 26.20 61 HIS F O 1
ATOM 2862 N N . HIS F 1 62 ? 37.052 33.637 -19.043 1.00 24.46 62 HIS F N 1
ATOM 2863 C CA . HIS F 1 62 ? 36.451 34.798 -19.680 1.00 24.40 62 HIS F CA 1
ATOM 2864 C C . HIS F 1 62 ? 37.482 35.605 -20.461 1.00 24.82 62 HIS F C 1
ATOM 2865 O O . HIS F 1 62 ? 37.230 36.024 -21.593 1.00 23.02 62 HIS F O 1
ATOM 2872 N N . LEU F 1 63 ? 38.648 35.819 -19.859 1.00 24.39 63 LEU F N 1
ATOM 2873 C CA . LEU F 1 63 ? 39.709 36.574 -20.519 1.00 24.83 63 LEU F CA 1
ATOM 2874 C C . LEU F 1 63 ? 40.182 35.895 -21.800 1.00 24.51 63 LEU F C 1
ATOM 2875 O O . LEU F 1 63 ? 40.529 36.558 -22.771 1.00 25.28 63 LEU F O 1
ATOM 2880 N N . ARG F 1 64 ? 40.193 34.567 -21.801 1.00 24.49 64 ARG F N 1
ATOM 2881 C CA . ARG F 1 64 ? 40.652 33.835 -22.971 1.00 24.14 64 ARG F CA 1
ATOM 2882 C C . ARG F 1 64 ? 39.680 33.839 -24.147 1.00 24.19 64 ARG F C 1
ATOM 2883 O O . ARG F 1 64 ? 39.986 33.312 -25.216 1.00 26.42 64 ARG F O 1
ATOM 2891 N N . GLN F 1 65 ? 38.514 34.439 -23.953 1.00 25.10 65 GLN F N 1
ATOM 2892 C CA . GLN F 1 65 ? 37.532 34.528 -25.025 1.00 26.71 65 GLN F CA 1
ATOM 2893 C C . GLN F 1 65 ? 38.075 35.505 -26.058 1.00 27.91 65 GLN F C 1
ATOM 2894 O O . GLN F 1 65 ? 37.853 35.352 -27.260 1.00 27.31 65 GLN F O 1
ATOM 2900 N N . LYS F 1 66 ? 38.792 36.511 -25.565 1.00 29.66 66 LYS F N 1
ATOM 2901 C CA . LYS F 1 66 ? 39.408 37.532 -26.403 1.00 33.66 66 LYS F CA 1
ATOM 2902 C C . LYS F 1 66 ? 40.851 37.097 -26.637 1.00 36.82 66 LYS F C 1
ATOM 2903 O O . LYS F 1 66 ? 41.549 36.704 -25.702 1.00 38.55 66 LYS F O 1
ATOM 2909 N N . ASN F 1 67 ? 41.287 37.150 -27.890 1.00 38.89 67 ASN F N 1
ATOM 2910 C CA . ASN F 1 67 ? 42.646 36.763 -28.246 1.00 42.41 67 ASN F CA 1
ATOM 2911 C C . ASN F 1 67 ? 43.653 37.687 -27.573 1.00 43.20 67 ASN F C 1
ATOM 2912 O O . ASN F 1 67 ? 44.660 37.177 -27.036 1.00 45.45 67 ASN F O 1
#

Secondary structure (DSSP, 8-state):
-EEEEEE--BTTBS-HHHHHHHHHHHHHHHHHHH---GGG-EEEEEE--TTTEEETTEEHHHHH-/-EEEEEE--BTTBS-HHHHHHHHHHHHHHHHHHH---GGG-EEEEEEPPTTSEEETTEEHHHHHT-/-EEEEEE--BTTBS-HHHHHHHHHHHHHHHHHHT---GGG-EEEEEEPPTTTEEETTEETTT-/-EEEEEE--BTTBS-HHHHHHHHHHHHHHHHHHH---GGG-EEEEEE--TTSEEETTEEHHHHTT-/-EEEEEE--BTTBS-HHHHHHHHHHHHHHHHHHH---GGG-EEEEEE--TTTEEETTEETTGGG-/-EEEEEE--BTTBS-HHHHHHHHHHHHHHHHHHH---GGG-EEEEEE--TTTEEETTEEHHHHTT--

Sequence (392 aa):
PFINIKLVPENGGPTNEQKQQLIEGVSDLMVKVLNKNKASIVVIIDEVDSNNYGLGGESVHHLRQPFINIKLVPENGGPTNEQKQQLIEGVSDLMVKVLNKNKASIVVIIDEVDSNNYGLGGESVHHLRQKPFINIKLVPENGGPTNEQKQQLIEGVSDLMVKVLNKNKASIVVIIDEVDSNNYGLGGESVHHLPFINIKLVPENGGPTNEQKQQLIEGVSDLMVKVLNKNKASIVVIIDEVDSNNYGLGGESVHHLRQKPFINIKLVPENGGPTNEQKQQLIEGVSDLMVKVLNKNKASIVVIIDEVDSNNYGLGGESVHHLRQPFINIKLVPENGGPTNEQKQQLIEGVSDLMVKVLNKNKASIVVIIDEVDSNNYGLGGESVHHLRQKN

B-factor: mean 33.13, std 11.44, range [13.31, 72.59]

Solvent-accessible surface area: 16471 Å² total; per-residue (Å²): 13,4,0,9,0,12,0,7,51,76,155,86,11,12,70,71,120,45,18,69,89,0,0,85,20,0,2,90,27,0,52,174,20,27,134,24,63,35,86,23,0,0,0,0,2,28,71,10,74,25,25,6,6,0,41,29,15,97,14,16,74,51,85,112,156,14,4,0,11,0,12,0,9,55,88,108,80,12,12,68,84,115,42,17,35,76,0,0,92,18,0,2,72,28,0,23,176,18,21,125,19,89,114,66,18,0,0,0,0,2,32,73,7,80,21,21,8,9,0,61,24,15,40,2,24,80,78,50,107,127,202,21,4,0,9,0,10,4,14,54,95,116,71,18,14,71,81,59,48,18,50,92,4,0,74,22,0,5,92,26,2,48,174,18,47,124,28,95,46,73,17,0,0,0,0,2,30,77,8,80,31,20,7,6,0,44,36,16,34,4,48,120,73,136,12,4,0,7,0,12,13,22,51,42,164,72,16,17,66,74,57,48,17,70,92,1,0,38,19,0,0,74,30,2,45,182,17,36,123,26,100,77,74,13,0,0,0,0,2,30,77,8,80,22,25,7,7,0,39,32,16,35,3,19,74,75,78,119,126,126,23,4,0,9,0,12,0,15,54,88,154,69,12,8,65,84,59,43,17,102,83,0,0,37,21,0,4,92,29,3,59,175,17,46,126,27,102,44,74,20,0,0,0,0,2,28,77,7,77,31,25,6,8,0,60,34,18,43,3,40,90,98,71,66,201,12,3,0,9,0,14,7,21,47,87,143,81,16,11,64,81,106,45,17,48,70,0,0,74,19,0,3,78,23,0,35,166,15,25,129,24,94,96,67,16,0,0,0,0,2,29,78,9,79,23,26,9,6,0,39,33,9,57,9,17,89,97,72,90,130,180,150

InterPro domains:
  IPR004370 4-oxalocrotonate tautomerase-like domain [PF01361] (2-63)
  IPR014347 Tautomerase/MIF superfamily [G3DSA:3.30.429.10] (2-68)
  IPR014347 Tautomerase/MIF superfamily [SSF55331] (2-66)
  IPR018191 4-oxalocrotonate tautomerase [TIGR00013] (1-66)
  IPR018191 4-oxalocrotonate tautomerase [cd00491] (2-62)

Foldseek 3Di:
DEEEAEEAADPPDDDPVVVVVVLVVVLVVCCVPPVDDSVPYYYHYHHDHQQGDDDPHHGNVVVVD/DEEEAEEEADPNDDDPVVVVVVLVVVLVVCCVPVVDDSVPYHYHYHHDYQQRDDDPRHGNVVVVVD/DEEEAEEADDPNPDDPVVVVVVLVVVLVVCCVPPVDDSVPYHYHYHHDHQQGDDDPRHGNVVD/DEEEAEEAADPNDDDPVVVVVVLVVVLVVCCVPPNDDSVPYHYHYHHDHQQGDDDPRHGNVVVVVD/DEEEAEEEDDPNDDDPVVVVVVLVVVLVVCCVPVVDDSVPYHYHYHHDHQQGDDDPRHGNVRVVD/DEEEAEDEDDDPDDDPVVVVVVLVVVLVVCCVPPVDDSVPYHYHYHYDHQQRDDDPRHGNVVVVVDD